Protein AF-0000000066273098 (afdb_homodimer)

Organism: Aliivibrio fischeri (strain ATCC 700601 / ES114) (NCBI:txid312309)

Nearest PDB structures (foldseek):
  6jc4-assembly2_C  TM=9.507E-01  e=3.855E-12  Klebsiella pneumoniae
  4hi0-assembly1_C  TM=8.782E-01  e=3.923E-09  Helicobacter pylori 26695
  3o1q-assembly1_A  TM=8.924E-01  e=7.999E-08  Helicobacter pylori
  8hc1-assembly1_D  TM=8.412E-01  e=4.764E-08  Helicobacter pylori 26695
  3cxn-assembly2_C  TM=8.711E-01  e=3.969E-07  unclassified

Radius of gyration: 22.64 Å; Cα contacts (8 Å, |Δi|>4): 604; chains: 2; bounding box: 46×67×65 Å

InterPro domains:
  IPR002639 Urease accessory protein UreF [MF_01385] (3-221)
  IPR002639 Urease accessory protein UreF [PF01730] (35-179)
  IPR002639 Urease accessory protein UreF [PIRSF009467] (3-221)
  IPR038277 UreF domain superfamily [G3DSA:1.10.4190.10] (1-198)

Structure (mmCIF, N/CA/C/O backbone):
data_AF-0000000066273098-model_v1
#
loop_
_entity.id
_entity.type
_entity.pdbx_description
1 polymer 'Urease accessory protein UreF'
#
loop_
_atom_site.group_PDB
_atom_site.id
_atom_site.type_symbol
_atom_site.label_atom_id
_atom_site.label_alt_id
_atom_site.label_comp_id
_atom_site.label_asym_id
_atom_site.label_entity_id
_atom_site.label_seq_id
_atom_site.pdbx_PDB_ins_code
_atom_site.Cartn_x
_atom_site.Cartn_y
_atom_site.Cartn_z
_atom_site.occupancy
_atom_site.B_iso_or_equiv
_atom_site.auth_seq_id
_atom_site.auth_comp_id
_atom_site.auth_asym_id
_atom_site.auth_atom_id
_atom_site.pdbx_PDB_model_num
ATOM 1 N N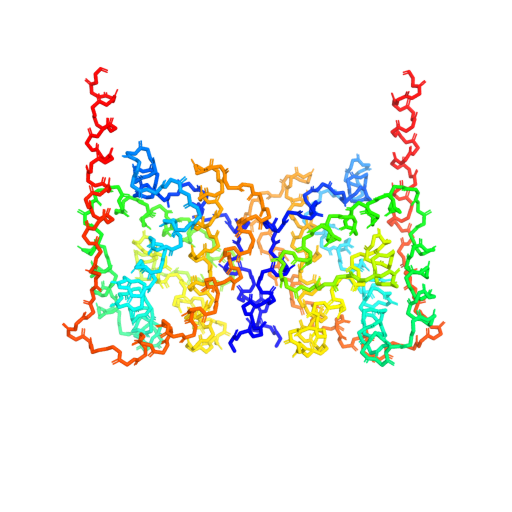 . MET A 1 1 ? -10.359 6.426 -9.727 1 94.25 1 MET A N 1
ATOM 2 C CA . MET A 1 1 ? -9.992 6.578 -8.32 1 94.25 1 MET A CA 1
ATOM 3 C C . MET A 1 1 ? -10.305 5.305 -7.539 1 94.25 1 MET A C 1
ATOM 5 O O . MET A 1 1 ? -9.406 4.699 -6.953 1 94.25 1 MET A O 1
ATOM 9 N N . LEU A 1 2 ? -11.492 4.734 -7.734 1 93.94 2 LEU A N 1
ATOM 10 C CA . LEU A 1 2 ? -11.852 3.545 -6.973 1 93.94 2 LEU A CA 1
ATOM 11 C C . LEU A 1 2 ? -10.984 2.355 -7.383 1 93.94 2 LEU A C 1
ATOM 13 O O . LEU A 1 2 ? -10.617 1.529 -6.547 1 93.94 2 LEU A O 1
ATOM 17 N N . GLU A 1 3 ? -10.672 2.301 -8.664 1 94.88 3 GLU A N 1
ATOM 18 C CA . GLU A 1 3 ? -9.789 1.243 -9.148 1 94.88 3 GLU A CA 1
ATOM 19 C C . GLU A 1 3 ? -8.453 1.264 -8.422 1 94.88 3 GLU A C 1
ATOM 21 O O . GLU A 1 3 ? -7.957 0.221 -7.988 1 94.88 3 GLU A O 1
ATOM 26 N N . ASP A 1 4 ? -7.883 2.457 -8.266 1 96.81 4 ASP A N 1
ATOM 27 C CA . ASP A 1 4 ? -6.602 2.613 -7.574 1 96.81 4 ASP A CA 1
ATOM 28 C C . ASP A 1 4 ? -6.719 2.223 -6.105 1 96.81 4 ASP A C 1
ATOM 30 O O . ASP A 1 4 ? -5.84 1.552 -5.562 1 96.81 4 ASP A O 1
ATOM 34 N N . LEU A 1 5 ? -7.805 2.605 -5.496 1 98.19 5 LEU A N 1
ATOM 35 C CA . LEU A 1 5 ? -8.016 2.316 -4.082 1 98.19 5 LEU A CA 1
ATOM 36 C C . LEU A 1 5 ? -8.148 0.814 -3.85 1 98.19 5 LEU A C 1
ATOM 38 O O . LEU A 1 5 ? -7.668 0.294 -2.84 1 98.19 5 LEU A O 1
ATOM 42 N N . ARG A 1 6 ? -8.82 0.123 -4.789 1 98.25 6 ARG A N 1
ATOM 43 C CA . ARG A 1 6 ? -8.93 -1.33 -4.707 1 98.25 6 ARG A CA 1
ATOM 44 C C . ARG A 1 6 ? -7.555 -1.986 -4.828 1 98.25 6 ARG A C 1
ATOM 46 O O . ARG A 1 6 ? -7.262 -2.951 -4.117 1 98.25 6 ARG A O 1
ATOM 53 N N . LEU A 1 7 ? -6.75 -1.448 -5.68 1 98.12 7 LEU A N 1
ATOM 54 C CA . LEU A 1 7 ? -5.406 -1.989 -5.867 1 98.12 7 LEU A CA 1
ATOM 55 C C . LEU A 1 7 ? -4.535 -1.718 -4.648 1 98.12 7 LEU A C 1
ATOM 57 O O . LEU A 1 7 ? -3.734 -2.566 -4.25 1 98.12 7 LEU A O 1
ATOM 61 N N . TYR A 1 8 ? -4.703 -0.524 -4.012 1 98.25 8 TYR A N 1
ATOM 62 C CA . TYR A 1 8 ? -3.971 -0.241 -2.781 1 98.25 8 TYR A CA 1
ATOM 63 C C . TYR A 1 8 ? -4.234 -1.313 -1.73 1 98.25 8 TYR A C 1
ATOM 65 O O . TYR A 1 8 ? -3.309 -1.764 -1.05 1 98.25 8 TYR A O 1
ATOM 73 N N . GLN A 1 9 ? -5.445 -1.7 -1.656 1 97.38 9 GLN A N 1
ATOM 74 C CA . GLN A 1 9 ? -5.832 -2.676 -0.641 1 97.38 9 GLN A CA 1
ATOM 75 C C . GLN A 1 9 ? -5.32 -4.07 -0.995 1 97.38 9 GLN A C 1
ATOM 77 O O . GLN A 1 9 ? -4.793 -4.777 -0.136 1 97.38 9 GLN A O 1
ATOM 82 N N . LEU A 1 10 ? -5.445 -4.406 -2.203 1 96.75 10 LEU A N 1
ATOM 83 C CA . LEU A 1 10 ? -5.148 -5.758 -2.67 1 96.75 10 LEU A CA 1
ATOM 84 C C . LEU A 1 10 ? -3.666 -6.07 -2.52 1 96.75 10 LEU A C 1
ATOM 86 O O . LEU A 1 10 ? -3.289 -7.227 -2.303 1 96.75 10 LEU A O 1
ATOM 90 N N . ILE A 1 11 ? -2.781 -5.047 -2.555 1 96.62 11 ILE A N 1
ATOM 91 C CA . ILE A 1 11 ? -1.351 -5.328 -2.594 1 96.62 11 ILE A CA 1
ATOM 92 C C . ILE A 1 11 ? -0.7 -4.887 -1.284 1 96.62 11 ILE A C 1
ATOM 94 O O . ILE A 1 11 ? 0.518 -4.996 -1.121 1 96.62 11 ILE A O 1
ATOM 98 N N . SER A 1 12 ? -1.453 -4.395 -0.382 1 96.31 12 SER A N 1
ATOM 99 C CA . SER A 1 12 ? -0.891 -3.877 0.86 1 96.31 12 SER A CA 1
ATOM 100 C C . SER A 1 12 ? -0.2 -4.98 1.656 1 96.31 12 SER A C 1
ATOM 102 O O . SER A 1 12 ? -0.736 -6.078 1.796 1 96.31 12 SER A O 1
ATOM 104 N N . PRO A 1 13 ? 0.969 -4.684 2.236 1 93.88 13 PRO A N 1
ATOM 105 C CA . PRO A 1 13 ? 1.614 -5.68 3.098 1 93.88 13 PRO A CA 1
ATOM 106 C C . PRO A 1 13 ? 0.839 -5.934 4.387 1 93.88 13 PRO A C 1
ATOM 108 O O . PRO A 1 13 ? 1.116 -6.902 5.098 1 93.88 13 PRO A O 1
ATOM 111 N N . SER A 1 14 ? -0.126 -5.094 4.664 1 91.88 14 SER A N 1
ATOM 112 C CA . SER A 1 14 ? -0.934 -5.281 5.867 1 91.88 14 SER A CA 1
ATOM 113 C C . SER A 1 14 ? -2.127 -6.191 5.594 1 91.88 14 SER A C 1
ATOM 115 O O . SER A 1 14 ? -2.871 -6.543 6.512 1 91.88 14 SER A O 1
ATOM 117 N N . LEU A 1 15 ? -2.35 -6.52 4.266 1 93.69 15 LEU A N 1
ATOM 118 C CA . LEU A 1 15 ? -3.391 -7.492 3.943 1 93.69 15 LEU A CA 1
ATOM 119 C C . LEU A 1 15 ? -3.123 -8.82 4.637 1 93.69 15 LEU A C 1
ATOM 121 O O . LEU A 1 15 ? -2.004 -9.336 4.586 1 93.69 15 LEU A O 1
ATOM 125 N N . PRO A 1 16 ? -4.051 -9.375 5.363 1 92.06 16 PRO A N 1
ATOM 126 C CA . PRO A 1 16 ? -3.805 -10.57 6.176 1 92.06 16 PRO A CA 1
ATOM 127 C C . PRO A 1 16 ? -3.77 -11.852 5.352 1 92.06 16 PRO A C 1
ATOM 129 O O . PRO A 1 16 ? -4.562 -12.766 5.594 1 92.06 16 PRO A O 1
ATOM 132 N N . VAL A 1 17 ? -2.869 -11.977 4.375 1 90.31 17 VAL A N 1
ATOM 133 C CA . VAL A 1 17 ? -2.797 -13.148 3.516 1 90.31 17 VAL A CA 1
ATOM 134 C C . VAL A 1 17 ? -1.421 -13.797 3.643 1 90.31 17 VAL A C 1
ATOM 136 O O . VAL A 1 17 ? -1.042 -14.633 2.814 1 90.31 17 VAL A O 1
ATOM 139 N N . GLY A 1 18 ? -0.74 -13.555 4.672 1 68.75 18 GLY A N 1
ATOM 140 C CA . GLY A 1 18 ? 0.475 -14.281 5 1 68.75 18 GLY A CA 1
ATOM 141 C C . GLY A 1 18 ? 1.716 -13.688 4.359 1 68.75 18 GLY A C 1
ATOM 142 O O . GLY A 1 18 ? 2.725 -14.375 4.195 1 68.75 18 GLY A O 1
ATOM 143 N N . SER A 1 19 ? 1.812 -12.477 3.729 1 55.53 19 SER A N 1
ATOM 144 C CA . SER A 1 19 ? 2.969 -11.961 3.002 1 55.53 19 SER A CA 1
ATOM 145 C C . SER A 1 19 ? 4.254 -12.172 3.793 1 55.53 19 SER A C 1
ATOM 147 O O . SER A 1 19 ? 5.316 -12.406 3.213 1 55.53 19 SER A O 1
ATOM 149 N N . PHE A 1 20 ? 4.289 -11.883 5.164 1 52.25 20 PHE A N 1
ATOM 150 C CA . PHE A 1 20 ? 5.57 -11.734 5.844 1 52.25 20 PHE A CA 1
ATOM 151 C C . PHE A 1 20 ? 6.297 -13.07 5.938 1 52.25 20 PHE A C 1
ATOM 153 O O . PHE A 1 20 ? 7.492 -13.117 6.234 1 52.25 20 PHE A O 1
ATOM 160 N N . THR A 1 21 ? 5.613 -14.039 5.691 1 50.44 21 THR A N 1
ATOM 161 C CA . THR A 1 21 ? 6.324 -15.227 6.145 1 50.44 21 THR A CA 1
ATOM 162 C C . THR A 1 21 ? 7.328 -15.688 5.094 1 50.44 21 THR A C 1
ATOM 164 O O . THR A 1 21 ? 8.453 -16.078 5.43 1 50.44 21 THR A O 1
ATOM 167 N N . TYR A 1 22 ? 6.867 -16.234 3.723 1 54.44 22 TYR A N 1
ATOM 168 C CA . TYR A 1 22 ? 7.605 -17.359 3.145 1 54.44 22 TYR A CA 1
ATOM 169 C C . TYR A 1 22 ? 8.383 -16.922 1.913 1 54.44 22 TYR A C 1
ATOM 171 O O . TYR A 1 22 ? 7.793 -16.594 0.88 1 54.44 22 TYR A O 1
ATOM 179 N N . SER A 1 23 ? 9.406 -16.141 1.992 1 70.06 23 SER A N 1
ATOM 180 C CA . SER A 1 23 ? 10.336 -16.172 0.869 1 70.06 23 SER A CA 1
ATOM 181 C C . SER A 1 23 ? 11.453 -17.172 1.104 1 70.06 23 SER A C 1
ATOM 183 O O . SER A 1 23 ? 12.633 -16.828 1.072 1 70.06 23 SER A O 1
ATOM 185 N N . GLN A 1 24 ? 11.117 -18.406 1.393 1 63.38 24 GLN A N 1
ATOM 186 C CA . GLN A 1 24 ? 12.031 -19.438 1.856 1 63.38 24 GLN A CA 1
ATOM 187 C C . GLN A 1 24 ? 13.219 -19.594 0.905 1 63.38 24 GLN A C 1
ATOM 189 O O . GLN A 1 24 ? 14.359 -19.75 1.346 1 63.38 24 GLN A O 1
ATOM 194 N N . GLY A 1 25 ? 12.984 -19.484 -0.332 1 76.56 25 GLY A N 1
ATOM 195 C CA . GLY A 1 25 ? 14.117 -19.469 -1.237 1 76.56 25 GLY A CA 1
ATOM 196 C C . GLY A 1 25 ? 15.102 -18.359 -0.957 1 76.56 25 GLY A C 1
ATOM 197 O O . GLY A 1 25 ? 16.312 -18.578 -0.903 1 76.56 25 GLY A O 1
ATOM 198 N N . LEU A 1 26 ? 14.578 -17.266 -0.703 1 84.75 26 LEU A N 1
ATOM 199 C CA . LEU A 1 26 ? 15.453 -16.141 -0.4 1 84.75 26 LEU A CA 1
ATOM 200 C C . LEU A 1 26 ? 16.109 -16.312 0.968 1 84.75 26 LEU A C 1
ATOM 202 O O . LEU A 1 26 ? 17.281 -15.977 1.143 1 84.75 26 LEU A O 1
ATOM 206 N N . GLU A 1 27 ? 15.312 -16.828 1.862 1 83.56 27 GLU A N 1
ATOM 207 C CA . GLU A 1 27 ? 15.859 -17.062 3.193 1 83.56 27 GLU A CA 1
ATOM 208 C C . GLU A 1 27 ? 17.062 -18 3.133 1 83.56 27 GLU A C 1
ATOM 210 O O . GLU A 1 27 ? 18.109 -17.719 3.744 1 83.56 27 GLU A O 1
ATOM 215 N N . TRP A 1 28 ? 16.906 -19.062 2.43 1 83.12 28 TRP A N 1
ATOM 216 C CA . TRP A 1 28 ? 18 -20.016 2.297 1 83.12 28 TRP A CA 1
ATOM 217 C C . TRP A 1 28 ? 19.172 -19.406 1.554 1 83.12 28 TRP A C 1
ATOM 219 O O . TRP A 1 28 ? 20.344 -19.625 1.919 1 83.12 28 TRP A O 1
ATOM 229 N N . ALA A 1 29 ? 18.891 -18.703 0.45 1 87.5 29 ALA A N 1
ATOM 230 C CA . ALA A 1 29 ? 19.938 -18.047 -0.322 1 87.5 29 ALA A CA 1
ATOM 231 C C . ALA A 1 29 ? 20.766 -17.109 0.556 1 87.5 29 ALA A C 1
ATOM 233 O O . ALA A 1 29 ? 21.984 -17.016 0.408 1 87.5 29 ALA A O 1
ATOM 234 N N . ILE A 1 30 ? 20.109 -16.453 1.438 1 86.75 30 ILE A N 1
ATOM 235 C CA . ILE A 1 30 ? 20.781 -15.531 2.344 1 86.75 30 ILE A CA 1
ATOM 236 C C . ILE A 1 30 ? 21.562 -16.312 3.391 1 86.75 30 ILE A C 1
ATOM 238 O O . ILE A 1 30 ? 22.734 -16 3.654 1 86.75 30 ILE A O 1
ATOM 242 N N . GLU A 1 31 ? 20.953 -17.344 3.916 1 84.12 31 GLU A N 1
ATOM 243 C CA . GLU A 1 31 ? 21.609 -18.188 4.914 1 84.12 31 GLU A CA 1
ATOM 244 C C . GLU A 1 31 ? 22.891 -18.812 4.355 1 84.12 31 GLU A C 1
ATOM 246 O O . GLU A 1 31 ? 23.875 -18.969 5.074 1 84.12 31 GLU A O 1
ATOM 251 N N . LYS A 1 32 ? 22.906 -19.141 3.143 1 87.88 32 LYS A N 1
ATOM 252 C CA . LYS A 1 32 ? 24.016 -19.859 2.521 1 87.88 32 LYS A CA 1
ATOM 253 C C . LYS A 1 32 ? 25.016 -18.875 1.908 1 87.88 32 LYS A C 1
ATOM 255 O O . LYS A 1 32 ? 26 -19.297 1.291 1 87.88 32 LYS A O 1
ATOM 260 N N . GLY A 1 33 ? 24.688 -17.594 1.96 1 89.38 33 GLY A N 1
ATOM 261 C CA . GLY A 1 33 ? 25.656 -16.594 1.545 1 89.38 33 GLY A CA 1
ATOM 262 C C . GLY A 1 33 ? 25.562 -16.25 0.071 1 89.38 33 GLY A C 1
ATOM 263 O O . GLY A 1 33 ? 26.438 -15.578 -0.472 1 89.38 33 GLY A O 1
ATOM 264 N N . TRP A 1 34 ? 24.516 -16.703 -0.599 1 89.75 34 TRP A N 1
ATOM 265 C CA . TRP A 1 34 ? 24.328 -16.344 -1.999 1 89.75 34 TRP A CA 1
ATOM 266 C C . TRP A 1 34 ? 23.922 -14.883 -2.131 1 89.75 34 TRP A C 1
ATOM 268 O O . TRP A 1 34 ? 24.25 -14.227 -3.123 1 89.75 34 TRP A O 1
ATOM 278 N N . VAL A 1 35 ? 23.156 -14.383 -1.274 1 93 35 VAL A N 1
ATOM 279 C CA . VAL A 1 35 ? 22.703 -13 -1.188 1 93 35 VAL A CA 1
ATOM 280 C C . VAL A 1 35 ? 23.172 -12.383 0.129 1 93 35 VAL A C 1
ATOM 282 O O . VAL A 1 35 ? 22.641 -12.695 1.193 1 93 35 VAL A O 1
ATOM 285 N N . THR A 1 36 ? 24.141 -11.492 0.04 1 91.94 36 THR A N 1
ATOM 286 C CA . THR A 1 36 ? 24.75 -11.031 1.281 1 91.94 36 THR A CA 1
ATOM 287 C C . THR A 1 36 ? 24.688 -9.508 1.374 1 91.94 36 THR A C 1
ATOM 289 O O . THR A 1 36 ? 25.016 -8.93 2.416 1 91.94 36 THR A O 1
ATOM 292 N N . ASN A 1 37 ? 24.375 -8.883 0.349 1 93.81 37 ASN A N 1
ATOM 293 C CA . ASN A 1 37 ? 24.297 -7.426 0.32 1 93.81 37 ASN A CA 1
ATOM 294 C C . ASN A 1 37 ? 23.203 -6.945 -0.627 1 93.81 37 ASN A C 1
ATOM 296 O O . ASN A 1 37 ? 22.531 -7.754 -1.271 1 93.81 37 ASN A O 1
ATOM 300 N N . VAL A 1 38 ? 23.031 -5.664 -0.704 1 94.12 38 VAL A N 1
ATOM 301 C CA . VAL A 1 38 ? 21.922 -5.078 -1.437 1 94.12 38 VAL A CA 1
ATOM 302 C C . VAL 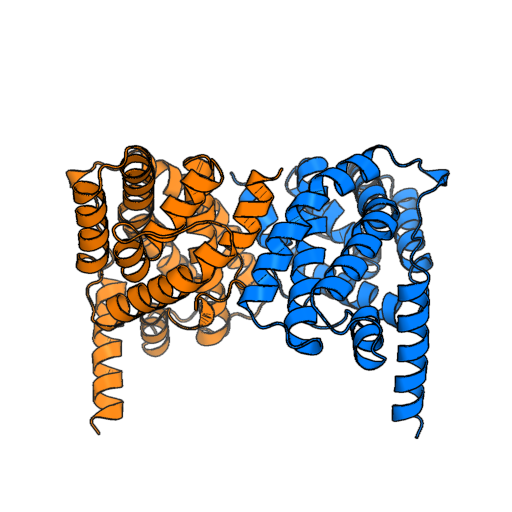A 1 38 ? 22.094 -5.324 -2.934 1 94.12 38 VAL A C 1
ATOM 304 O O . VAL A 1 38 ? 21.109 -5.52 -3.656 1 94.12 38 VAL A O 1
ATOM 307 N N . THR A 1 39 ? 23.312 -5.305 -3.391 1 95.38 39 THR A N 1
ATOM 308 C CA . THR A 1 39 ? 23.578 -5.531 -4.805 1 95.38 39 THR A CA 1
ATOM 309 C C . THR A 1 39 ? 23.172 -6.945 -5.219 1 95.38 39 THR A C 1
ATOM 311 O O . THR A 1 39 ? 22.547 -7.133 -6.254 1 95.38 39 THR A O 1
ATOM 314 N N . GLU A 1 40 ? 23.531 -7.926 -4.426 1 95.19 40 GLU A N 1
ATOM 315 C CA . GLU A 1 40 ? 23.188 -9.312 -4.695 1 95.19 40 GLU A CA 1
ATOM 316 C C . GLU A 1 40 ? 21.688 -9.539 -4.559 1 95.19 40 GLU A C 1
ATOM 318 O O . GLU A 1 40 ? 21.094 -10.32 -5.309 1 95.19 40 GLU A O 1
ATOM 323 N N . LEU A 1 41 ? 21.125 -8.891 -3.598 1 94.94 41 LEU A N 1
ATOM 324 C CA . LEU A 1 41 ? 19.672 -8.984 -3.459 1 94.94 41 LEU A CA 1
ATOM 325 C C . LEU A 1 41 ? 18.969 -8.406 -4.688 1 94.94 41 LEU A C 1
ATOM 327 O O . LEU A 1 41 ? 18.016 -9 -5.188 1 94.94 41 LEU A O 1
ATOM 331 N N . LYS A 1 42 ? 19.438 -7.254 -5.109 1 96.56 42 LYS A N 1
ATOM 332 C CA . LYS A 1 42 ? 18.891 -6.645 -6.316 1 96.56 42 LYS A CA 1
ATOM 333 C C . LYS A 1 42 ? 18.969 -7.602 -7.504 1 96.56 42 LYS A C 1
ATOM 335 O O . LYS A 1 42 ? 18.016 -7.742 -8.258 1 96.56 42 LYS A O 1
ATOM 340 N N . HIS A 1 43 ? 20.062 -8.266 -7.68 1 95.5 43 HIS A N 1
ATOM 341 C CA . HIS A 1 43 ? 20.234 -9.227 -8.758 1 95.5 43 HIS A CA 1
ATOM 342 C C . HIS A 1 43 ? 19.281 -10.398 -8.625 1 95.5 43 HIS A C 1
ATOM 344 O O . HIS A 1 43 ? 18.672 -10.828 -9.602 1 95.5 43 HIS A O 1
ATOM 350 N N . TRP A 1 44 ? 19.203 -10.883 -7.418 1 94.12 44 TRP A N 1
ATOM 351 C CA . TRP A 1 44 ? 18.297 -11.984 -7.121 1 94.12 44 TRP A CA 1
ATOM 352 C C . TRP A 1 44 ? 16.859 -11.625 -7.48 1 94.12 44 TRP A C 1
ATOM 354 O O . TRP A 1 44 ? 16.188 -12.375 -8.172 1 94.12 44 TRP A O 1
ATOM 364 N N . LEU A 1 45 ? 16.438 -10.484 -7.055 1 95.44 45 LEU A N 1
ATOM 365 C CA . LEU A 1 45 ? 15.07 -10.047 -7.273 1 95.44 45 LEU A CA 1
ATOM 366 C C . LEU A 1 45 ? 14.82 -9.75 -8.75 1 95.44 45 LEU A C 1
ATOM 368 O O . LEU A 1 45 ? 13.734 -10.031 -9.266 1 95.44 45 LEU A O 1
ATOM 372 N N . SER A 1 46 ? 15.805 -9.18 -9.383 1 96.81 46 SER A N 1
ATOM 373 C CA . SER A 1 46 ? 15.68 -8.898 -10.805 1 96.81 46 SER A CA 1
ATOM 374 C C . SER A 1 46 ? 15.492 -10.18 -11.609 1 96.81 46 SER A C 1
ATOM 376 O O . SER A 1 46 ? 14.672 -10.234 -12.523 1 96.81 46 SER A O 1
ATOM 378 N N . ASN A 1 47 ? 16.234 -11.18 -11.273 1 95.12 47 ASN A N 1
ATOM 379 C CA . ASN A 1 47 ? 16.094 -12.477 -11.938 1 95.12 47 ASN A CA 1
ATOM 380 C C . ASN A 1 47 ? 14.727 -13.094 -11.703 1 95.12 47 ASN A C 1
ATOM 382 O O . ASN A 1 47 ? 14.102 -13.602 -12.633 1 95.12 47 ASN A O 1
ATOM 386 N N . GLN A 1 48 ? 14.344 -13.023 -10.484 1 94.56 48 GLN A N 1
ATOM 387 C CA . GLN A 1 48 ? 13.023 -13.57 -10.18 1 94.56 48 GLN A CA 1
ATOM 388 C C . GLN A 1 48 ? 11.93 -12.805 -10.922 1 94.56 48 GLN A C 1
ATOM 390 O O . GLN A 1 48 ? 10.984 -13.414 -11.445 1 94.56 48 GLN A O 1
ATOM 395 N N . LEU A 1 49 ? 12.023 -11.508 -10.969 1 97.12 49 LEU A N 1
ATOM 396 C CA . LEU A 1 49 ? 11.023 -10.656 -11.602 1 97.12 49 LEU A CA 1
ATOM 397 C C . LEU A 1 49 ? 10.969 -10.906 -13.102 1 97.12 49 LEU A C 1
ATOM 399 O O . LEU A 1 49 ? 9.883 -11.094 -13.664 1 97.12 49 LEU A O 1
ATOM 403 N N . MET A 1 50 ? 12.086 -11.039 -13.734 1 97.38 50 MET A N 1
ATOM 404 C CA . MET A 1 50 ? 12.141 -11.07 -15.195 1 97.38 50 MET A CA 1
ATOM 405 C C . MET A 1 50 ? 12.008 -12.492 -15.711 1 97.38 50 MET A C 1
ATOM 407 O O . MET A 1 50 ? 11.477 -12.719 -16.797 1 97.38 50 MET A O 1
ATOM 411 N N . ASP A 1 51 ? 12.398 -13.477 -14.867 1 96.19 51 ASP A N 1
ATOM 412 C CA . ASP A 1 51 ? 12.508 -14.828 -15.391 1 96.19 51 ASP A CA 1
ATOM 413 C C . ASP A 1 51 ? 11.508 -15.766 -14.719 1 96.19 51 ASP A C 1
ATOM 415 O O . ASP A 1 51 ? 11.461 -16.953 -15.023 1 96.19 51 ASP A O 1
ATOM 419 N N . SER A 1 52 ? 10.789 -15.25 -13.828 1 95 52 SER A N 1
ATOM 420 C CA . SER A 1 52 ? 9.711 -16.031 -13.234 1 95 52 SER A CA 1
ATOM 421 C C . SER A 1 52 ? 8.398 -15.266 -13.227 1 95 52 SER A C 1
ATOM 423 O O . SER A 1 52 ? 7.488 -15.578 -14 1 95 52 SER A O 1
ATOM 425 N N . LEU A 1 53 ? 8.352 -14.133 -12.547 1 97.19 53 LEU A N 1
ATOM 426 C CA . LEU A 1 53 ? 7.105 -13.383 -12.477 1 97.19 53 LEU A CA 1
ATOM 427 C C . LEU A 1 53 ? 6.637 -12.969 -13.867 1 97.19 53 LEU A C 1
ATOM 429 O O . LEU A 1 53 ? 5.457 -13.117 -14.195 1 97.19 53 LEU A O 1
ATOM 433 N N . ALA A 1 54 ? 7.512 -12.445 -14.695 1 98.19 54 ALA A N 1
ATOM 434 C CA . ALA A 1 54 ? 7.184 -11.938 -16.016 1 98.19 54 ALA A CA 1
ATOM 435 C C . ALA A 1 54 ? 6.852 -13.078 -16.984 1 98.19 54 ALA A C 1
ATOM 437 O O . ALA A 1 54 ? 6.16 -12.867 -17.984 1 98.19 54 ALA A O 1
ATOM 438 N N . THR A 1 55 ? 7.316 -14.289 -16.672 1 98.12 55 THR A N 1
ATOM 439 C CA . THR A 1 55 ? 7.195 -15.367 -17.641 1 98.12 55 THR A CA 1
ATOM 440 C C . THR A 1 55 ? 6.238 -16.453 -17.141 1 98.12 55 THR A C 1
ATOM 442 O O . THR A 1 55 ? 5.871 -17.359 -17.875 1 98.12 55 THR A O 1
ATOM 445 N N . LEU A 1 56 ? 5.797 -16.312 -15.898 1 97.88 56 LEU A N 1
ATOM 446 C CA . LEU A 1 56 ? 4.902 -17.328 -15.359 1 97.88 56 LEU A CA 1
ATOM 447 C C . LEU A 1 56 ? 3.688 -16.688 -14.695 1 97.88 56 LEU A C 1
ATOM 449 O O . LEU A 1 56 ? 2.594 -16.688 -15.266 1 97.88 56 LEU A O 1
ATOM 453 N N . GLU A 1 57 ? 3.861 -16.031 -13.531 1 97.81 57 GLU A N 1
ATOM 454 C CA . GLU A 1 57 ? 2.723 -15.547 -12.75 1 97.81 57 GLU A CA 1
ATOM 455 C C . GLU A 1 57 ? 1.921 -14.508 -13.523 1 97.81 57 GLU A C 1
ATOM 457 O O . GLU A 1 57 ? 0.691 -14.57 -13.57 1 97.81 57 GLU A O 1
ATOM 462 N N . LEU A 1 58 ? 2.611 -13.516 -14.133 1 98.69 58 LEU A N 1
ATOM 463 C CA . LEU A 1 58 ? 1.9 -12.414 -14.781 1 98.69 58 LEU A CA 1
ATOM 464 C C . LEU A 1 58 ? 1.164 -12.914 -16.031 1 98.69 58 LEU A C 1
ATOM 466 O O . LEU A 1 58 ? -0.011 -12.594 -16.219 1 98.69 58 LEU A O 1
ATOM 470 N N . PRO A 1 59 ? 1.823 -13.727 -16.891 1 98.69 59 PRO A N 1
ATOM 471 C CA . PRO A 1 59 ? 1.064 -14.281 -18.016 1 98.69 59 PRO A CA 1
ATOM 472 C C . PRO A 1 59 ? -0.12 -15.133 -17.562 1 98.69 59 PRO A C 1
ATOM 474 O O . PRO A 1 59 ? -1.202 -15.047 -18.156 1 98.69 59 PRO A O 1
ATOM 477 N N . VAL A 1 60 ? 0.045 -15.938 -16.531 1 98.69 60 VAL A N 1
ATOM 478 C CA . VAL A 1 60 ? -1.034 -16.797 -16.047 1 98.69 60 VAL A CA 1
ATOM 479 C C . VAL A 1 60 ? -2.146 -15.93 -15.453 1 98.69 60 VAL A C 1
ATOM 481 O O . VAL A 1 60 ? -3.33 -16.234 -15.609 1 98.69 60 VAL A O 1
ATOM 484 N N . LEU A 1 61 ? -1.776 -14.891 -14.773 1 98.81 61 LEU A N 1
ATOM 485 C CA . LEU A 1 61 ? -2.75 -13.953 -14.227 1 98.81 61 LEU A CA 1
ATOM 486 C C . LEU A 1 61 ? -3.633 -13.383 -15.336 1 98.81 61 LEU A C 1
ATOM 488 O O . LEU A 1 61 ? -4.855 -13.297 -15.18 1 98.81 61 LEU A O 1
ATOM 492 N N . ALA A 1 62 ? -3.025 -13 -16.406 1 98.69 62 ALA A N 1
ATOM 493 C CA . ALA A 1 62 ? -3.779 -12.477 -17.547 1 98.69 62 ALA A CA 1
ATOM 494 C C . ALA A 1 62 ? -4.73 -13.539 -18.109 1 98.69 62 ALA A C 1
ATOM 496 O O . ALA A 1 62 ? -5.902 -13.25 -18.375 1 98.69 62 ALA A O 1
ATOM 497 N N . LYS A 1 63 ? -4.246 -14.773 -18.25 1 98.56 63 LYS A N 1
ATOM 498 C CA . LYS A 1 63 ? -5.062 -15.867 -18.781 1 98.56 63 LYS A CA 1
ATOM 499 C C . LYS A 1 63 ? -6.238 -16.172 -17.844 1 98.56 63 LYS A C 1
ATOM 501 O O . LYS A 1 63 ? -7.375 -16.281 -18.297 1 98.56 63 LYS A O 1
ATOM 506 N N . LEU A 1 64 ? -5.926 -16.25 -16.562 1 98.81 64 LEU A N 1
ATOM 507 C CA . LEU A 1 64 ? -6.961 -16.562 -15.594 1 98.81 64 LEU A CA 1
ATOM 508 C C . LEU A 1 64 ? -8.031 -15.484 -15.555 1 98.81 64 LEU A C 1
ATOM 510 O O . LEU A 1 64 ? -9.219 -15.781 -15.438 1 98.81 64 LEU A O 1
ATOM 514 N N . THR A 1 65 ? -7.617 -14.211 -15.602 1 98.81 65 THR A N 1
ATOM 515 C CA . THR A 1 65 ? -8.578 -13.109 -15.586 1 98.81 65 THR A CA 1
ATOM 516 C C . THR A 1 65 ? -9.562 -13.234 -16.75 1 98.81 65 THR A C 1
ATOM 518 O O . THR A 1 65 ? -10.773 -13.109 -16.547 1 98.81 65 THR A O 1
ATOM 521 N N . GLN A 1 66 ? -9.039 -13.555 -17.906 1 98.44 66 GLN A N 1
ATOM 522 C CA . GLN A 1 66 ? -9.875 -13.695 -19.094 1 98.44 66 GLN A CA 1
ATOM 523 C C . GLN A 1 66 ? -10.766 -14.93 -18.984 1 98.44 66 GLN A C 1
ATOM 525 O O . GLN A 1 66 ? -11.969 -14.852 -19.234 1 98.44 66 GLN A O 1
ATOM 530 N N . LEU A 1 67 ? -10.211 -16.031 -18.672 1 98.69 67 LEU A N 1
ATOM 531 C CA . LEU A 1 67 ? -10.922 -17.312 -18.641 1 98.69 67 LEU A CA 1
ATOM 532 C C . LEU A 1 67 ? -12.031 -17.281 -17.594 1 98.69 67 LEU A C 1
ATOM 534 O O . LEU A 1 67 ? -13.133 -17.797 -17.828 1 98.69 67 LEU A O 1
ATOM 538 N N . LEU A 1 68 ? -11.758 -16.719 -16.469 1 98.5 68 LEU A N 1
ATOM 539 C CA . LEU A 1 68 ? -12.75 -16.656 -15.398 1 98.5 68 LEU A CA 1
ATOM 540 C C . LEU A 1 68 ? -13.891 -15.703 -15.781 1 98.5 68 LEU A C 1
ATOM 542 O O . LEU A 1 68 ? -15.047 -15.961 -15.445 1 98.5 68 LEU A O 1
ATOM 546 N N . GLN A 1 69 ? -13.531 -14.641 -16.438 1 98 69 GLN A N 1
ATOM 547 C CA . GLN A 1 69 ? -14.555 -13.727 -16.938 1 98 69 GLN A CA 1
ATOM 548 C C . GLN A 1 69 ? -15.484 -14.422 -17.922 1 98 69 GLN A C 1
ATOM 550 O O . GLN A 1 69 ? -16.688 -14.148 -17.953 1 98 69 GLN A O 1
ATOM 555 N N . GLN A 1 70 ? -14.93 -15.312 -18.719 1 98.06 70 GLN A N 1
ATOM 556 C CA . GLN A 1 70 ? -15.68 -16.031 -19.75 1 98.06 70 GLN A CA 1
ATOM 557 C C . GLN A 1 70 ? -16.281 -17.312 -19.188 1 98.06 70 GLN A C 1
ATOM 559 O O . GLN A 1 70 ? -16.922 -18.078 -19.922 1 98.06 70 GLN A O 1
ATOM 564 N N . GLU A 1 71 ? -16.031 -17.594 -17.969 1 97.56 71 GLU A N 1
ATOM 565 C CA . GLU A 1 71 ? -16.547 -18.766 -17.266 1 97.56 71 GLU A CA 1
ATOM 566 C C . GLU A 1 71 ? -16.031 -20.047 -17.922 1 97.56 71 GLU A C 1
ATOM 568 O O . GLU A 1 71 ? -16.781 -21.031 -18.031 1 97.56 71 GLU A O 1
ATOM 573 N N . GLU A 1 72 ? -14.875 -19.922 -18.484 1 98.38 72 GLU A N 1
ATOM 574 C CA . GLU A 1 72 ? -14.172 -21.109 -18.969 1 98.38 72 GLU A CA 1
ATOM 575 C C . GLU A 1 72 ? -13.469 -21.828 -17.812 1 98.38 72 GLU A C 1
ATOM 577 O O . GLU A 1 72 ? -12.242 -21.828 -17.734 1 98.38 72 GLU A O 1
ATOM 582 N N . TRP A 1 73 ? -14.164 -22.594 -17.031 1 97.88 73 TRP A N 1
ATOM 583 C CA . TRP A 1 73 ? -13.773 -23.094 -15.703 1 97.88 73 TRP A CA 1
ATOM 584 C C . TRP A 1 73 ? -12.68 -24.141 -15.82 1 97.88 73 TRP A C 1
ATOM 586 O O . TRP A 1 73 ? -11.695 -24.109 -15.078 1 97.88 73 TRP A O 1
ATOM 596 N N . GLN A 1 74 ? -12.852 -25.031 -16.734 1 98.12 74 GLN A N 1
ATOM 597 C CA . GLN A 1 74 ? -11.883 -26.109 -16.844 1 98.12 74 GLN A CA 1
ATOM 598 C C . GLN A 1 74 ? -10.508 -25.578 -17.25 1 98.12 74 GLN A C 1
ATOM 600 O O . GLN A 1 74 ? -9.492 -25.984 -16.688 1 98.12 74 GLN A O 1
ATOM 605 N N . GLN A 1 75 ? -10.516 -24.703 -18.234 1 98.56 75 GLN A N 1
ATOM 606 C CA . GLN A 1 75 ? -9.25 -24.125 -18.656 1 98.56 75 GLN A CA 1
ATOM 607 C C . GLN A 1 75 ? -8.617 -23.297 -17.547 1 98.56 75 GLN A C 1
ATOM 609 O O . GLN A 1 75 ? -7.395 -23.312 -17.375 1 98.56 75 GLN A O 1
ATOM 614 N N . ALA A 1 76 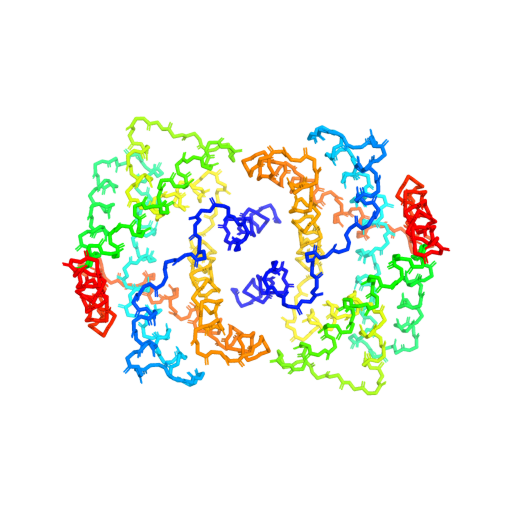? -9.43 -22.578 -16.812 1 98.75 76 ALA A N 1
ATOM 615 C CA . ALA A 1 76 ? -8.938 -21.812 -15.664 1 98.75 76 ALA A CA 1
ATOM 616 C C . ALA A 1 76 ? -8.297 -22.734 -14.625 1 98.75 76 ALA A C 1
ATOM 618 O O . ALA A 1 76 ? -7.203 -22.453 -14.133 1 98.75 76 ALA A O 1
ATOM 619 N N . GLN A 1 77 ? -8.953 -23.844 -14.375 1 98.69 77 GLN A N 1
ATOM 620 C CA . GLN A 1 77 ? -8.414 -24.812 -13.43 1 98.69 77 GLN A CA 1
ATOM 621 C C . GLN A 1 77 ? -7.078 -25.375 -13.906 1 98.69 77 GLN A C 1
ATOM 623 O O . GLN A 1 77 ? -6.16 -25.578 -13.109 1 98.69 77 GLN A O 1
ATOM 628 N N . ASP A 1 78 ? -6.988 -25.609 -15.172 1 98.56 78 ASP A N 1
ATOM 629 C CA . ASP A 1 78 ? -5.742 -26.109 -15.742 1 98.56 78 ASP A CA 1
ATOM 630 C C . ASP A 1 78 ? -4.586 -25.156 -15.469 1 98.56 78 ASP A C 1
ATOM 632 O O . ASP A 1 78 ? -3.469 -25.578 -15.172 1 98.56 78 ASP A O 1
ATOM 636 N N . TRP A 1 79 ? -4.812 -23.891 -15.57 1 98.56 79 TRP A N 1
ATOM 637 C CA . TRP A 1 79 ? -3.768 -22.891 -15.328 1 98.56 79 TRP A CA 1
ATOM 638 C C . TRP A 1 79 ? -3.43 -22.812 -13.844 1 98.56 79 TRP A C 1
ATOM 640 O O . TRP A 1 79 ? -2.275 -22.562 -13.477 1 98.56 79 TRP A O 1
ATOM 650 N N . CYS A 1 80 ? -4.418 -22.953 -12.945 1 98.56 80 CYS A N 1
ATOM 651 C CA . CYS A 1 80 ? -4.129 -23.047 -11.516 1 98.56 80 CYS A CA 1
ATOM 652 C C . CYS A 1 80 ? -3.223 -24.234 -11.219 1 98.56 80 CYS A C 1
ATOM 654 O O . CYS A 1 80 ? -2.246 -24.109 -10.477 1 98.56 80 CYS A O 1
ATOM 656 N N . ASP A 1 81 ? -3.564 -25.359 -11.852 1 98.06 81 ASP A N 1
ATOM 657 C CA . ASP A 1 81 ? -2.734 -26.547 -11.711 1 98.06 81 ASP A CA 1
ATOM 658 C C . ASP A 1 81 ? -1.323 -26.297 -12.242 1 98.06 81 ASP A C 1
ATOM 660 O O . ASP A 1 81 ? -0.344 -26.781 -11.656 1 98.06 81 ASP A O 1
ATOM 664 N N . PHE A 1 82 ? -1.274 -25.578 -13.32 1 97.81 82 PHE A N 1
ATOM 665 C CA . PHE A 1 82 ? -0.002 -25.281 -13.977 1 97.81 82 PHE A CA 1
ATOM 666 C C . PHE A 1 82 ? 0.902 -24.469 -13.047 1 97.81 82 PHE A C 1
ATOM 668 O O . PHE A 1 82 ? 2.098 -24.75 -12.945 1 97.81 82 PHE A O 1
ATOM 675 N N . ILE A 1 83 ? 0.348 -23.422 -12.344 1 96.44 83 ILE A N 1
ATOM 676 C CA . ILE A 1 83 ? 1.106 -22.625 -11.391 1 96.44 83 ILE A CA 1
ATOM 677 C C . ILE A 1 83 ? 1.681 -23.516 -10.297 1 96.44 83 ILE A C 1
ATOM 679 O O . ILE A 1 83 ? 2.861 -23.422 -9.961 1 96.44 83 ILE A O 1
ATOM 683 N N . ILE A 1 84 ? 0.85 -24.406 -9.773 1 95.38 84 ILE A N 1
ATOM 684 C CA . ILE A 1 84 ? 1.272 -25.297 -8.688 1 95.38 84 ILE A CA 1
ATOM 685 C C . ILE A 1 84 ? 2.377 -26.219 -9.188 1 95.38 84 ILE A C 1
ATOM 687 O O . ILE A 1 84 ? 3.357 -26.469 -8.477 1 95.38 84 ILE A O 1
ATOM 691 N N . ALA A 1 85 ? 2.221 -26.703 -10.383 1 94.75 85 ALA A N 1
ATOM 692 C CA . ALA A 1 85 ? 3.199 -27.609 -10.977 1 94.75 85 ALA A CA 1
ATOM 693 C C . ALA A 1 85 ? 4.547 -26.922 -11.164 1 94.75 85 ALA A C 1
ATOM 695 O O . ALA A 1 85 ? 5.59 -27.578 -11.195 1 94.75 85 ALA A O 1
ATOM 696 N N . ASN A 1 86 ? 4.531 -25.594 -11.266 1 93.69 86 ASN A N 1
ATOM 697 C CA . ASN A 1 86 ? 5.762 -24.844 -11.477 1 93.69 86 ASN A CA 1
ATOM 698 C C . ASN A 1 86 ? 6.406 -24.438 -10.148 1 93.69 86 ASN A C 1
ATOM 700 O O . ASN A 1 86 ? 7.449 -23.781 -10.133 1 93.69 86 ASN A O 1
ATOM 704 N N . ARG A 1 87 ? 5.727 -24.734 -9.086 1 90.81 87 ARG A N 1
ATOM 705 C CA . ARG A 1 87 ? 6.367 -24.625 -7.777 1 90.81 87 ARG A CA 1
ATOM 706 C C . ARG A 1 87 ? 7.211 -25.859 -7.473 1 90.81 87 ARG A C 1
ATOM 708 O O . ARG A 1 87 ? 6.691 -26.859 -7 1 90.81 87 ARG A O 1
ATOM 715 N N . GLU A 1 88 ? 8.453 -25.766 -7.637 1 85.31 88 GLU A N 1
ATOM 716 C CA . GLU A 1 88 ? 9.352 -26.891 -7.809 1 85.31 88 GLU A CA 1
ATOM 717 C C . GLU A 1 88 ? 9.641 -27.578 -6.473 1 85.31 88 GLU A C 1
ATOM 719 O O . GLU A 1 88 ? 10.125 -28.719 -6.441 1 85.31 88 GLU A O 1
ATOM 724 N N . THR A 1 89 ? 9.414 -26.953 -5.391 1 86.44 89 THR A N 1
ATOM 725 C CA . THR A 1 89 ? 9.68 -27.562 -4.094 1 86.44 89 THR A CA 1
ATOM 726 C C . THR A 1 89 ? 8.406 -27.625 -3.256 1 86.44 89 THR A C 1
ATOM 728 O O . THR A 1 89 ? 7.457 -26.891 -3.496 1 86.44 89 THR A O 1
ATOM 731 N N . LYS A 1 90 ? 8.398 -28.531 -2.314 1 86.69 90 LYS A N 1
ATOM 732 C CA . LYS A 1 90 ? 7.273 -28.656 -1.387 1 86.69 90 LYS A CA 1
ATOM 733 C C . LYS A 1 90 ? 7.055 -27.359 -0.619 1 86.69 90 LYS A C 1
ATOM 735 O O . LYS A 1 90 ? 5.914 -26.984 -0.346 1 86.69 90 LYS A O 1
ATOM 740 N N . GLU A 1 91 ? 8.094 -26.75 -0.349 1 84.69 91 GLU A N 1
ATOM 741 C CA . GLU A 1 91 ? 8.047 -25.484 0.383 1 84.69 91 GLU A CA 1
ATOM 742 C C . GLU A 1 91 ? 7.355 -24.391 -0.436 1 84.69 91 GLU A C 1
ATOM 744 O O . GLU A 1 91 ? 6.52 -23.656 0.085 1 84.69 91 GLU A O 1
ATOM 749 N N . LEU A 1 92 ? 7.723 -24.312 -1.643 1 87.12 92 LEU A N 1
ATOM 750 C CA . LEU A 1 92 ? 7.125 -23.312 -2.521 1 87.12 92 LEU A CA 1
ATOM 751 C C . LEU A 1 92 ? 5.648 -23.594 -2.756 1 87.12 92 LEU A C 1
ATOM 753 O O . LEU A 1 92 ? 4.832 -22.672 -2.826 1 87.12 92 LEU A O 1
ATOM 757 N N . ARG A 1 93 ? 5.305 -24.875 -2.857 1 90.88 93 ARG A N 1
ATOM 758 C CA . ARG A 1 93 ? 3.908 -25.266 -3.023 1 90.88 93 ARG A CA 1
ATOM 759 C C . ARG A 1 93 ? 3.096 -24.938 -1.774 1 90.88 93 ARG A C 1
ATOM 761 O O . ARG A 1 93 ? 1.959 -24.469 -1.872 1 90.88 93 ARG A O 1
ATOM 768 N N . LEU A 1 94 ? 3.725 -25.234 -0.647 1 88.19 94 LEU A N 1
ATOM 769 C CA . LEU A 1 94 ? 3.053 -24.953 0.615 1 88.19 94 LEU A CA 1
ATOM 770 C C . LEU A 1 94 ? 2.809 -23.453 0.779 1 88.19 94 LEU A C 1
ATOM 772 O O . LEU A 1 94 ? 1.738 -23.047 1.229 1 88.19 94 LEU A O 1
ATOM 776 N N . GLU A 1 95 ? 3.768 -22.609 0.444 1 87.25 95 GLU A N 1
ATOM 777 C CA . GLU A 1 95 ? 3.621 -21.172 0.5 1 87.25 95 GLU A CA 1
ATOM 778 C C . GLU A 1 95 ? 2.48 -20.688 -0.397 1 87.25 95 GLU A C 1
ATOM 780 O O . GLU A 1 95 ? 1.676 -19.844 0.007 1 87.25 95 GLU A O 1
ATOM 785 N N . GLU A 1 96 ? 2.445 -21.188 -1.573 1 91.5 96 GLU A N 1
ATOM 786 C CA . GLU A 1 96 ? 1.406 -20.828 -2.533 1 91.5 96 GLU A CA 1
ATOM 787 C C . GLU A 1 96 ? 0.022 -21.203 -2.012 1 91.5 96 GLU A C 1
ATOM 789 O O . GLU A 1 96 ? -0.911 -20.391 -2.082 1 91.5 96 GLU A O 1
ATOM 794 N N . ARG A 1 97 ? -0.073 -22.391 -1.45 1 91.88 97 ARG A N 1
ATOM 795 C CA . ARG A 1 97 ? -1.355 -22.875 -0.949 1 91.88 97 ARG A CA 1
ATOM 796 C C . ARG A 1 97 ? -1.797 -22.078 0.278 1 91.88 97 ARG A C 1
ATOM 798 O O . ARG A 1 97 ? -2.984 -21.797 0.445 1 91.88 97 ARG A O 1
ATOM 805 N N . GLN A 1 98 ? -0.869 -21.797 1.11 1 92.19 98 GLN A N 1
ATOM 806 C CA . GLN A 1 98 ? -1.193 -21.016 2.303 1 92.19 98 GLN A CA 1
ATOM 807 C C . GLN A 1 98 ? -1.712 -19.625 1.936 1 92.19 98 GLN A C 1
ATOM 809 O O . GLN A 1 98 ? -2.678 -19.141 2.529 1 92.19 98 GLN A O 1
ATOM 814 N N . ARG A 1 99 ? -1.099 -19 1.005 1 93.19 99 ARG A N 1
ATOM 815 C CA . ARG A 1 99 ? -1.572 -17.688 0.54 1 93.19 99 ARG A CA 1
ATOM 816 C C . ARG A 1 99 ? -2.947 -17.812 -0.108 1 93.19 99 ARG A C 1
ATOM 818 O O . ARG A 1 99 ? -3.818 -16.969 0.114 1 93.19 99 ARG A O 1
ATOM 825 N N . GLY A 1 100 ? -3.107 -18.844 -0.91 1 95.94 100 GLY A N 1
ATOM 826 C CA . GLY A 1 100 ? -4.406 -19.078 -1.513 1 95.94 100 GLY A CA 1
ATOM 827 C C . GLY A 1 100 ? -5.516 -19.266 -0.491 1 95.94 100 GLY A C 1
ATOM 828 O O . GLY A 1 100 ? -6.605 -18.703 -0.643 1 95.94 100 GLY A O 1
ATOM 829 N N . LEU A 1 101 ? -5.16 -20.047 0.526 1 95.75 101 LEU A N 1
ATOM 830 C CA . LEU A 1 101 ? -6.129 -20.281 1.592 1 95.75 101 LEU A CA 1
ATOM 831 C C . LEU A 1 101 ? -6.504 -18.969 2.289 1 95.75 101 LEU A C 1
ATOM 833 O O . LEU A 1 101 ? -7.676 -18.734 2.58 1 95.75 101 LEU A O 1
ATOM 837 N N . ALA A 1 102 ? -5.566 -18.203 2.561 1 95.06 102 ALA A N 1
ATOM 838 C CA . ALA A 1 102 ? -5.824 -16.922 3.207 1 95.06 102 ALA A CA 1
ATOM 839 C C . ALA A 1 102 ? -6.715 -16.031 2.338 1 95.06 102 ALA A C 1
ATOM 841 O O . ALA A 1 102 ? -7.645 -15.398 2.838 1 95.06 102 ALA A O 1
ATOM 842 N N . PHE A 1 103 ? -6.5 -16.031 1.059 1 96.81 103 PHE A N 1
ATOM 843 C CA . PHE A 1 103 ? -7.316 -15.242 0.148 1 96.81 103 PHE A CA 1
ATOM 844 C C . PHE A 1 103 ? -8.742 -15.781 0.085 1 96.81 103 PHE A C 1
ATOM 846 O O . PHE A 1 103 ? -9.695 -15.016 -0.072 1 96.81 103 PHE A O 1
ATOM 853 N N . SER A 1 104 ? -8.836 -17.109 0.151 1 97.12 104 SER A N 1
ATOM 854 C CA . SER A 1 104 ? -10.164 -17.719 0.082 1 97.12 104 SER A CA 1
ATOM 855 C C . SER A 1 104 ? -11.039 -17.266 1.241 1 97.12 104 SER A C 1
ATOM 857 O O . SER A 1 104 ? -12.266 -17.203 1.11 1 97.12 104 SER A O 1
ATOM 859 N N . MET A 1 105 ? -10.406 -16.922 2.322 1 95.62 105 MET A N 1
ATOM 860 C CA . MET A 1 105 ? -11.133 -16.406 3.477 1 95.62 105 MET A CA 1
ATOM 861 C C . MET A 1 105 ? -11.375 -14.898 3.334 1 95.62 105 MET A C 1
ATOM 863 O O . MET A 1 105 ? -12.414 -14.391 3.76 1 95.62 105 MET A O 1
ATOM 867 N N . LEU A 1 106 ? -10.531 -14.211 2.699 1 95.94 106 LEU A N 1
ATOM 868 C CA . LEU A 1 106 ? -10.547 -12.758 2.623 1 95.94 106 LEU A CA 1
ATOM 869 C C . LEU A 1 106 ? -11.516 -12.281 1.55 1 95.94 106 LEU A C 1
ATOM 871 O O . LEU A 1 106 ? -12.266 -11.32 1.763 1 95.94 106 LEU A O 1
ATOM 875 N N . LEU A 1 107 ? -11.539 -12.914 0.355 1 97.62 107 LEU A N 1
ATOM 876 C CA . LEU A 1 107 ? -12.242 -12.398 -0.818 1 97.62 107 LEU A CA 1
ATOM 877 C C . LEU A 1 107 ? -13.727 -12.227 -0.531 1 97.62 107 LEU A C 1
ATOM 879 O O . LEU A 1 107 ? -14.312 -11.188 -0.85 1 97.62 107 LEU A O 1
ATOM 883 N N . PRO A 1 108 ? -14.359 -13.211 0.137 1 97.19 108 PRO A N 1
ATOM 884 C CA . PRO A 1 108 ? -15.781 -13.008 0.431 1 97.19 108 PRO A CA 1
ATOM 885 C C . PRO A 1 108 ? -16.031 -11.781 1.307 1 97.19 108 PRO A C 1
ATOM 887 O O . PRO A 1 108 ? -17.062 -11.117 1.157 1 97.19 108 PRO A O 1
ATOM 890 N N . LYS A 1 109 ? -15.109 -11.477 2.172 1 94.5 109 LYS A N 1
ATOM 891 C CA . LYS A 1 109 ? -15.242 -10.305 3.033 1 94.5 109 LYS A CA 1
ATOM 892 C C . LYS A 1 109 ? -15.102 -9.016 2.229 1 94.5 109 LYS A C 1
ATOM 894 O O . LYS A 1 109 ? -15.555 -7.957 2.666 1 94.5 109 LYS A O 1
ATOM 899 N N . LEU A 1 110 ? -14.5 -9.125 1.065 1 95.94 110 LEU A N 1
ATOM 900 C CA . LEU A 1 110 ? -14.344 -7.977 0.185 1 95.94 110 LEU A CA 1
ATOM 901 C C . LEU A 1 110 ? -15.438 -7.941 -0.873 1 95.94 110 LEU A C 1
ATOM 903 O O . LEU A 1 110 ? -15.344 -7.195 -1.849 1 95.94 110 LEU A O 1
ATOM 907 N N . GLY A 1 111 ? -16.422 -8.781 -0.727 1 96.25 111 GLY A N 1
ATOM 908 C CA . GLY A 1 111 ? -17.578 -8.773 -1.613 1 96.25 111 GLY A CA 1
ATOM 909 C C . GLY A 1 111 ? -17.391 -9.648 -2.838 1 96.25 111 GLY A C 1
ATOM 910 O O . GLY A 1 111 ? -18.188 -9.578 -3.781 1 96.25 111 GLY A O 1
ATOM 911 N N . ILE A 1 112 ? -16.375 -10.438 -2.852 1 97.62 112 ILE A N 1
ATOM 912 C CA . ILE A 1 112 ? -16.109 -11.336 -3.967 1 97.62 112 ILE A CA 1
ATOM 913 C C . ILE A 1 112 ? -16.484 -12.766 -3.576 1 97.62 112 ILE A C 1
ATOM 915 O O . ILE A 1 112 ? -15.656 -13.5 -3.023 1 97.62 112 ILE A O 1
ATOM 919 N N . GLU A 1 113 ? -17.594 -13.141 -3.936 1 97 113 GLU A N 1
ATOM 920 C CA . GLU A 1 113 ? -18.109 -14.445 -3.553 1 97 113 GLU A CA 1
ATOM 921 C C . GLU A 1 113 ? -17.406 -15.562 -4.316 1 97 113 GLU A C 1
ATOM 923 O O . GLU A 1 113 ? -17.125 -15.43 -5.508 1 97 113 GLU A O 1
ATOM 928 N N . LEU A 1 114 ? -17.109 -16.531 -3.582 1 98.12 114 LEU A N 1
ATOM 929 C CA . LEU A 1 114 ? -16.516 -17.734 -4.168 1 98.12 114 LEU A CA 1
ATOM 930 C C . LEU A 1 114 ? -17.516 -18.875 -4.203 1 98.12 114 LEU A C 1
ATOM 932 O O . LEU A 1 114 ? -18.312 -19.047 -3.268 1 98.12 114 LEU A O 1
ATOM 936 N N . ASN A 1 115 ? -17.578 -19.547 -5.324 1 96.94 115 ASN A N 1
ATOM 937 C CA . ASN A 1 115 ? -18.484 -20.672 -5.457 1 96.94 115 ASN A CA 1
ATOM 938 C C . ASN A 1 115 ? -17.734 -22 -5.516 1 96.94 115 ASN A C 1
ATOM 940 O O . ASN A 1 115 ? -16.531 -22.031 -5.262 1 96.94 115 ASN A O 1
ATOM 944 N N . GLN A 1 116 ? -18.469 -23.031 -5.824 1 97.12 116 GLN A N 1
ATOM 945 C CA . GLN A 1 116 ? -17.906 -24.391 -5.801 1 97.12 116 GLN A CA 1
ATOM 946 C C . GLN A 1 116 ? -16.781 -24.531 -6.836 1 97.12 116 GLN A C 1
ATOM 948 O O . GLN A 1 116 ? -15.875 -25.344 -6.66 1 97.12 116 GLN A O 1
ATOM 953 N N . THR A 1 117 ? -16.859 -23.734 -7.859 1 97.5 117 THR A N 1
ATOM 954 C CA . THR A 1 117 ? -15.891 -23.828 -8.945 1 97.5 117 THR A CA 1
ATOM 955 C C . THR A 1 117 ? -14.672 -22.953 -8.648 1 97.5 117 THR A C 1
ATOM 957 O O . THR A 1 117 ? -13.531 -23.375 -8.891 1 97.5 117 THR A O 1
ATOM 960 N N . THR A 1 118 ? -14.852 -21.75 -8.047 1 98.5 118 THR A N 1
ATOM 961 C CA . THR A 1 118 ? -13.758 -20.797 -7.898 1 98.5 118 THR A CA 1
ATOM 962 C C . THR A 1 118 ? -13.055 -21 -6.559 1 98.5 118 THR A C 1
ATOM 964 O O . THR A 1 118 ? -11.859 -20.719 -6.43 1 98.5 118 THR A O 1
ATOM 967 N N . LEU A 1 119 ? -13.719 -21.547 -5.539 1 98.56 119 LEU A N 1
ATOM 968 C CA . LEU A 1 119 ? -13.141 -21.719 -4.211 1 98.56 119 LEU A CA 1
ATOM 969 C C . LEU A 1 119 ? -11.906 -22.609 -4.27 1 98.56 119 LEU A C 1
ATOM 971 O O . LEU A 1 119 ? -10.844 -22.234 -3.762 1 98.56 119 LEU A O 1
ATOM 975 N N . PRO A 1 120 ? -12.008 -23.75 -4.953 1 98.31 120 PRO A N 1
ATOM 976 C CA . PRO A 1 120 ? -10.812 -24.594 -5.027 1 98.31 120 PRO A CA 1
ATOM 977 C C . PRO A 1 120 ? -9.664 -23.922 -5.781 1 98.31 120 PRO A C 1
ATOM 979 O O . PRO A 1 120 ? -8.492 -24.125 -5.457 1 98.31 120 PRO A O 1
ATOM 982 N N . MET A 1 121 ? -9.969 -23.141 -6.801 1 98.62 121 MET A N 1
ATOM 983 C CA . MET A 1 121 ? -8.945 -22.438 -7.566 1 98.62 121 MET A CA 1
ATOM 984 C C . MET A 1 121 ? -8.195 -21.438 -6.684 1 98.62 121 MET A C 1
ATOM 986 O O . MET A 1 121 ? -6.965 -21.406 -6.688 1 98.62 121 MET A O 1
ATOM 990 N N . VAL A 1 122 ? -8.922 -20.672 -5.887 1 98.62 122 VAL A N 1
ATOM 991 C CA . VAL A 1 122 ? -8.328 -19.672 -5.016 1 98.62 122 VAL A CA 1
ATOM 992 C C . VAL A 1 122 ? -7.516 -20.344 -3.914 1 98.62 122 VAL A C 1
ATOM 994 O O . VAL A 1 122 ? -6.438 -19.875 -3.549 1 98.62 122 VAL A O 1
ATOM 997 N N . LYS A 1 123 ? -7.992 -21.469 -3.412 1 97.88 123 LYS A N 1
ATOM 998 C CA . LYS A 1 123 ? -7.266 -22.219 -2.383 1 97.88 123 LYS A CA 1
ATOM 999 C C . LYS A 1 123 ? -5.922 -22.719 -2.91 1 97.88 123 LYS A C 1
ATOM 1001 O O . LYS A 1 123 ? -4.973 -22.875 -2.145 1 97.88 123 LYS A O 1
ATOM 1006 N N . GLN A 1 124 ? -5.824 -22.891 -4.199 1 97.12 124 GLN A N 1
ATOM 1007 C CA . GLN A 1 124 ? -4.617 -23.422 -4.809 1 97.12 124 GLN A CA 1
ATOM 1008 C C . GLN A 1 124 ? -3.574 -22.328 -5.027 1 97.12 124 GLN A C 1
ATOM 1010 O O . GLN A 1 124 ? -2.373 -22.578 -4.895 1 97.12 124 GLN A O 1
ATOM 1015 N N . THR A 1 125 ? -4.066 -21.156 -5.41 1 97.06 125 THR A N 1
ATOM 1016 C CA . THR A 1 125 ? -3.086 -20.125 -5.766 1 97.06 125 THR A CA 1
ATOM 1017 C C . THR A 1 125 ? -3.68 -18.734 -5.602 1 97.06 125 THR A C 1
ATOM 1019 O O . THR A 1 125 ? -4.832 -18.5 -5.973 1 97.06 125 THR A O 1
ATOM 1022 N N . GLN A 1 126 ? -2.889 -17.812 -5.156 1 97 126 GLN A N 1
ATOM 1023 C CA . GLN A 1 126 ? -3.295 -16.422 -5.023 1 97 126 GLN A CA 1
ATOM 1024 C C . GLN A 1 126 ? -3.533 -15.781 -6.391 1 97 126 GLN A C 1
ATOM 1026 O O . GLN A 1 126 ? -4.25 -14.781 -6.504 1 97 126 GLN A O 1
ATOM 1031 N N . VAL A 1 127 ? -2.969 -16.312 -7.461 1 98.31 127 VAL A N 1
ATOM 1032 C CA . VAL A 1 127 ? -3.121 -15.766 -8.797 1 98.31 127 VAL A CA 1
ATOM 1033 C C . VAL A 1 127 ? -4.594 -15.781 -9.203 1 98.31 127 VAL A C 1
ATOM 1035 O O . VAL A 1 127 ? -5.09 -14.828 -9.812 1 98.31 127 VAL A O 1
ATOM 1038 N N . ALA A 1 128 ? -5.25 -16.859 -8.828 1 98.81 128 ALA A N 1
ATOM 1039 C CA . ALA A 1 128 ? -6.684 -16.938 -9.086 1 98.81 128 ALA A CA 1
ATOM 1040 C C . ALA A 1 128 ? -7.445 -15.883 -8.281 1 98.81 128 ALA A C 1
ATOM 1042 O O . ALA A 1 128 ? -8.414 -15.297 -8.766 1 98.81 128 ALA A O 1
ATOM 1043 N N . ALA A 1 129 ? -7.035 -15.672 -7.066 1 98.5 129 ALA A N 1
ATOM 1044 C CA . ALA A 1 129 ? -7.656 -14.656 -6.223 1 98.5 129 ALA A CA 1
ATOM 1045 C C . ALA A 1 129 ? -7.543 -13.273 -6.855 1 98.5 129 ALA A C 1
ATOM 1047 O O . ALA A 1 129 ? -8.531 -12.531 -6.922 1 98.5 129 ALA A O 1
ATOM 1048 N N . PHE A 1 130 ? -6.375 -12.914 -7.352 1 98.69 130 PHE A N 1
ATOM 1049 C CA . PHE A 1 130 ? -6.141 -11.633 -8.008 1 98.69 130 PHE A CA 1
ATOM 1050 C C . PHE A 1 130 ? -6.988 -11.508 -9.266 1 98.69 130 PHE A C 1
ATOM 1052 O O . PHE A 1 130 ? -7.535 -10.438 -9.547 1 98.69 130 PHE A O 1
ATOM 1059 N N . ALA A 1 131 ? -7.07 -12.602 -9.977 1 98.88 131 ALA A N 1
ATOM 1060 C CA . ALA A 1 131 ? -7.871 -12.594 -11.195 1 98.88 131 ALA A CA 1
ATOM 1061 C C . ALA A 1 131 ? -9.336 -12.305 -10.891 1 98.88 131 ALA A C 1
ATOM 1063 O O . ALA A 1 131 ? -9.969 -11.492 -11.562 1 98.88 131 ALA A O 1
ATOM 1064 N N . LEU A 1 132 ? -9.859 -12.984 -9.891 1 98.81 132 LEU A N 1
ATOM 1065 C CA . LEU A 1 132 ? -11.25 -12.781 -9.508 1 98.81 132 LEU A CA 1
ATOM 1066 C C . LEU A 1 132 ? -11.484 -11.359 -9.016 1 98.81 132 LEU A C 1
ATOM 1068 O O . LEU A 1 132 ? -12.492 -10.734 -9.359 1 98.81 132 LEU A O 1
ATOM 1072 N N . ALA A 1 133 ? -10.57 -10.867 -8.242 1 98.62 133 ALA A N 1
ATOM 1073 C CA . ALA A 1 133 ? -10.672 -9.492 -7.762 1 98.62 133 ALA A CA 1
ATOM 1074 C C . ALA A 1 133 ? -10.664 -8.508 -8.922 1 98.62 133 ALA A C 1
ATOM 1076 O O . ALA A 1 133 ? -11.43 -7.543 -8.938 1 98.62 133 ALA A O 1
ATOM 1077 N N . ALA A 1 134 ? -9.797 -8.797 -9.867 1 98.62 134 ALA A N 1
ATOM 1078 C CA . ALA A 1 134 ? -9.688 -7.922 -11.039 1 98.62 134 ALA A CA 1
ATOM 1079 C C . ALA A 1 134 ? -11 -7.871 -11.805 1 98.62 134 ALA A C 1
ATOM 1081 O O . ALA A 1 134 ? -11.43 -6.801 -12.242 1 98.62 134 ALA A O 1
ATOM 1082 N N . ASN A 1 135 ? -11.586 -9.008 -12.031 1 98.5 135 ASN A N 1
ATOM 1083 C CA . ASN A 1 135 ? -12.867 -9.07 -12.727 1 98.5 135 ASN A CA 1
ATOM 1084 C C . ASN A 1 135 ? -13.969 -8.352 -11.938 1 98.5 135 ASN A C 1
ATOM 1086 O O . ASN A 1 135 ? -14.766 -7.609 -12.508 1 98.5 135 ASN A O 1
ATOM 1090 N N . HIS A 1 136 ? -13.984 -8.594 -10.641 1 98.44 136 HIS A N 1
ATOM 1091 C CA . HIS A 1 136 ? -15.008 -8.008 -9.781 1 98.44 136 HIS A CA 1
ATOM 1092 C C . HIS A 1 136 ? -14.922 -6.484 -9.773 1 98.44 136 HIS A C 1
ATOM 1094 O O . HIS A 1 136 ? -15.945 -5.801 -9.812 1 98.44 136 HIS A O 1
ATOM 1100 N N . TRP A 1 137 ? -13.75 -5.941 -9.766 1 97.94 137 TRP A N 1
ATOM 1101 C CA . TRP A 1 137 ? -13.547 -4.504 -9.633 1 97.94 137 TRP A CA 1
ATOM 1102 C C . TRP A 1 137 ? -13.234 -3.875 -10.992 1 97.94 137 TRP A C 1
ATOM 1104 O O . TRP A 1 137 ? -12.891 -2.693 -11.07 1 97.94 137 TRP A O 1
ATOM 1114 N N . ASN A 1 138 ? -13.25 -4.648 -12.062 1 97.56 138 ASN A N 1
ATOM 1115 C CA . ASN A 1 138 ? -13.008 -4.188 -13.422 1 97.56 138 ASN A CA 1
ATOM 1116 C C . ASN A 1 138 ? -11.648 -3.502 -13.547 1 97.56 138 ASN A C 1
ATOM 1118 O O . ASN A 1 138 ? -11.555 -2.391 -14.07 1 97.56 138 ASN A O 1
ATOM 1122 N N . LEU A 1 139 ? -10.633 -4.152 -13.031 1 97.44 139 LEU A N 1
ATOM 1123 C CA . LEU A 1 139 ? -9.273 -3.631 -13.109 1 97.44 139 LEU A CA 1
ATOM 1124 C C . LEU A 1 139 ? -8.672 -3.879 -14.492 1 97.44 139 LEU A C 1
ATOM 1126 O O . LEU A 1 139 ? -8.914 -4.926 -15.102 1 97.44 139 LEU A O 1
ATOM 1130 N N . THR A 1 140 ? -7.875 -2.951 -14.984 1 95.88 140 THR A N 1
ATOM 1131 C CA . THR A 1 140 ? -7.199 -3.154 -16.25 1 95.88 140 THR A CA 1
ATOM 1132 C C . THR A 1 140 ? -6.039 -4.137 -16.109 1 95.88 140 THR A C 1
ATOM 1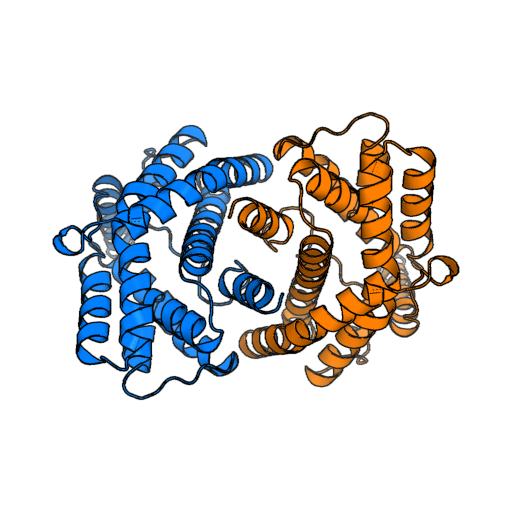134 O O . THR A 1 140 ? -5.359 -4.148 -15.07 1 95.88 140 THR A O 1
ATOM 1137 N N . PRO A 1 141 ? -5.77 -4.891 -17.172 1 96.12 141 PRO A N 1
ATOM 1138 C CA . PRO A 1 141 ? -4.723 -5.91 -17.094 1 96.12 141 PRO A CA 1
ATOM 1139 C C . PRO A 1 141 ? -3.355 -5.324 -16.75 1 96.12 141 PRO A C 1
ATOM 1141 O O . PRO A 1 141 ? -2.617 -5.902 -15.945 1 96.12 141 PRO A O 1
ATOM 1144 N N . THR A 1 142 ? -3.086 -4.223 -17.312 1 96.94 142 THR A N 1
ATOM 1145 C CA . THR A 1 142 ? -1.778 -3.609 -17.094 1 96.94 142 THR A CA 1
ATOM 1146 C C . THR A 1 142 ? -1.628 -3.154 -15.641 1 96.94 142 THR A C 1
ATOM 1148 O O . THR A 1 142 ? -0.593 -3.391 -15.016 1 96.94 142 THR A O 1
ATOM 1151 N N . LYS A 1 143 ? -2.65 -2.516 -15.07 1 97.19 143 LYS A N 1
ATOM 1152 C CA . LYS A 1 143 ? -2.605 -2.07 -13.68 1 97.19 143 LYS A CA 1
ATOM 1153 C C . LYS A 1 143 ? -2.545 -3.26 -12.719 1 97.19 143 LYS A C 1
ATOM 1155 O O . LYS A 1 143 ? -1.823 -3.221 -11.719 1 97.19 143 LYS A O 1
ATOM 1160 N N . LEU A 1 144 ? -3.312 -4.27 -13.109 1 98.31 144 LEU A N 1
ATOM 1161 C CA . LEU A 1 144 ? -3.318 -5.469 -12.281 1 98.31 144 LEU A CA 1
ATOM 1162 C C . LEU A 1 144 ? -1.938 -6.113 -12.242 1 98.31 144 LEU A C 1
ATOM 1164 O O . LEU A 1 144 ? -1.449 -6.492 -11.18 1 98.31 144 LEU A O 1
ATOM 1168 N N . ALA A 1 145 ? -1.309 -6.211 -13.406 1 98.69 145 ALA A N 1
ATOM 1169 C CA . ALA A 1 145 ? 0.012 -6.828 -13.508 1 98.69 145 ALA A CA 1
ATOM 1170 C C . ALA A 1 145 ? 1.051 -6.031 -12.727 1 98.69 145 ALA A C 1
ATOM 1172 O O . ALA A 1 145 ? 1.858 -6.609 -11.992 1 98.69 145 ALA A O 1
ATOM 1173 N N . ALA A 1 146 ? 1.021 -4.762 -12.859 1 98.69 146 ALA A N 1
ATOM 1174 C CA . ALA A 1 146 ? 1.964 -3.893 -12.164 1 98.69 146 ALA A CA 1
ATOM 1175 C C . ALA A 1 146 ? 1.769 -3.973 -10.648 1 98.69 146 ALA A C 1
ATOM 1177 O O . ALA A 1 146 ? 2.742 -4.035 -9.898 1 98.69 146 ALA A O 1
ATOM 1178 N N . ALA A 1 147 ? 0.542 -3.996 -10.234 1 98.56 147 ALA A N 1
ATOM 1179 C CA . ALA A 1 147 ? 0.232 -4.078 -8.805 1 98.56 147 ALA A CA 1
ATOM 1180 C C . ALA A 1 147 ? 0.676 -5.414 -8.227 1 98.56 147 ALA A C 1
ATOM 1182 O O . ALA A 1 147 ? 1.245 -5.465 -7.129 1 98.56 147 ALA A O 1
ATOM 1183 N N . TYR A 1 148 ? 0.381 -6.461 -8.953 1 98.19 148 TYR A N 1
ATOM 1184 C CA . TYR A 1 148 ? 0.811 -7.781 -8.508 1 98.19 148 TYR A CA 1
ATOM 1185 C C . TYR A 1 148 ? 2.324 -7.836 -8.352 1 98.19 148 TYR A C 1
ATOM 1187 O O . TYR A 1 148 ? 2.832 -8.32 -7.336 1 98.19 148 TYR A O 1
ATOM 1195 N N . ALA A 1 149 ? 3.016 -7.344 -9.359 1 98.19 149 ALA A N 1
ATOM 1196 C CA . ALA A 1 149 ? 4.477 -7.316 -9.336 1 98.19 149 ALA A CA 1
ATOM 1197 C C . ALA A 1 149 ? 4.988 -6.473 -8.172 1 98.19 149 ALA A C 1
ATOM 1199 O O . ALA A 1 149 ? 5.938 -6.859 -7.488 1 98.19 149 ALA A O 1
ATOM 1200 N N . TRP A 1 150 ? 4.375 -5.391 -7.934 1 98.06 150 TRP A N 1
ATOM 1201 C CA . TRP A 1 150 ? 4.762 -4.535 -6.816 1 98.06 150 TRP A CA 1
ATOM 1202 C C . TRP A 1 150 ? 4.59 -5.262 -5.488 1 98.06 150 TRP A C 1
ATOM 1204 O O . TRP A 1 150 ? 5.48 -5.23 -4.637 1 98.06 150 TRP A O 1
ATOM 1214 N N . GLY A 1 151 ? 3.355 -5.828 -5.344 1 96.5 151 GLY A N 1
ATOM 1215 C CA . GLY A 1 151 ? 3.113 -6.555 -4.105 1 96.5 151 GLY A CA 1
ATOM 1216 C C . GLY A 1 151 ? 4.16 -7.617 -3.824 1 96.5 151 GLY A C 1
ATOM 1217 O O . GLY A 1 151 ? 4.641 -7.734 -2.695 1 96.5 151 GLY A O 1
ATOM 1218 N N . TRP A 1 152 ? 4.473 -8.352 -4.824 1 94.81 152 TRP A N 1
ATOM 1219 C CA . TRP A 1 152 ? 5.523 -9.359 -4.707 1 94.81 152 TRP A CA 1
ATOM 1220 C C . TRP A 1 152 ? 6.852 -8.719 -4.312 1 94.81 152 TRP A C 1
ATOM 1222 O O . TRP A 1 152 ? 7.523 -9.188 -3.393 1 94.81 152 TRP A O 1
ATOM 1232 N N . LEU A 1 153 ? 7.223 -7.676 -4.98 1 96.25 153 LEU A N 1
ATOM 1233 C CA . LEU A 1 153 ? 8.5 -7.004 -4.773 1 96.25 153 LEU A CA 1
ATOM 1234 C C . LEU A 1 153 ? 8.594 -6.441 -3.359 1 96.25 153 LEU A C 1
ATOM 1236 O O . LEU A 1 153 ? 9.617 -6.613 -2.684 1 96.25 153 LEU A O 1
ATOM 1240 N N . GLU A 1 154 ? 7.574 -5.746 -2.955 1 95.88 154 GLU A N 1
ATOM 1241 C CA . GLU A 1 154 ? 7.574 -5.137 -1.627 1 95.88 154 GLU A CA 1
ATOM 1242 C C . GLU A 1 154 ? 7.742 -6.195 -0.538 1 95.88 154 GLU A C 1
ATOM 1244 O O . GLU A 1 154 ? 8.523 -6.012 0.394 1 95.88 154 GLU A O 1
ATOM 1249 N N . ASN A 1 155 ? 7.055 -7.293 -0.657 1 92.56 155 ASN A N 1
ATOM 1250 C CA . ASN A 1 155 ? 7.188 -8.367 0.315 1 92.56 155 ASN A CA 1
ATOM 1251 C C . ASN A 1 155 ? 8.602 -8.945 0.324 1 92.56 155 ASN A C 1
ATOM 1253 O O . ASN A 1 155 ? 9.148 -9.234 1.389 1 92.56 155 ASN A O 1
ATOM 1257 N N . ALA A 1 156 ? 9.133 -9.156 -0.859 1 92 156 ALA A N 1
ATOM 1258 C CA . ALA A 1 156 ? 10.492 -9.695 -0.96 1 92 156 ALA A CA 1
ATOM 1259 C C . ALA A 1 156 ? 11.508 -8.75 -0.317 1 92 156 ALA A C 1
ATOM 1261 O O . ALA A 1 156 ? 12.438 -9.203 0.352 1 92 156 ALA A O 1
ATOM 1262 N N . VAL A 1 157 ? 11.352 -7.473 -0.52 1 93.69 157 VAL A N 1
ATOM 1263 C CA . VAL A 1 157 ? 12.289 -6.492 0.024 1 93.69 157 VAL A CA 1
ATOM 1264 C C . VAL A 1 157 ? 12.148 -6.434 1.544 1 93.69 157 VAL A C 1
ATOM 1266 O O . VAL A 1 157 ? 13.141 -6.309 2.26 1 93.69 157 VAL A O 1
ATOM 1269 N N . ILE A 1 158 ? 10.922 -6.512 2.066 1 91.12 158 ILE A N 1
ATOM 1270 C CA . ILE A 1 158 ? 10.695 -6.547 3.506 1 91.12 158 ILE A CA 1
ATOM 1271 C C . ILE A 1 158 ? 11.453 -7.723 4.121 1 91.12 158 ILE A C 1
ATOM 1273 O O . ILE A 1 158 ? 12.117 -7.57 5.145 1 91.12 158 ILE A O 1
ATOM 1277 N N . VAL A 1 159 ? 11.391 -8.852 3.449 1 87.88 159 VAL A N 1
ATOM 1278 C CA . VAL A 1 159 ? 12.102 -10.031 3.912 1 87.88 159 VAL A CA 1
ATOM 1279 C C . VAL A 1 159 ? 13.609 -9.797 3.828 1 87.88 159 VAL A C 1
ATOM 1281 O O . VAL A 1 159 ? 14.352 -10.148 4.746 1 87.88 159 VAL A O 1
ATOM 1284 N N . GLY A 1 160 ? 14.078 -9.211 2.73 1 89.5 160 GLY A N 1
ATOM 1285 C CA . GLY A 1 160 ? 15.484 -8.898 2.549 1 89.5 160 GLY A CA 1
ATOM 1286 C C . GLY A 1 160 ? 16.031 -7.965 3.617 1 89.5 160 GLY A C 1
ATOM 1287 O O . GLY A 1 160 ? 17.141 -8.156 4.102 1 89.5 160 GLY A O 1
ATOM 1288 N N . ILE A 1 161 ? 15.258 -6.977 4 1 89.62 161 ILE A N 1
ATOM 1289 C CA . ILE A 1 161 ? 15.648 -6.02 5.027 1 89.62 161 ILE A CA 1
ATOM 1290 C C . ILE A 1 161 ? 15.93 -6.758 6.336 1 89.62 161 ILE A C 1
ATOM 1292 O O . ILE A 1 161 ? 16.891 -6.438 7.043 1 89.62 161 ILE A O 1
ATOM 1296 N N . LYS A 1 162 ? 15.156 -7.746 6.602 1 87.12 162 LYS A N 1
ATOM 1297 C CA . LYS A 1 162 ? 15.258 -8.484 7.855 1 87.12 162 LYS A CA 1
ATOM 1298 C C . LYS A 1 162 ? 16.422 -9.484 7.816 1 87.12 162 LYS A C 1
ATOM 1300 O O . LYS A 1 162 ? 17.156 -9.617 8.789 1 87.12 162 LYS A O 1
ATOM 1305 N N . LEU A 1 163 ? 16.688 -10.094 6.723 1 85.88 163 LEU A N 1
ATOM 1306 C CA . LEU A 1 163 ? 17.562 -11.25 6.684 1 85.88 163 LEU A CA 1
ATOM 1307 C C . LEU A 1 163 ? 18.969 -10.844 6.25 1 85.88 163 LEU A C 1
ATOM 1309 O O . LEU A 1 163 ? 19.953 -11.469 6.652 1 85.88 163 LEU A O 1
ATOM 1313 N N . VAL A 1 164 ? 19.219 -9.914 5.332 1 86.44 164 VAL A N 1
ATOM 1314 C CA . VAL A 1 164 ? 20.516 -9.398 4.891 1 86.44 164 VAL A CA 1
ATOM 1315 C C . VAL A 1 164 ? 20.938 -8.219 5.758 1 86.44 164 VAL A C 1
ATOM 1317 O O . VAL A 1 164 ? 22.109 -7.832 5.777 1 86.44 164 VAL A O 1
ATOM 1320 N N . PRO A 1 165 ? 20.203 -7.863 6.699 1 81.31 165 PRO A N 1
ATOM 1321 C CA . PRO A 1 165 ? 20.125 -6.66 7.531 1 81.31 165 PRO A CA 1
ATOM 1322 C C . PRO A 1 165 ? 20.547 -5.395 6.781 1 81.31 165 PRO A C 1
ATOM 1324 O O . PRO A 1 165 ? 21.547 -4.766 7.133 1 81.31 165 PRO A O 1
ATOM 1327 N N . LEU A 1 166 ? 20.062 -4.891 5.699 1 86.31 166 LEU A N 1
ATOM 1328 C CA . LEU A 1 166 ? 20.266 -3.734 4.832 1 86.31 166 LEU A CA 1
ATOM 1329 C C . LEU A 1 166 ? 19.922 -2.441 5.566 1 86.31 166 LEU A C 1
ATOM 1331 O O . LEU A 1 166 ? 20.484 -1.386 5.273 1 86.31 166 LEU A O 1
ATOM 1335 N N . GLY A 1 167 ? 19.234 -2.355 6.496 1 88.25 167 GLY A N 1
ATOM 1336 C CA . GLY A 1 167 ? 18.625 -1.169 7.059 1 88.25 167 GLY A CA 1
ATOM 1337 C C . GLY A 1 167 ? 17.375 -0.728 6.301 1 88.25 167 GLY A C 1
ATOM 1338 O O . GLY A 1 167 ? 17.234 -1.02 5.113 1 88.25 167 GLY A O 1
ATOM 1339 N N . GLN A 1 168 ? 16.531 -0.031 6.836 1 89.69 168 GLN A N 1
ATOM 1340 C CA . GLN A 1 168 ? 15.242 0.373 6.285 1 89.69 168 GLN A CA 1
ATOM 1341 C C . GLN A 1 168 ? 15.422 1.307 5.094 1 89.69 168 GLN A C 1
ATOM 1343 O O . GLN A 1 168 ? 14.727 1.174 4.082 1 89.69 168 GLN A O 1
ATOM 1348 N N . SER A 1 169 ? 16.344 2.191 5.188 1 89.12 169 SER A N 1
ATOM 1349 C CA . SER A 1 169 ? 16.578 3.15 4.113 1 89.12 169 SER A CA 1
ATOM 1350 C C . SER A 1 169 ? 17.078 2.453 2.854 1 89.12 169 SER A C 1
ATOM 1352 O O . SER A 1 169 ? 16.625 2.75 1.749 1 89.12 169 SER A O 1
ATOM 1354 N N . ALA A 1 170 ? 17.938 1.574 3.035 1 92 170 ALA A N 1
ATOM 1355 C CA . ALA A 1 170 ? 18.469 0.814 1.907 1 92 170 ALA A CA 1
ATOM 1356 C C . ALA A 1 170 ? 17.391 -0.025 1.248 1 92 170 ALA A C 1
ATOM 1358 O O . ALA A 1 170 ? 17.344 -0.155 0.022 1 92 170 ALA A O 1
ATOM 1359 N N . GLY A 1 171 ? 16.531 -0.605 2.064 1 94.81 171 GLY A N 1
ATOM 1360 C CA . GLY A 1 171 ? 15.414 -1.365 1.54 1 94.81 171 GLY A CA 1
ATOM 1361 C C . GLY A 1 171 ? 14.469 -0.531 0.692 1 94.81 171 GLY A C 1
ATOM 1362 O O . GLY A 1 171 ? 14.016 -0.978 -0.364 1 94.81 171 GLY A O 1
ATOM 1363 N N . GLN A 1 172 ? 14.25 0.693 1.119 1 96.12 172 GLN A N 1
ATOM 1364 C CA . GLN A 1 172 ? 13.352 1.579 0.391 1 96.12 172 GLN A CA 1
ATOM 1365 C C . GLN A 1 172 ? 13.984 2.055 -0.915 1 96.12 172 GLN A C 1
ATOM 1367 O O . GLN A 1 172 ? 13.289 2.205 -1.926 1 96.12 172 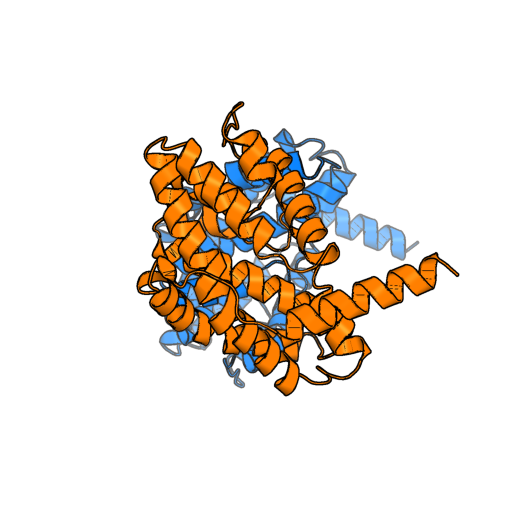GLN A O 1
ATOM 1372 N N . GLN A 1 173 ? 15.219 2.295 -0.856 1 96.5 173 GLN A N 1
ATOM 1373 C CA . GLN A 1 173 ? 15.938 2.65 -2.076 1 96.5 173 GLN A CA 1
ATOM 1374 C C . GLN A 1 173 ? 15.898 1.51 -3.09 1 96.5 173 GLN A C 1
ATOM 1376 O O . GLN A 1 173 ? 15.688 1.738 -4.281 1 96.5 173 GLN A O 1
ATOM 1381 N N . LEU A 1 174 ? 16.156 0.318 -2.582 1 97.19 174 LEU A N 1
ATOM 1382 C CA . LEU A 1 174 ? 16.078 -0.861 -3.439 1 97.19 174 LEU A CA 1
ATOM 1383 C C . LEU A 1 174 ? 14.695 -0.997 -4.066 1 97.19 174 LEU A C 1
ATOM 1385 O O . LEU A 1 174 ? 14.578 -1.278 -5.262 1 97.19 174 LEU A O 1
ATOM 1389 N N . LEU A 1 175 ? 13.68 -0.801 -3.26 1 97.31 175 LEU A N 1
ATOM 1390 C CA . LEU A 1 175 ? 12.305 -0.873 -3.738 1 97.31 175 LEU A CA 1
ATOM 1391 C C . LEU A 1 175 ? 12.07 0.123 -4.871 1 97.31 175 LEU A C 1
ATOM 1393 O O . LEU A 1 175 ? 11.477 -0.223 -5.891 1 97.31 175 LEU A O 1
ATOM 1397 N N . LEU A 1 176 ? 12.531 1.326 -4.684 1 97.62 176 LEU A N 1
ATOM 1398 C CA . LEU A 1 176 ? 12.398 2.371 -5.695 1 97.62 176 LEU A CA 1
ATOM 1399 C C . LEU A 1 176 ? 13.094 1.968 -6.988 1 97.62 176 LEU A C 1
ATOM 1401 O O . LEU A 1 176 ? 12.516 2.092 -8.07 1 97.62 176 LEU A O 1
ATOM 1405 N N . GLU A 1 177 ? 14.281 1.488 -6.879 1 97.44 177 GLU A N 1
ATOM 1406 C CA . GLU A 1 177 ? 15.07 1.098 -8.039 1 97.44 177 GLU A CA 1
ATOM 1407 C C . GLU A 1 177 ? 14.43 -0.07 -8.781 1 97.44 177 GLU A C 1
ATOM 1409 O O . GLU A 1 177 ? 14.328 -0.056 -10.008 1 97.44 177 GLU A O 1
ATOM 1414 N N . MET A 1 178 ? 14.023 -1.027 -8.031 1 97.81 178 MET A N 1
ATOM 1415 C CA . MET A 1 178 ? 13.438 -2.219 -8.625 1 97.81 178 MET A CA 1
ATOM 1416 C C . MET A 1 178 ? 12.07 -1.903 -9.234 1 97.81 178 MET A C 1
ATOM 1418 O O . MET A 1 178 ? 11.648 -2.547 -10.195 1 97.81 178 MET A O 1
ATOM 1422 N N . ALA A 1 179 ? 11.344 -0.949 -8.625 1 98.06 179 ALA A N 1
ATOM 1423 C CA . ALA A 1 179 ? 10.07 -0.517 -9.188 1 98.06 179 ALA A CA 1
ATOM 1424 C C . ALA A 1 179 ? 10.242 -0.055 -10.633 1 98.06 179 ALA A C 1
ATOM 1426 O O . ALA A 1 179 ? 9.344 -0.244 -11.469 1 98.06 179 ALA A O 1
ATOM 1427 N N . ASP A 1 180 ? 11.367 0.487 -11.008 1 97.69 180 ASP A N 1
ATOM 1428 C CA . ASP A 1 180 ? 11.641 0.981 -12.352 1 97.69 180 ASP A CA 1
ATOM 1429 C C . ASP A 1 180 ? 11.742 -0.17 -13.352 1 97.69 180 ASP A C 1
ATOM 1431 O O . ASP A 1 180 ? 11.656 0.042 -14.562 1 97.69 180 ASP A O 1
ATOM 1435 N N . VAL A 1 181 ? 11.891 -1.416 -12.852 1 98.12 181 VAL A N 1
ATOM 1436 C CA . VAL A 1 181 ? 12.039 -2.594 -13.703 1 98.12 181 VAL A CA 1
ATOM 1437 C C . VAL A 1 181 ? 10.664 -3.207 -13.977 1 98.12 181 VAL A C 1
ATOM 1439 O O . VAL A 1 181 ? 10.492 -3.967 -14.93 1 98.12 181 VAL A O 1
ATOM 1442 N N . ILE A 1 182 ? 9.672 -2.857 -13.203 1 98.75 182 ILE A N 1
ATOM 1443 C CA . ILE A 1 182 ? 8.367 -3.498 -13.242 1 98.75 182 ILE A CA 1
ATOM 1444 C C . ILE A 1 182 ? 7.699 -3.24 -14.594 1 98.75 182 ILE A C 1
ATOM 1446 O O . ILE A 1 182 ? 7.133 -4.152 -15.195 1 98.75 182 ILE A O 1
ATOM 1450 N N . PRO A 1 183 ? 7.781 -2.006 -15.172 1 98.56 183 PRO A N 1
ATOM 1451 C CA . PRO A 1 183 ? 7.156 -1.794 -16.484 1 98.56 183 PRO A CA 1
ATOM 1452 C C . PRO A 1 183 ? 7.703 -2.732 -17.547 1 98.56 183 PRO A C 1
ATOM 1454 O O . PRO A 1 183 ? 6.941 -3.232 -18.391 1 98.56 183 PRO A O 1
ATOM 1457 N N . GLN A 1 184 ? 8.961 -2.973 -17.484 1 98.38 184 GLN A N 1
ATOM 1458 C CA . GLN A 1 184 ? 9.57 -3.895 -18.438 1 98.38 184 GLN A CA 1
ATOM 1459 C C . GLN A 1 184 ? 9.055 -5.316 -18.234 1 98.38 184 GLN A C 1
ATOM 1461 O O . GLN A 1 184 ? 8.797 -6.031 -19.203 1 98.38 184 GLN A O 1
ATOM 1466 N N . ALA A 1 185 ? 8.961 -5.734 -17.016 1 98.56 185 ALA A N 1
ATOM 1467 C CA . ALA A 1 185 ? 8.445 -7.062 -16.703 1 98.56 185 ALA A CA 1
ATOM 1468 C C . ALA A 1 185 ? 7.008 -7.223 -17.172 1 98.56 185 ALA A C 1
ATOM 1470 O O . ALA A 1 185 ? 6.641 -8.266 -17.719 1 98.56 185 ALA A O 1
ATOM 1471 N N . VAL A 1 186 ? 6.223 -6.195 -16.938 1 98.75 186 VAL A N 1
ATOM 1472 C CA . VAL A 1 186 ? 4.82 -6.215 -17.359 1 98.75 186 VAL A CA 1
ATOM 1473 C C . VAL A 1 186 ? 4.73 -6.301 -18.875 1 98.75 186 VAL A C 1
ATOM 1475 O O . VAL A 1 186 ? 3.955 -7.09 -19.422 1 98.75 186 VAL A O 1
ATOM 1478 N N . GLU A 1 187 ? 5.512 -5.492 -19.562 1 98.44 187 GLU A N 1
ATOM 1479 C CA . GLU A 1 187 ? 5.539 -5.523 -21.016 1 98.44 187 GLU A CA 1
ATOM 1480 C C . GLU A 1 187 ? 5.961 -6.898 -21.531 1 98.44 187 GLU A C 1
ATOM 1482 O O . GLU A 1 187 ? 5.336 -7.445 -22.453 1 98.44 187 GLU A O 1
ATOM 1487 N N . LYS A 1 188 ? 6.984 -7.43 -20.969 1 98.38 188 LYS A N 1
ATOM 1488 C CA . LYS A 1 188 ? 7.441 -8.766 -21.328 1 98.38 188 LYS A CA 1
ATOM 1489 C C . LYS A 1 188 ? 6.328 -9.797 -21.141 1 98.38 188 LYS A C 1
ATOM 1491 O O . LYS A 1 188 ? 6.102 -10.633 -22.016 1 98.38 188 LYS A O 1
ATOM 1496 N N . SER A 1 189 ? 5.676 -9.75 -20.047 1 98.56 189 SER A N 1
ATOM 1497 C CA . SER A 1 189 ? 4.633 -10.719 -19.734 1 98.56 189 SER A CA 1
ATOM 1498 C C . SER A 1 189 ? 3.5 -10.656 -20.75 1 98.56 189 SER A C 1
ATOM 1500 O O . SER A 1 189 ? 2.896 -11.688 -21.078 1 98.56 189 SER A O 1
ATOM 1502 N N . GLN A 1 190 ? 3.191 -9.477 -21.281 1 97 190 GLN A N 1
ATOM 1503 C CA . GLN A 1 190 ? 2.084 -9.266 -22.203 1 97 190 GLN A CA 1
ATOM 1504 C C . GLN A 1 190 ? 2.381 -9.891 -23.562 1 97 190 GLN A C 1
ATOM 1506 O O . GLN A 1 190 ? 1.462 -10.258 -24.297 1 97 190 GLN A O 1
ATOM 1511 N N . HIS A 1 191 ? 3.635 -10.062 -23.844 1 96.75 191 HIS A N 1
ATOM 1512 C CA . HIS A 1 191 ? 4.023 -10.57 -25.156 1 96.75 191 HIS A CA 1
ATOM 1513 C C . HIS A 1 191 ? 4.668 -11.945 -25.062 1 96.75 191 HIS A C 1
ATOM 1515 O O . HIS A 1 191 ? 5.145 -12.492 -26.047 1 96.75 191 HIS A O 1
ATOM 1521 N N . TRP A 1 192 ? 4.676 -12.43 -23.906 1 97.5 192 TRP A N 1
ATOM 1522 C CA . TRP A 1 192 ? 5.312 -13.727 -23.703 1 97.5 192 TRP A CA 1
ATOM 1523 C C . TRP A 1 192 ? 4.5 -14.836 -24.359 1 97.5 192 TRP A C 1
ATOM 1525 O O . TRP A 1 192 ? 3.289 -14.938 -24.141 1 97.5 192 TRP A O 1
ATOM 1535 N N . PRO A 1 193 ? 5.137 -15.711 -25.188 1 97.38 193 PRO A N 1
ATOM 1536 C CA . PRO A 1 193 ? 4.383 -16.781 -25.844 1 97.38 193 PRO A CA 1
ATOM 1537 C C . PRO A 1 193 ? 3.797 -17.797 -24.859 1 97.38 193 PRO A C 1
ATOM 1539 O O . PRO A 1 193 ? 4.48 -18.219 -23.938 1 97.38 193 PRO A O 1
ATOM 1542 N N . GLU A 1 194 ? 2.578 -18.172 -25.156 1 97 194 GLU A N 1
ATOM 1543 C CA . GLU A 1 194 ? 1.856 -19.062 -24.25 1 97 194 GLU A CA 1
ATOM 1544 C C . GLU A 1 194 ? 2.615 -20.375 -24.031 1 97 194 GLU A C 1
ATOM 1546 O O . GLU A 1 194 ? 2.697 -20.875 -22.906 1 97 194 GLU A O 1
ATOM 1551 N N . HIS A 1 195 ? 3.217 -20.906 -25.094 1 96.25 195 HIS A N 1
ATOM 1552 C CA . HIS A 1 195 ? 3.867 -22.219 -25.031 1 96.25 195 HIS A CA 1
ATOM 1553 C C . HIS A 1 195 ? 5.184 -22.125 -24.266 1 96.25 195 HIS A C 1
ATOM 1555 O O . HIS A 1 195 ? 5.793 -23.156 -23.953 1 96.25 195 HIS A O 1
ATOM 1561 N N . LEU A 1 196 ? 5.609 -20.875 -23.859 1 97.19 196 LEU A N 1
ATOM 1562 C CA . LEU A 1 196 ? 6.859 -20.688 -23.141 1 97.19 196 LEU A CA 1
ATOM 1563 C C . LEU A 1 196 ? 6.59 -20.266 -21.688 1 97.19 196 LEU A C 1
ATOM 1565 O O . LEU A 1 196 ? 7.523 -20.031 -20.922 1 97.19 196 LEU A O 1
ATOM 1569 N N . ILE A 1 197 ? 5.355 -20.188 -21.312 1 97.94 197 ILE A N 1
ATOM 1570 C CA . ILE A 1 197 ? 5.016 -19.797 -19.953 1 97.94 197 ILE A CA 1
ATOM 1571 C C . ILE A 1 197 ? 5.605 -20.797 -18.969 1 97.94 197 ILE A C 1
ATOM 1573 O O . ILE A 1 197 ? 5.418 -22 -19.109 1 97.94 197 ILE A O 1
ATOM 1577 N N . GLY A 1 198 ? 6.355 -20.328 -18.047 1 95 198 GLY A N 1
ATOM 1578 C CA . GLY A 1 198 ? 7.07 -21.094 -17.047 1 95 198 GLY A CA 1
ATOM 1579 C C . GLY A 1 198 ? 8.109 -20.297 -16.297 1 95 198 GLY A C 1
ATOM 1580 O O . GLY A 1 198 ? 8.32 -19.109 -16.594 1 95 198 GLY A O 1
ATOM 1581 N N . SER A 1 199 ? 8.57 -20.812 -15.25 1 89.94 199 SER A N 1
ATOM 1582 C CA . SER A 1 199 ? 9.617 -20.172 -14.461 1 89.94 199 SER A CA 1
ATOM 1583 C C . SER A 1 199 ? 10.992 -20.719 -14.812 1 89.94 199 SER A C 1
ATOM 1585 O O . SER A 1 199 ? 11.148 -21.938 -15.008 1 89.94 199 SER A O 1
ATOM 1587 N N . PHE A 1 200 ? 11.93 -19.844 -14.938 1 83.94 200 PHE A N 1
ATOM 1588 C CA . PHE A 1 200 ? 13.312 -20.203 -15.258 1 83.94 200 PHE A CA 1
ATOM 1589 C C . PHE A 1 200 ? 14.266 -19.656 -14.211 1 83.94 200 PHE A C 1
ATOM 1591 O O . PHE A 1 200 ? 15.102 -18.797 -14.508 1 83.94 200 PHE A O 1
ATOM 1598 N N . THR A 1 201 ? 14.094 -20.141 -12.977 1 83.62 201 THR A N 1
ATOM 1599 C CA . THR A 1 201 ? 14.883 -19.641 -11.852 1 83.62 201 THR A CA 1
ATOM 1600 C C . THR A 1 201 ? 15.586 -20.797 -11.141 1 83.62 201 THR A C 1
ATOM 1602 O O . THR A 1 201 ? 15.242 -21.125 -10 1 83.62 201 THR A O 1
ATOM 1605 N N . PRO A 1 202 ? 16.641 -21.344 -11.742 1 83.69 202 PRO A N 1
ATOM 1606 C CA . PRO A 1 202 ? 17.312 -22.5 -11.156 1 83.69 202 PRO A CA 1
ATOM 1607 C C . PRO A 1 202 ? 17.891 -22.219 -9.773 1 83.69 202 PRO A C 1
ATOM 1609 O O . PRO A 1 202 ? 17.844 -23.078 -8.891 1 83.69 202 PRO A O 1
ATOM 1612 N N . ALA A 1 203 ? 18.391 -21.062 -9.586 1 78.12 203 ALA A N 1
ATOM 1613 C CA . ALA A 1 203 ? 18.969 -20.719 -8.297 1 78.12 203 ALA A CA 1
ATOM 1614 C C . ALA A 1 203 ? 17.922 -20.734 -7.195 1 78.12 203 ALA A C 1
ATOM 1616 O O . ALA A 1 203 ? 18.188 -21.234 -6.09 1 78.12 203 ALA A O 1
ATOM 1617 N N . GLN A 1 204 ? 16.781 -20.219 -7.445 1 81.44 204 GLN A N 1
ATOM 1618 C CA . GLN A 1 204 ? 15.695 -20.219 -6.473 1 81.44 204 GLN A CA 1
ATOM 1619 C C . GLN A 1 204 ? 15.266 -21.641 -6.133 1 81.44 204 GLN A C 1
ATOM 1621 O O . GLN A 1 204 ? 15.016 -21.953 -4.969 1 81.44 204 GLN A O 1
ATOM 1626 N N . VAL A 1 205 ? 15.148 -22.453 -7.188 1 79.94 205 VAL A N 1
ATOM 1627 C CA . VAL A 1 205 ? 14.734 -23.844 -7.012 1 79.94 205 VAL A CA 1
ATOM 1628 C C . VAL A 1 205 ? 15.766 -24.594 -6.172 1 79.94 205 VAL A C 1
ATOM 1630 O O . VAL A 1 205 ? 15.414 -25.312 -5.238 1 79.94 205 VAL A O 1
ATOM 1633 N N . LEU A 1 206 ? 16.938 -24.328 -6.535 1 82.25 206 LEU A N 1
ATOM 1634 C CA . LEU A 1 206 ? 18.016 -24.953 -5.77 1 82.25 206 LEU A CA 1
ATOM 1635 C C . LEU A 1 206 ? 17.984 -24.5 -4.316 1 82.25 206 LEU A C 1
ATOM 1637 O O . LEU A 1 206 ? 18.078 -25.328 -3.4 1 82.25 206 LEU A O 1
ATOM 1641 N N . ALA A 1 207 ? 17.875 -23.266 -4.074 1 80.94 207 ALA A N 1
ATOM 1642 C CA . ALA A 1 207 ? 17.844 -22.703 -2.727 1 80.94 207 ALA A CA 1
ATOM 1643 C C . ALA A 1 207 ? 16.672 -23.25 -1.927 1 80.94 207 ALA A C 1
ATOM 1645 O O . ALA A 1 207 ? 16.828 -23.641 -0.765 1 80.94 207 ALA A O 1
ATOM 1646 N N . SER A 1 208 ? 15.547 -23.312 -2.514 1 81.81 208 SER A N 1
ATOM 1647 C CA . SER A 1 208 ? 14.352 -23.828 -1.854 1 81.81 208 SER A CA 1
ATOM 1648 C C . SER A 1 208 ? 14.492 -25.312 -1.535 1 81.81 208 SER A C 1
ATOM 1650 O O . SER A 1 208 ? 14.094 -25.766 -0.459 1 81.81 208 SER A O 1
ATOM 1652 N N . SER A 1 209 ? 15.031 -26.047 -2.469 1 80.31 209 SER A N 1
ATOM 1653 C CA . SER A 1 209 ? 15.242 -27.469 -2.275 1 80.31 209 SER A CA 1
ATOM 1654 C C . SER A 1 209 ? 16.188 -27.734 -1.115 1 80.31 209 SER A C 1
ATOM 1656 O O . SER A 1 209 ? 15.961 -28.641 -0.311 1 80.31 209 SER A O 1
ATOM 1658 N N . ARG A 1 210 ? 17.172 -26.922 -1.098 1 79.75 210 ARG A N 1
ATOM 1659 C CA . ARG A 1 210 ? 18.156 -27.094 -0.041 1 79.75 210 ARG A CA 1
ATOM 1660 C C . ARG A 1 210 ? 17.594 -26.656 1.311 1 79.75 210 ARG A C 1
ATOM 1662 O O . ARG A 1 210 ? 17.922 -27.266 2.34 1 79.75 210 ARG A O 1
ATOM 1669 N N . HIS A 1 211 ? 16.828 -25.672 1.299 1 77 211 HIS A N 1
ATOM 1670 C CA . HIS A 1 211 ? 16.156 -25.234 2.521 1 77 211 HIS A CA 1
ATOM 1671 C C . HIS A 1 211 ? 15.266 -26.328 3.09 1 77 211 HIS A C 1
ATOM 1673 O O . HIS A 1 211 ? 15.242 -26.562 4.301 1 77 211 HIS A O 1
ATOM 1679 N N . GLU A 1 212 ? 14.555 -26.969 2.219 1 73.81 212 GLU A N 1
ATOM 1680 C CA . GLU A 1 212 ? 13.672 -28.078 2.592 1 73.81 212 GLU A CA 1
ATOM 1681 C C . GLU A 1 212 ? 14.445 -29.203 3.264 1 73.81 212 GLU A C 1
ATOM 1683 O O . GLU A 1 212 ? 13.977 -29.781 4.25 1 73.81 212 GLU A O 1
ATOM 1688 N N . SER A 1 213 ? 15.516 -29.359 2.613 1 71 213 SER A N 1
ATOM 1689 C CA . SER A 1 213 ? 16.344 -30.453 3.117 1 71 213 SER A CA 1
ATOM 1690 C C . SER A 1 213 ? 16.953 -30.109 4.469 1 71 213 SER A C 1
ATOM 1692 O O . SER A 1 213 ? 17.125 -30.984 5.324 1 71 213 SER A O 1
ATOM 1694 N N . GLN A 1 214 ? 17.391 -28.828 4.617 1 67.88 214 GLN A N 1
ATOM 1695 C CA . GLN A 1 214 ? 17.969 -28.375 5.879 1 67.88 214 GLN A CA 1
ATOM 1696 C C . GLN A 1 214 ? 16.938 -28.438 7.008 1 67.88 214 GLN A C 1
ATOM 1698 O O . GLN A 1 214 ? 17.266 -28.891 8.117 1 67.88 214 GLN A O 1
ATOM 1703 N N . TYR A 1 215 ? 15.797 -27.984 6.73 1 59.75 215 TYR A N 1
ATOM 1704 C CA . TYR A 1 215 ? 14.75 -28 7.746 1 59.75 215 TYR A CA 1
ATOM 1705 C C . TYR A 1 215 ? 14.312 -29.422 8.062 1 59.75 215 TYR A C 1
ATOM 1707 O O . TYR A 1 215 ? 14.07 -29.766 9.227 1 59.75 215 TYR A O 1
ATOM 1715 N N . THR A 1 216 ? 14.172 -30.281 6.965 1 50 216 THR A N 1
ATOM 1716 C CA . THR A 1 216 ? 13.836 -31.672 7.238 1 50 216 THR A CA 1
ATOM 1717 C C . THR A 1 216 ? 14.93 -32.344 8.07 1 50 216 THR A C 1
ATOM 1719 O O . THR A 1 216 ? 14.641 -33.188 8.922 1 50 216 THR A O 1
ATOM 1722 N N . ARG A 1 217 ? 16.078 -31.734 7.977 1 49.84 217 ARG A N 1
ATOM 1723 C CA . ARG A 1 217 ? 17.156 -32.281 8.773 1 49.84 217 ARG A CA 1
ATOM 1724 C C . ARG A 1 217 ? 17.094 -31.797 10.211 1 49.84 217 ARG A C 1
ATOM 1726 O O . ARG A 1 217 ? 17.391 -32.562 11.148 1 49.84 217 ARG A O 1
ATOM 1733 N N . LEU A 1 218 ? 16.812 -30.484 10.227 1 44.06 218 LEU A N 1
ATOM 1734 C CA . LEU A 1 218 ? 16.75 -29.938 11.578 1 44.06 218 LEU A CA 1
ATOM 1735 C C . LEU A 1 218 ? 15.602 -30.562 12.359 1 44.06 218 LEU A C 1
ATOM 1737 O O . LEU A 1 218 ? 15.68 -30.703 13.586 1 44.06 218 LEU A O 1
ATOM 1741 N N . PHE A 1 219 ? 14.523 -30.875 11.797 1 41.16 219 PHE A N 1
ATOM 1742 C CA . PHE A 1 219 ? 13.414 -31.5 12.508 1 41.16 219 PHE A CA 1
ATOM 1743 C C . PHE A 1 219 ? 13.508 -33 12.461 1 41.16 219 PHE A C 1
ATOM 1745 O O . PHE A 1 219 ? 12.727 -33.719 13.109 1 41.16 219 PHE A O 1
ATOM 1752 N N . ARG A 1 220 ? 14.172 -33.625 11.617 1 42.34 220 ARG A N 1
ATOM 1753 C CA . ARG A 1 220 ? 14.391 -35.062 11.711 1 42.34 220 ARG A CA 1
ATOM 1754 C C . ARG A 1 220 ? 15.5 -35.375 12.711 1 42.34 220 ARG A C 1
ATOM 1756 O O . ARG A 1 220 ? 15.734 -36.562 13.023 1 42.34 220 ARG A O 1
ATOM 1763 N N . SER A 1 221 ? 16.219 -34.312 13.125 1 34.91 221 SER A N 1
ATOM 1764 C CA . SER A 1 221 ? 17.156 -34.781 14.148 1 34.91 221 SER A CA 1
ATOM 1765 C C . SER A 1 221 ? 16.531 -34.75 15.531 1 34.91 221 SER A C 1
ATOM 1767 O O . SER A 1 221 ? 15.648 -33.938 15.805 1 34.91 221 SER A O 1
ATOM 1769 N N . MET B 1 1 ? 2.223 3.967 -15.289 1 94.19 1 MET B N 1
ATOM 1770 C CA . MET B 1 1 ? 2.641 2.816 -14.492 1 94.19 1 MET B CA 1
ATOM 1771 C C . MET B 1 1 ? 3.619 3.236 -13.398 1 94.19 1 MET B C 1
ATOM 1773 O O . MET B 1 1 ? 3.352 3.041 -12.211 1 94.19 1 MET B O 1
ATOM 1777 N N . LEU B 1 2 ? 4.617 4.055 -13.75 1 94 2 LEU B N 1
ATOM 1778 C CA . LEU B 1 2 ? 5.602 4.449 -12.75 1 94 2 LEU B CA 1
ATOM 1779 C C . LEU B 1 2 ? 4.973 5.34 -11.68 1 94 2 LEU B C 1
ATOM 1781 O O . LEU B 1 2 ? 5.32 5.25 -10.508 1 94 2 LEU B O 1
ATOM 1785 N N . GLU B 1 3 ? 4.047 6.168 -12.117 1 94.88 3 GLU B N 1
ATOM 1786 C CA . GLU B 1 3 ? 3.332 7.02 -11.172 1 94.88 3 GLU B CA 1
ATOM 1787 C C . GLU B 1 3 ? 2.625 6.191 -10.109 1 94.88 3 GLU B C 1
ATOM 1789 O O . GLU B 1 3 ? 2.705 6.5 -8.914 1 94.88 3 GLU B O 1
ATOM 1794 N N . ASP B 1 4 ? 1.963 5.125 -10.539 1 96.81 4 ASP B N 1
ATOM 1795 C CA . ASP B 1 4 ? 1.253 4.242 -9.617 1 96.81 4 ASP B CA 1
ATOM 1796 C C . ASP B 1 4 ? 2.225 3.535 -8.672 1 96.81 4 ASP B C 1
ATOM 1798 O O . ASP B 1 4 ? 1.96 3.414 -7.477 1 96.81 4 ASP B O 1
ATOM 1802 N N . LEU B 1 5 ? 3.338 3.113 -9.219 1 98.19 5 LEU B N 1
ATOM 1803 C CA . LEU B 1 5 ? 4.332 2.402 -8.414 1 98.19 5 LEU B CA 1
ATOM 1804 C C . LEU B 1 5 ? 4.922 3.314 -7.348 1 98.19 5 LEU B C 1
ATOM 1806 O O . LEU B 1 5 ? 5.195 2.871 -6.23 1 98.19 5 LEU B O 1
ATOM 1810 N N . ARG B 1 6 ? 5.129 4.602 -7.703 1 98.25 6 ARG B N 1
ATOM 1811 C CA . ARG B 1 6 ? 5.609 5.578 -6.73 1 98.25 6 ARG B CA 1
ATOM 1812 C C . ARG B 1 6 ? 4.594 5.781 -5.613 1 98.25 6 ARG B C 1
ATOM 1814 O O . ARG B 1 6 ? 4.965 5.895 -4.441 1 98.25 6 ARG B O 1
ATOM 1821 N N . LEU B 1 7 ? 3.354 5.785 -5.98 1 98.12 7 LEU B N 1
ATOM 1822 C CA . LEU B 1 7 ? 2.295 5.965 -4.992 1 98.12 7 LEU B CA 1
ATOM 1823 C C . LEU B 1 7 ? 2.174 4.734 -4.098 1 98.12 7 LEU B C 1
ATOM 1825 O O . LEU B 1 7 ? 1.938 4.859 -2.893 1 98.12 7 LEU B O 1
ATOM 1829 N N . TYR B 1 8 ? 2.359 3.521 -4.676 1 98.25 8 TYR B N 1
ATOM 1830 C CA . TYR B 1 8 ? 2.352 2.312 -3.861 1 98.25 8 TYR B CA 1
ATOM 1831 C C . TYR B 1 8 ? 3.383 2.402 -2.742 1 98.25 8 TYR B C 1
ATOM 1833 O O . TYR B 1 8 ? 3.105 2.02 -1.602 1 98.25 8 TYR B O 1
ATOM 1841 N N . GLN B 1 9 ? 4.504 2.922 -3.088 1 97.38 9 GLN B N 1
ATOM 1842 C CA . GLN B 1 9 ? 5.59 3.002 -2.117 1 97.38 9 GLN B CA 1
ATOM 1843 C C . GLN B 1 9 ? 5.316 4.082 -1.074 1 97.38 9 GLN B C 1
ATOM 1845 O O . GLN B 1 9 ? 5.512 3.859 0.123 1 97.38 9 GLN B O 1
ATOM 1850 N N . LEU B 1 10 ? 4.855 5.172 -1.521 1 96.69 10 LEU B N 1
ATOM 1851 C CA . LEU B 1 10 ? 4.691 6.352 -0.681 1 96.69 10 LEU B CA 1
ATOM 1852 C C . LEU B 1 10 ? 3.641 6.109 0.397 1 96.69 10 LEU B C 1
ATOM 1854 O O . LEU B 1 10 ? 3.729 6.672 1.492 1 96.69 10 LEU B O 1
ATOM 1858 N N . ILE B 1 11 ? 2.664 5.211 0.153 1 96.62 11 ILE B N 1
ATOM 1859 C CA . ILE B 1 11 ? 1.548 5.09 1.085 1 96.62 11 ILE B CA 1
ATOM 1860 C C . ILE B 1 11 ? 1.61 3.736 1.791 1 96.62 11 ILE B C 1
ATOM 1862 O O . ILE B 1 11 ? 0.733 3.406 2.594 1 96.62 11 ILE B O 1
ATOM 1866 N N . SER B 1 12 ? 2.584 2.963 1.518 1 96.38 12 SER B N 1
ATOM 1867 C CA . SER B 1 12 ? 2.662 1.621 2.088 1 96.38 12 SER B CA 1
ATOM 1868 C C . SER B 1 12 ? 2.789 1.675 3.607 1 96.38 12 SER B C 1
ATOM 1870 O O . SER B 1 12 ? 3.562 2.471 4.145 1 96.38 12 SER B O 1
ATOM 1872 N N . PRO B 1 13 ? 2.08 0.793 4.316 1 93.88 13 PRO B N 1
ATOM 1873 C CA . PRO B 1 13 ? 2.254 0.74 5.77 1 93.88 13 PRO B CA 1
ATOM 1874 C C . PRO B 1 13 ? 3.631 0.221 6.18 1 93.88 13 PRO B C 1
ATOM 1876 O O . PRO B 1 13 ? 4.016 0.337 7.348 1 93.88 13 PRO B O 1
ATOM 1879 N N . SER B 1 14 ? 4.363 -0.313 5.238 1 91.88 14 SER B N 1
ATOM 1880 C CA . SER B 1 14 ? 5.703 -0.807 5.539 1 91.88 14 SER B CA 1
ATOM 1881 C C . SER B 1 14 ? 6.746 0.296 5.387 1 91.88 14 SER B C 1
ATOM 1883 O O . SER B 1 14 ? 7.922 0.092 5.691 1 91.88 14 SER B O 1
ATOM 1885 N N . LEU B 1 15 ? 6.293 1.474 4.82 1 93.69 15 LEU B N 1
ATOM 1886 C CA . LEU B 1 15 ? 7.199 2.615 4.77 1 93.69 15 LEU B CA 1
ATOM 1887 C C . LEU B 1 15 ? 7.668 3.002 6.168 1 93.69 15 LEU B C 1
ATOM 1889 O O . LEU B 1 15 ? 6.852 3.123 7.086 1 93.69 15 LEU B O 1
ATOM 1893 N N . PRO B 1 16 ? 8.938 3.129 6.414 1 92 16 PRO B N 1
ATOM 1894 C CA . PRO B 1 16 ? 9.453 3.34 7.77 1 92 16 PRO B CA 1
ATOM 1895 C C . PRO B 1 16 ? 9.289 4.781 8.242 1 92 16 PRO B C 1
ATOM 1897 O O . PRO B 1 16 ? 10.281 5.441 8.57 1 92 16 PRO B O 1
ATOM 1900 N N . VAL B 1 17 ? 8.07 5.309 8.32 1 90.12 17 VAL B N 1
ATOM 1901 C CA . VAL B 1 17 ? 7.836 6.691 8.727 1 90.12 17 VAL B CA 1
ATOM 1902 C C . VAL B 1 17 ? 6.938 6.723 9.961 1 90.12 17 VAL B C 1
ATOM 1904 O O . VAL B 1 17 ? 6.398 7.773 10.32 1 90.12 17 VAL B O 1
ATOM 1907 N N . GLY B 1 18 ? 6.875 5.691 10.688 1 68.81 18 GLY B N 1
ATOM 1908 C CA . GLY B 1 18 ? 6.242 5.684 11.992 1 68.81 18 GLY B CA 1
ATOM 1909 C C . GLY B 1 18 ? 4.75 5.402 11.938 1 68.81 18 GLY B C 1
ATOM 1910 O O . GLY B 1 18 ? 4.02 5.715 12.875 1 68.81 18 GLY B O 1
ATOM 1911 N N . SER B 1 19 ? 4.051 5.008 10.852 1 55.81 19 SER B N 1
ATOM 1912 C CA . SER B 1 19 ? 2.602 4.867 10.758 1 55.81 19 SER B CA 1
ATOM 1913 C C . SER B 1 19 ? 2.035 4.145 11.977 1 55.81 19 SER B C 1
ATOM 1915 O O . SER B 1 19 ? 0.935 4.461 12.438 1 55.81 19 SER B O 1
ATOM 1917 N N . PHE B 1 20 ? 2.689 3.07 12.516 1 52.53 20 PHE B N 1
ATOM 1918 C CA . PHE B 1 20 ? 1.987 2.184 13.438 1 52.53 20 PHE B CA 1
ATOM 1919 C C . PHE B 1 20 ? 1.798 2.85 14.789 1 52.53 20 PHE B C 1
ATOM 1921 O O . PHE B 1 20 ? 0.957 2.424 15.586 1 52.53 20 PHE B O 1
ATOM 1928 N N . THR B 1 21 ? 2.475 3.881 14.984 1 48.84 21 THR B N 1
ATOM 1929 C CA . THR B 1 21 ? 2.502 4.211 16.406 1 48.84 21 THR B CA 1
ATOM 1930 C C . THR B 1 21 ? 1.373 5.176 16.766 1 48.84 21 THR B C 1
ATOM 1932 O O . THR B 1 21 ? 0.887 5.184 17.891 1 48.84 21 THR B O 1
ATOM 1935 N N . TYR B 1 22 ? 0.893 6.223 15.773 1 55.09 22 TYR B N 1
ATOM 1936 C CA . TYR B 1 22 ? 0.299 7.352 16.484 1 55.09 22 TYR B CA 1
ATOM 1937 C C . TYR B 1 22 ? -1.135 7.59 16.031 1 55.09 22 TYR B C 1
ATOM 1939 O O . TYR B 1 22 ? -1.376 7.918 14.859 1 55.09 22 TYR B O 1
ATOM 1947 N N . SER B 1 23 ? -2.105 6.836 16.484 1 69.62 23 SER B N 1
ATOM 1948 C CA . SER B 1 23 ? -3.502 7.258 16.469 1 69.62 23 SER B CA 1
ATOM 1949 C C . SER B 1 23 ? -4.004 7.551 17.875 1 69.62 23 SER B C 1
ATOM 1951 O O . SER B 1 23 ? -5.031 7.016 18.297 1 69.62 23 SER B O 1
ATOM 1953 N N . GLN B 1 24 ? -3.305 8.422 18.578 1 63.69 24 GLN B N 1
ATOM 1954 C CA . GLN B 1 24 ? -3.496 8.617 20.016 1 63.69 24 GLN B CA 1
ATOM 1955 C C . GLN B 1 24 ? -4.922 9.062 20.328 1 63.69 24 GLN B C 1
ATOM 1957 O O . GLN B 1 24 ? -5.527 8.594 21.281 1 63.69 24 GLN B O 1
ATOM 1962 N N . GLY B 1 25 ? -5.422 9.859 19.516 1 76.38 25 GLY B N 1
ATOM 1963 C CA . GLY B 1 25 ? -6.82 10.203 19.719 1 76.38 25 GLY B CA 1
ATOM 1964 C C . GLY B 1 25 ? -7.75 9.008 19.609 1 76.38 25 GLY B C 1
ATOM 1965 O O . GLY B 1 25 ? -8.641 8.836 20.453 1 76.38 25 GLY B O 1
ATOM 1966 N N . LEU B 1 26 ? -7.477 8.227 18.703 1 84.5 26 LEU B N 1
ATOM 1967 C CA . LEU B 1 26 ? -8.297 7.031 18.531 1 84.5 26 LEU B CA 1
ATOM 1968 C C . LEU B 1 26 ? -8.07 6.051 19.672 1 84.5 26 LEU B C 1
ATOM 1970 O O . LEU B 1 26 ? -9.016 5.422 20.156 1 84.5 26 LEU B O 1
ATOM 1974 N N . GLU B 1 27 ? -6.828 5.973 20.062 1 83.56 27 GLU B N 1
ATOM 1975 C CA . GLU B 1 27 ? -6.512 5.098 21.188 1 83.56 27 GLU B CA 1
ATOM 1976 C C . GLU B 1 27 ? -7.305 5.492 22.438 1 83.56 27 GLU B C 1
ATOM 1978 O O . GLU B 1 27 ? -7.887 4.637 23.109 1 83.56 27 GLU B O 1
ATOM 1983 N N . TRP B 1 28 ? -7.293 6.762 22.719 1 83.19 28 TRP B N 1
ATOM 1984 C CA . TRP B 1 28 ? -8.016 7.25 23.875 1 83.19 28 TRP B CA 1
ATOM 1985 C C . TRP B 1 28 ? -9.516 7.043 23.719 1 83.19 28 TRP B C 1
ATOM 1987 O O . TRP B 1 28 ? -10.211 6.672 24.672 1 83.19 28 TRP B O 1
ATOM 1997 N N . ALA B 1 29 ? -10.039 7.379 22.516 1 87.5 29 ALA B N 1
ATOM 1998 C CA . ALA B 1 29 ? -11.461 7.199 22.25 1 87.5 29 ALA B CA 1
ATOM 1999 C C . ALA B 1 29 ? -11.891 5.754 22.469 1 87.5 29 ALA B C 1
ATOM 2001 O O . ALA B 1 29 ? -12.992 5.5 22.984 1 87.5 29 ALA B O 1
ATOM 2002 N N . ILE B 1 30 ? -11.047 4.863 22.141 1 86.88 30 ILE B N 1
ATOM 2003 C CA . ILE B 1 30 ? -11.328 3.441 22.312 1 86.88 30 ILE B CA 1
ATOM 2004 C C . ILE B 1 30 ? -11.234 3.078 23.797 1 86.88 30 ILE B C 1
ATOM 2006 O O . ILE B 1 30 ? -12.117 2.408 24.344 1 86.88 30 ILE B O 1
ATOM 2010 N N . GLU B 1 31 ? -10.211 3.58 24.438 1 84.19 31 GLU B N 1
ATOM 2011 C CA . GLU B 1 31 ? -10.016 3.322 25.859 1 84.19 31 GLU B CA 1
ATOM 2012 C C . GLU B 1 31 ? -11.195 3.834 26.672 1 84.19 31 GLU B C 1
ATOM 2014 O O . GLU B 1 31 ? -11.586 3.219 27.672 1 84.19 31 GLU B O 1
ATOM 2019 N N . LYS B 1 32 ? -11.773 4.887 26.312 1 88.12 32 LYS B N 1
ATOM 2020 C CA . LYS B 1 32 ? -12.836 5.535 27.062 1 88.12 32 LYS B CA 1
ATOM 2021 C C . LYS B 1 32 ? -14.211 5.039 26.625 1 88.12 32 LYS B C 1
ATOM 2023 O O . LYS B 1 32 ? -15.234 5.516 27.109 1 88.12 32 LYS B O 1
ATOM 2028 N N . GLY B 1 33 ? -14.234 4.211 25.594 1 89.38 33 GLY B N 1
ATOM 2029 C CA . GLY B 1 33 ? -15.477 3.566 25.203 1 89.38 33 GLY B CA 1
ATOM 2030 C C . GLY B 1 33 ? -16.266 4.355 24.172 1 89.38 33 GLY B C 1
ATOM 2031 O O . GLY B 1 33 ? -17.422 4.051 23.906 1 89.38 33 GLY B O 1
ATOM 2032 N N . TRP B 1 34 ? -15.656 5.379 23.609 1 89.75 34 TRP B N 1
ATOM 2033 C CA . TRP B 1 34 ? -16.312 6.129 22.547 1 89.75 34 TRP B CA 1
ATOM 2034 C C . TRP B 1 34 ? -16.406 5.305 21.266 1 89.75 34 TRP B C 1
ATOM 2036 O O . TRP B 1 34 ? -17.359 5.449 20.484 1 89.75 34 TRP B O 1
ATOM 2046 N N . VAL B 1 35 ? -15.461 4.559 20.953 1 93.06 35 VAL B N 1
ATOM 2047 C CA . VAL B 1 35 ? -15.375 3.65 19.812 1 93.06 35 VAL B CA 1
ATOM 2048 C C . VAL B 1 35 ? -15.211 2.215 20.312 1 93.06 35 VAL B C 1
ATOM 2050 O O . VAL B 1 35 ? -14.133 1.831 20.781 1 93.06 35 VAL B O 1
ATOM 2053 N N . THR B 1 36 ? -16.25 1.433 20.172 1 91.81 36 THR B N 1
ATOM 2054 C CA . THR B 1 36 ? -16.203 0.121 20.812 1 91.81 36 THR B CA 1
ATOM 2055 C C . THR B 1 36 ? -16.469 -0.985 19.797 1 91.81 36 THR B C 1
ATOM 2057 O O . THR B 1 36 ? -16.297 -2.168 20.094 1 91.81 36 THR B O 1
ATOM 2060 N N . ASN B 1 37 ? -16.922 -0.652 18.688 1 93.81 37 ASN B N 1
ATOM 2061 C CA . ASN B 1 37 ? -17.219 -1.625 17.641 1 93.81 37 ASN B CA 1
ATOM 2062 C C . ASN B 1 37 ? -16.953 -1.054 16.266 1 93.81 37 ASN B C 1
ATOM 2064 O O . ASN B 1 37 ? -16.547 0.107 16.125 1 93.81 37 ASN B O 1
ATOM 2068 N N . VAL B 1 38 ? -17.141 -1.856 15.258 1 94.19 38 VAL B N 1
ATOM 2069 C CA . VAL B 1 38 ? -16.781 -1.495 13.898 1 94.19 38 VAL B CA 1
ATOM 2070 C C . VAL B 1 38 ? -17.656 -0.349 13.406 1 94.19 38 VAL B C 1
ATOM 2072 O O . VAL B 1 38 ? -17.203 0.518 12.656 1 94.19 38 VAL B O 1
ATOM 2075 N N . THR B 1 39 ? -18.875 -0.338 13.805 1 95.44 39 THR B N 1
ATOM 2076 C CA . THR B 1 39 ? -19.797 0.715 13.398 1 95.44 39 THR B CA 1
ATOM 2077 C C . THR B 1 39 ? -19.344 2.07 13.938 1 95.44 39 THR B C 1
ATOM 2079 O O . THR B 1 39 ? -19.344 3.062 13.203 1 95.44 39 THR B O 1
ATOM 2082 N N . GLU B 1 40 ? -18.984 2.121 15.188 1 95.19 40 GLU B N 1
ATOM 2083 C CA . GLU B 1 40 ? -18.516 3.354 15.812 1 95.19 40 GLU B CA 1
ATOM 2084 C C . GLU B 1 40 ? -17.172 3.777 15.234 1 95.19 40 GLU B C 1
ATOM 2086 O O . GLU B 1 40 ? -16.906 4.969 15.07 1 95.19 40 GLU B O 1
ATOM 2091 N N . LEU B 1 41 ? -16.359 2.811 14.984 1 94.88 41 LEU B N 1
ATOM 2092 C CA . LEU B 1 41 ? -15.078 3.127 14.352 1 94.88 41 LEU B CA 1
ATOM 2093 C C . LEU B 1 41 ? -15.305 3.738 12.969 1 94.88 41 LEU B C 1
ATOM 2095 O O . LEU B 1 41 ? -14.648 4.719 12.602 1 94.88 41 LEU B O 1
ATOM 2099 N N . LYS B 1 42 ? -16.203 3.115 12.211 1 96.56 42 LYS B N 1
ATOM 2100 C CA . LYS B 1 42 ? -16.547 3.646 10.898 1 96.56 42 LYS B CA 1
ATOM 2101 C C . LYS B 1 42 ? -17 5.098 11 1 96.56 42 LYS B C 1
ATOM 2103 O O . LYS B 1 42 ? -16.594 5.941 10.203 1 96.56 42 LYS B O 1
ATOM 2108 N N . HIS B 1 43 ? -17.812 5.414 11.938 1 95.5 43 HIS B N 1
ATOM 2109 C CA . HIS B 1 43 ? -18.312 6.773 12.141 1 95.5 43 HIS B CA 1
ATOM 2110 C C . HIS B 1 43 ? -17.172 7.723 12.5 1 95.5 43 HIS B C 1
ATOM 2112 O O . HIS B 1 43 ? -17.094 8.836 11.969 1 95.5 43 HIS B O 1
ATOM 2118 N N . TRP B 1 44 ? -16.359 7.254 13.406 1 94.12 44 TRP B N 1
ATOM 2119 C CA . TRP B 1 44 ? -15.203 8.039 13.82 1 94.12 44 TRP B CA 1
ATOM 2120 C C . TRP B 1 44 ? -14.312 8.375 12.625 1 94.12 44 TRP B C 1
ATOM 2122 O O . TRP B 1 44 ? -13.945 9.531 12.422 1 94.12 44 TRP B O 1
ATOM 2132 N N . LEU B 1 45 ? -14.016 7.395 11.836 1 95.44 45 LEU B N 1
ATOM 2133 C CA . LEU B 1 45 ? -13.117 7.566 10.695 1 95.44 45 LEU B CA 1
ATOM 2134 C C . LEU B 1 45 ? -13.773 8.43 9.617 1 95.44 45 LEU B C 1
ATOM 2136 O O . LEU B 1 45 ? -13.102 9.234 8.977 1 95.44 45 LEU B O 1
ATOM 2140 N N . SER B 1 46 ? -15.055 8.234 9.43 1 96.75 46 SER B N 1
ATOM 2141 C CA . SER B 1 46 ? -15.781 9.039 8.461 1 96.75 46 SER B CA 1
ATOM 2142 C C . SER B 1 46 ? -15.75 10.516 8.828 1 96.75 46 SER B C 1
ATOM 2144 O O . SER B 1 46 ? -15.555 11.375 7.961 1 96.75 46 SER B O 1
ATOM 2146 N N . ASN B 1 47 ? -15.914 10.805 10.062 1 95.06 47 ASN B N 1
ATOM 2147 C CA . ASN B 1 47 ? -15.852 12.18 10.539 1 95.06 47 ASN B CA 1
ATOM 2148 C C . ASN B 1 47 ? -14.461 12.781 10.344 1 95.06 47 ASN B C 1
ATOM 2150 O O . ASN B 1 47 ? -14.336 13.922 9.891 1 95.06 47 ASN B O 1
ATOM 2154 N N . GLN B 1 48 ? -13.523 12.008 10.703 1 94.5 48 GLN B N 1
ATOM 2155 C CA . GLN B 1 48 ? -12.156 12.492 10.523 1 94.5 48 GLN B CA 1
ATOM 2156 C C . GLN B 1 48 ? -11.844 12.727 9.047 1 94.5 48 GLN B C 1
ATOM 2158 O O . GLN B 1 48 ? -11.219 13.727 8.688 1 94.5 48 GLN B O 1
ATOM 2163 N N . LEU B 1 49 ? -12.273 11.836 8.195 1 97.06 49 LEU B N 1
ATOM 2164 C CA . LEU B 1 49 ? -12.008 11.914 6.766 1 97.06 49 LEU B CA 1
ATOM 2165 C C . LEU B 1 49 ? -12.703 13.125 6.152 1 97.06 49 LEU B C 1
ATOM 2167 O O . LEU B 1 49 ? -12.078 13.891 5.41 1 97.06 49 LEU B O 1
ATOM 2171 N N . MET B 1 50 ? -13.906 13.383 6.516 1 97.31 50 MET B N 1
ATOM 2172 C CA . MET B 1 50 ? -14.727 14.375 5.832 1 97.31 50 MET B CA 1
ATOM 2173 C C . MET B 1 50 ? -14.555 15.75 6.469 1 97.31 50 MET B C 1
ATOM 2175 O O . MET B 1 50 ? -14.648 16.766 5.785 1 97.31 50 MET B O 1
ATOM 2179 N N . ASP B 1 51 ? -14.18 15.766 7.766 1 96.12 51 ASP B N 1
ATOM 2180 C CA . ASP B 1 51 ? -14.219 17.031 8.477 1 96.12 51 ASP B CA 1
ATOM 2181 C C . ASP B 1 51 ? -12.82 17.469 8.922 1 96.12 51 ASP B C 1
ATOM 2183 O O . ASP B 1 51 ? -12.656 18.5 9.555 1 96.12 51 ASP B O 1
ATOM 2187 N N . SER B 1 52 ? -11.883 16.672 8.633 1 95 52 SER B N 1
ATOM 2188 C CA . SER B 1 52 ? -10.5 17.078 8.898 1 95 52 SER B CA 1
ATOM 2189 C C . SER B 1 52 ? -9.617 16.859 7.676 1 95 52 SER B C 1
ATOM 2191 O O . SER B 1 52 ? -9.227 17.812 7.012 1 95 52 SER B O 1
ATOM 2193 N N . LEU B 1 53 ? -9.492 15.609 7.234 1 97.19 53 LEU B N 1
ATOM 2194 C CA . LEU B 1 53 ? -8.625 15.336 6.094 1 97.19 53 LEU B CA 1
ATOM 2195 C C . LEU B 1 53 ? -9.086 16.109 4.859 1 97.19 53 LEU B C 1
ATOM 2197 O O . LEU B 1 53 ? -8.273 16.734 4.172 1 97.19 53 LEU B O 1
ATOM 2201 N N . ALA B 1 54 ? -10.359 16.109 4.551 1 98.19 54 ALA B N 1
ATOM 2202 C CA . ALA B 1 54 ? -10.922 16.734 3.359 1 98.19 54 ALA B CA 1
ATOM 2203 C C . ALA B 1 54 ? -10.891 18.25 3.471 1 98.19 54 ALA B C 1
ATOM 2205 O O . ALA B 1 54 ? -10.898 18.953 2.459 1 98.19 54 ALA B O 1
ATOM 2206 N N . THR B 1 55 ? -10.82 18.766 4.699 1 98.12 55 THR B N 1
ATOM 2207 C CA . THR B 1 55 ? -10.977 20.203 4.883 1 98.12 55 THR B CA 1
ATOM 2208 C C . THR B 1 55 ? -9.672 20.844 5.355 1 98.12 55 THR B C 1
ATOM 2210 O O . THR B 1 55 ? -9.555 22.062 5.398 1 98.12 55 THR B O 1
ATOM 2213 N N . LEU B 1 56 ? -8.68 20.016 5.648 1 97.94 56 LEU B N 1
ATOM 2214 C CA . LEU B 1 56 ? -7.418 20.562 6.137 1 97.94 56 LEU B CA 1
ATOM 2215 C C . LEU B 1 56 ? -6.234 19.969 5.387 1 97.94 56 LEU B C 1
ATOM 2217 O O . LEU B 1 56 ? -5.656 20.609 4.512 1 97.94 56 LEU B O 1
ATOM 2221 N N . GLU B 1 57 ? -5.918 18.672 5.621 1 97.81 57 GLU B N 1
ATOM 2222 C CA . GLU B 1 57 ? -4.695 18.094 5.082 1 97.81 57 GLU B CA 1
ATOM 2223 C C . GLU B 1 57 ? -4.711 18.078 3.557 1 97.81 57 GLU B C 1
ATOM 2225 O O . GLU B 1 57 ? -3.721 18.453 2.92 1 97.81 57 GLU B O 1
ATOM 2230 N N . LEU B 1 58 ? -5.836 17.641 2.945 1 98.69 58 LEU B N 1
ATOM 2231 C CA . LEU B 1 58 ? -5.875 17.5 1.493 1 98.69 58 LEU B CA 1
ATOM 2232 C C . LEU B 1 58 ? -5.82 18.875 0.812 1 98.69 58 LEU B C 1
ATOM 2234 O O . LEU B 1 58 ? -5.0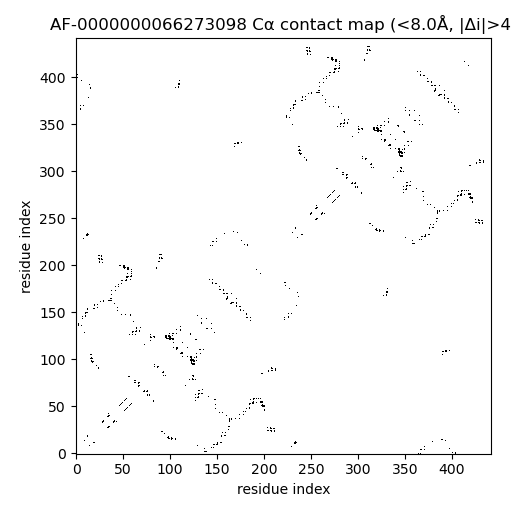47 19.062 -0.13 1 98.69 58 LEU B O 1
ATOM 2238 N N . PRO B 1 59 ? -6.609 19.859 1.285 1 98.69 59 PRO B N 1
ATOM 2239 C CA . PRO B 1 59 ? -6.461 21.188 0.686 1 98.69 59 PRO B CA 1
ATOM 2240 C C . PRO B 1 59 ? -5.059 21.766 0.858 1 98.69 59 PRO B C 1
ATOM 2242 O O . PRO B 1 59 ? -4.512 22.359 -0.072 1 98.69 59 PRO B O 1
ATOM 2245 N N . VAL B 1 60 ? -4.441 21.578 2.02 1 98.69 60 VAL B N 1
ATOM 2246 C CA . VAL B 1 60 ? -3.1 22.094 2.27 1 98.69 60 VAL B CA 1
ATOM 2247 C C . VAL B 1 60 ? -2.09 21.359 1.392 1 98.69 60 VAL B C 1
ATOM 2249 O O . VAL B 1 60 ? -1.14 21.969 0.89 1 98.69 60 VAL B O 1
ATOM 2252 N N . LEU B 1 61 ? -2.277 20.078 1.223 1 98.81 61 LEU B N 1
ATOM 2253 C CA . LEU B 1 61 ? -1.425 19.297 0.338 1 98.81 61 LEU B CA 1
ATOM 2254 C C . LEU B 1 61 ? -1.434 19.875 -1.076 1 98.81 61 LEU B C 1
ATOM 2256 O O . LEU B 1 61 ? -0.381 20 -1.704 1 98.81 61 LEU B O 1
ATOM 2260 N N . ALA B 1 62 ? -2.6 20.188 -1.565 1 98.69 62 ALA B N 1
ATOM 2261 C CA . ALA B 1 62 ? -2.721 20.797 -2.891 1 98.69 62 ALA B CA 1
ATOM 2262 C C . ALA B 1 62 ? -1.99 22.125 -2.955 1 98.69 62 ALA B C 1
ATOM 2264 O O . ALA B 1 62 ? -1.248 22.391 -3.904 1 98.69 62 ALA B O 1
ATOM 2265 N N . LYS B 1 63 ? -2.17 22.969 -1.922 1 98.56 63 LYS B N 1
ATOM 2266 C CA . LYS B 1 63 ? -1.522 24.281 -1.868 1 98.56 63 LYS B CA 1
ATOM 2267 C C . LYS B 1 63 ? -0.003 24.141 -1.825 1 98.56 63 LYS B C 1
ATOM 2269 O O . LYS B 1 63 ? 0.708 24.812 -2.578 1 98.56 63 LYS B O 1
ATOM 2274 N N . LEU B 1 64 ? 0.452 23.234 -0.964 1 98.81 64 LEU B N 1
ATOM 2275 C CA . LEU B 1 64 ? 1.89 23.047 -0.806 1 98.81 64 LEU B CA 1
ATOM 2276 C C . LEU B 1 64 ? 2.514 22.531 -2.096 1 98.81 64 LEU B C 1
ATOM 2278 O O . LEU B 1 64 ? 3.613 22.938 -2.469 1 98.81 64 LEU B O 1
ATOM 2282 N N . THR B 1 65 ? 1.846 21.594 -2.768 1 98.81 65 THR B N 1
ATOM 2283 C CA . THR B 1 65 ? 2.365 21.047 -4.016 1 98.81 65 THR B CA 1
ATOM 2284 C C . THR B 1 65 ? 2.578 22.156 -5.043 1 98.81 65 THR B C 1
ATOM 2286 O O . THR B 1 65 ? 3.635 22.234 -5.676 1 98.81 65 THR B O 1
ATOM 2289 N N . GLN B 1 66 ? 1.612 23.031 -5.129 1 98.44 66 GLN B N 1
ATOM 2290 C CA . GLN B 1 66 ? 1.691 24.141 -6.074 1 98.44 66 GLN B CA 1
ATOM 2291 C C . GLN B 1 66 ? 2.768 25.141 -5.664 1 98.44 66 GLN B C 1
ATOM 2293 O O . GLN B 1 66 ? 3.598 25.547 -6.48 1 98.44 66 GLN B O 1
ATOM 2298 N N . LEU B 1 67 ? 2.754 25.562 -4.453 1 98.69 67 LEU B N 1
ATOM 2299 C CA . LEU B 1 67 ? 3.654 26.594 -3.953 1 98.69 67 LEU B CA 1
ATOM 2300 C C . LEU B 1 67 ? 5.105 26.141 -4.031 1 98.69 67 LEU B C 1
ATOM 2302 O O . LEU B 1 67 ? 5.988 26.922 -4.395 1 98.69 67 LEU B O 1
ATOM 2306 N N . LEU B 1 68 ? 5.352 24.906 -3.695 1 98.5 68 LEU B N 1
ATOM 2307 C CA . LEU B 1 68 ? 6.711 24.375 -3.738 1 98.5 68 LEU B CA 1
ATOM 2308 C C . LEU B 1 68 ? 7.203 24.25 -5.176 1 98.5 68 LEU B C 1
ATOM 2310 O O . LEU B 1 68 ? 8.383 24.484 -5.453 1 98.5 68 LEU B O 1
ATOM 2314 N N . GLN B 1 69 ? 6.301 23.875 -6.043 1 98.06 69 GLN B N 1
ATOM 2315 C CA . GLN B 1 69 ? 6.648 23.812 -7.457 1 98.06 69 GLN B CA 1
ATOM 2316 C C . GLN B 1 69 ? 7.039 25.203 -7.98 1 98.06 69 GLN B C 1
ATOM 2318 O O . GLN B 1 69 ? 7.938 25.312 -8.812 1 98.06 69 GLN B O 1
ATOM 2323 N N . GLN B 1 70 ? 6.379 26.219 -7.492 1 98.06 70 GLN B N 1
ATOM 2324 C CA . GLN B 1 70 ? 6.605 27.594 -7.922 1 98.06 70 GLN B CA 1
ATOM 2325 C C . GLN B 1 70 ? 7.703 28.25 -7.09 1 98.06 70 GLN B C 1
ATOM 2327 O O . GLN B 1 70 ? 8.008 29.438 -7.277 1 98.06 70 GLN B O 1
ATOM 2332 N N . GLU B 1 71 ? 8.234 27.562 -6.145 1 97.56 71 GLU B N 1
ATOM 2333 C CA . GLU B 1 71 ? 9.297 28.016 -5.262 1 97.56 71 GLU B CA 1
ATOM 2334 C C . GLU B 1 71 ? 8.844 29.234 -4.453 1 97.56 71 GLU B C 1
ATOM 2336 O O . GLU B 1 71 ? 9.625 30.172 -4.23 1 97.56 71 GLU B O 1
ATOM 2341 N N . GLU B 1 72 ? 7.562 29.266 -4.203 1 98.38 72 GLU B N 1
ATOM 2342 C CA . GLU B 1 72 ? 7.02 30.234 -3.26 1 98.38 72 GLU B CA 1
ATOM 2343 C C . GLU B 1 72 ? 7.238 29.781 -1.817 1 98.38 72 GLU B C 1
ATOM 2345 O O . GLU B 1 72 ? 6.285 29.422 -1.123 1 98.38 72 GLU B O 1
ATOM 2350 N N . TRP B 1 73 ? 8.406 29.938 -1.267 1 97.88 73 TRP B N 1
ATOM 2351 C CA . TRP B 1 73 ? 8.914 29.297 -0.062 1 97.88 73 TRP B CA 1
ATOM 2352 C C . TRP B 1 73 ? 8.219 29.828 1.182 1 97.88 73 TRP B C 1
ATOM 2354 O O . TRP B 1 73 ? 7.805 29.062 2.055 1 97.88 73 TRP B O 1
ATOM 2364 N N . GLN B 1 74 ? 8.094 31.109 1.233 1 98.12 74 GLN B N 1
ATOM 2365 C CA . GLN B 1 74 ? 7.504 31.703 2.43 1 98.12 74 GLN B CA 1
ATOM 2366 C C . GLN B 1 74 ? 6.047 31.281 2.592 1 98.12 74 GLN B C 1
ATOM 2368 O O . GLN B 1 74 ? 5.61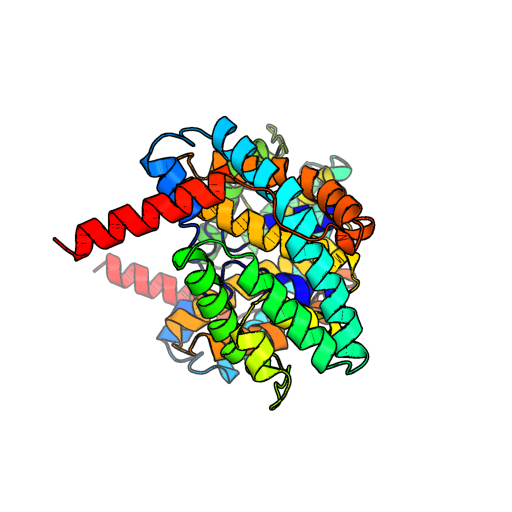3 30.938 3.693 1 98.12 74 GLN B O 1
ATOM 2373 N N . GLN B 1 75 ? 5.32 31.344 1.505 1 98.56 75 GLN B N 1
ATOM 2374 C CA . GLN B 1 75 ? 3.926 30.938 1.558 1 98.56 75 GLN B CA 1
ATOM 2375 C C . GLN B 1 75 ? 3.805 29.453 1.899 1 98.56 75 GLN B C 1
ATOM 2377 O O . GLN B 1 75 ? 2.904 29.047 2.639 1 98.56 75 GLN B O 1
ATOM 2382 N N . ALA B 1 76 ? 4.68 28.641 1.349 1 98.75 76 ALA B N 1
ATOM 2383 C CA . ALA B 1 76 ? 4.703 27.219 1.672 1 98.75 76 ALA B CA 1
ATOM 2384 C C . ALA B 1 76 ? 4.961 27 3.16 1 98.75 76 ALA B C 1
ATOM 2386 O O . ALA B 1 76 ? 4.273 26.203 3.803 1 98.75 76 ALA B O 1
ATOM 2387 N N . GLN B 1 77 ? 5.902 27.75 3.691 1 98.69 77 GLN B N 1
ATOM 2388 C CA . GLN B 1 77 ? 6.207 27.656 5.117 1 98.69 77 GLN B CA 1
ATOM 2389 C C . GLN B 1 77 ? 5 28.047 5.965 1 98.69 77 GLN B C 1
ATOM 2391 O O . GLN B 1 77 ? 4.73 27.422 6.996 1 98.69 77 GLN B O 1
ATOM 2396 N N . ASP B 1 78 ? 4.297 29.047 5.535 1 98.56 78 ASP B N 1
ATOM 2397 C CA . ASP B 1 78 ? 3.104 29.484 6.254 1 98.56 78 ASP B CA 1
ATOM 2398 C C . ASP B 1 78 ? 2.082 28.344 6.355 1 98.56 78 ASP B C 1
ATOM 2400 O O . ASP B 1 78 ? 1.435 28.188 7.391 1 98.56 78 ASP B O 1
ATOM 2404 N N . TRP B 1 79 ? 1.912 27.594 5.324 1 98.56 79 TRP B N 1
ATOM 2405 C CA . TRP B 1 79 ? 0.955 26.484 5.324 1 98.56 79 TRP B CA 1
ATOM 2406 C C . TRP B 1 79 ? 1.45 25.344 6.195 1 98.56 79 TRP B C 1
ATOM 2408 O O . TRP B 1 79 ? 0.653 24.641 6.832 1 98.56 79 TRP B O 1
ATOM 2418 N N . CYS B 1 80 ? 2.771 25.062 6.223 1 98.56 80 CYS B N 1
ATOM 2419 C CA . CYS B 1 80 ? 3.316 24.094 7.16 1 98.56 80 CYS B CA 1
ATOM 2420 C C . CYS B 1 80 ? 3.025 24.5 8.602 1 98.56 80 CYS B C 1
ATOM 2422 O O . CYS B 1 80 ? 2.594 23.672 9.406 1 98.56 80 CYS B O 1
ATOM 2424 N N . ASP B 1 81 ? 3.23 25.797 8.859 1 98.06 81 ASP B N 1
ATOM 2425 C CA . ASP B 1 81 ? 2.918 26.328 10.188 1 98.06 81 ASP B CA 1
ATOM 2426 C C . ASP B 1 81 ? 1.432 26.172 10.5 1 98.06 81 ASP B C 1
ATOM 2428 O O . ASP B 1 81 ? 1.06 25.875 11.633 1 98.06 81 ASP B O 1
ATOM 2432 N N . PHE B 1 82 ? 0.644 26.391 9.484 1 97.88 82 PHE B N 1
ATOM 2433 C CA . PHE B 1 82 ? -0.805 26.328 9.633 1 97.88 82 PHE B CA 1
ATOM 2434 C C . PHE B 1 82 ? -1.242 24.922 10.031 1 97.88 82 PHE B C 1
ATOM 2436 O O . PHE B 1 82 ? -2.088 24.75 10.914 1 97.88 82 PHE B O 1
ATOM 2443 N N . ILE B 1 83 ? -0.669 23.844 9.375 1 96.5 83 ILE B N 1
ATOM 2444 C CA . ILE B 1 83 ? -0.969 22.469 9.711 1 96.5 83 ILE B CA 1
ATOM 2445 C C . ILE B 1 83 ? -0.639 22.203 11.18 1 96.5 83 ILE B C 1
ATOM 2447 O O . ILE B 1 83 ? -1.442 21.625 11.914 1 96.5 83 ILE B O 1
ATOM 2451 N N . ILE B 1 84 ? 0.535 22.656 11.625 1 95.44 84 ILE B N 1
ATOM 2452 C CA . ILE B 1 84 ? 0.978 22.438 13 1 95.44 84 ILE B CA 1
ATOM 2453 C C . ILE B 1 84 ? 0.039 23.156 13.961 1 95.44 84 ILE B C 1
ATOM 2455 O O . ILE B 1 84 ? -0.318 22.609 15.008 1 95.44 84 ILE B O 1
ATOM 2459 N N . ALA B 1 85 ? -0.356 24.344 13.602 1 94.81 85 ALA B N 1
ATOM 2460 C CA . ALA B 1 85 ? -1.25 25.141 14.438 1 94.81 85 ALA B CA 1
ATOM 2461 C C . ALA B 1 85 ? -2.607 24.453 14.594 1 94.81 85 ALA B C 1
ATOM 2463 O O . ALA B 1 85 ? -3.311 24.688 15.586 1 94.81 85 ALA B O 1
ATOM 2464 N N . ASN B 1 86 ? -2.973 23.625 13.633 1 93.81 86 ASN B N 1
ATOM 2465 C CA . ASN B 1 86 ? -4.266 22.938 13.664 1 93.81 86 ASN B CA 1
ATOM 2466 C C . ASN B 1 86 ? -4.176 21.609 14.406 1 93.81 86 ASN B C 1
ATOM 2468 O O . ASN B 1 86 ? -5.172 20.891 14.531 1 93.81 86 ASN B O 1
ATOM 2472 N N . ARG B 1 87 ? -2.984 21.234 14.773 1 90.88 87 ARG B N 1
ATOM 2473 C CA . ARG B 1 87 ? -2.834 20.125 15.695 1 90.88 87 ARG B CA 1
ATOM 2474 C C . ARG B 1 87 ? -3.057 20.562 17.141 1 90.88 87 ARG B C 1
ATOM 2476 O O . ARG B 1 87 ? -2.133 21.062 17.797 1 90.88 87 ARG B O 1
ATOM 2483 N N . GLU B 1 88 ? -4.164 20.312 17.656 1 85.44 88 GLU B N 1
ATOM 2484 C CA . GLU B 1 88 ? -4.711 21.016 18.812 1 85.44 88 GLU B CA 1
ATOM 2485 C C . GLU B 1 88 ? -4.078 20.5 20.109 1 85.44 88 GLU B C 1
ATOM 2487 O O . GLU B 1 88 ? -4.188 21.156 21.156 1 85.44 88 GLU B O 1
ATOM 2492 N N . THR B 1 89 ? -3.471 19.391 20.094 1 86.56 89 THR B N 1
ATOM 2493 C CA . THR B 1 89 ? -2.857 18.859 21.312 1 86.56 89 THR B CA 1
ATOM 2494 C C . THR B 1 89 ? -1.362 18.641 21.109 1 86.56 89 THR B C 1
ATOM 2496 O O . THR B 1 89 ? -0.895 18.516 19.984 1 86.56 89 THR B O 1
ATOM 2499 N N . LYS B 1 90 ? -0.633 18.625 22.203 1 86.69 90 LYS B N 1
ATOM 2500 C CA . LYS B 1 90 ? 0.799 18.344 22.156 1 86.69 90 LYS B CA 1
ATOM 2501 C C . LYS B 1 90 ? 1.07 16.969 21.547 1 86.69 90 LYS B C 1
ATOM 2503 O O . LYS B 1 90 ? 2.049 16.797 20.812 1 86.69 90 LYS B O 1
ATOM 2508 N N . GLU B 1 91 ? 0.23 16.125 21.812 1 84.69 91 GLU B N 1
ATOM 2509 C CA . GLU B 1 91 ? 0.355 14.758 21.297 1 84.69 91 GLU B CA 1
ATOM 2510 C C . GLU B 1 91 ? 0.211 14.727 19.781 1 84.69 91 GLU B C 1
ATOM 2512 O O . GLU B 1 91 ? 0.983 14.055 19.078 1 84.69 91 GLU B O 1
ATOM 2517 N N . LEU B 1 92 ? -0.759 15.398 19.297 1 87.25 92 LEU B N 1
ATOM 2518 C CA . LEU B 1 92 ? -0.986 15.445 17.859 1 87.25 92 LEU B CA 1
ATOM 2519 C C . LEU B 1 92 ? 0.161 16.156 17.156 1 87.25 92 LEU B C 1
ATOM 2521 O O . LEU B 1 92 ? 0.564 15.766 16.062 1 87.25 92 LEU B O 1
ATOM 2525 N N . ARG B 1 93 ? 0.69 17.203 17.797 1 90.88 93 ARG B N 1
ATOM 2526 C CA . ARG B 1 93 ? 1.831 17.922 17.234 1 90.88 93 ARG B CA 1
ATOM 2527 C C . ARG B 1 93 ? 3.074 17.031 17.203 1 90.88 93 ARG B C 1
ATOM 2529 O O . ARG B 1 93 ? 3.834 17.047 16.234 1 90.88 93 ARG B O 1
ATOM 2536 N N . LEU B 1 94 ? 3.23 16.312 18.312 1 88.25 94 LEU B N 1
ATOM 2537 C CA . LEU B 1 94 ? 4.375 15.414 18.406 1 88.25 94 LEU B CA 1
ATOM 2538 C C . LEU B 1 94 ? 4.301 14.328 17.328 1 88.25 94 LEU B C 1
ATOM 2540 O O . LEU B 1 94 ? 5.309 13.992 16.719 1 88.25 94 LEU B O 1
ATOM 2544 N N . GLU B 1 95 ? 3.148 13.75 17.094 1 87.5 95 GLU B N 1
ATOM 2545 C CA . GLU B 1 95 ? 2.945 12.75 16.062 1 87.5 95 GLU B CA 1
ATOM 2546 C C . GLU B 1 95 ? 3.283 13.305 14.68 1 87.5 95 GLU B C 1
ATOM 2548 O O . GLU B 1 95 ? 3.949 12.641 13.883 1 87.5 95 GLU B O 1
ATOM 2553 N N . GLU B 1 96 ? 2.809 14.461 14.398 1 91.62 96 GLU B N 1
ATOM 2554 C CA . GLU B 1 96 ? 3.059 15.117 13.125 1 91.62 96 GLU B CA 1
ATOM 2555 C C . GLU B 1 96 ? 4.551 15.352 12.906 1 91.62 96 GLU B C 1
ATOM 2557 O O . GLU B 1 96 ? 5.078 15.062 11.828 1 91.62 96 GLU B O 1
ATOM 2562 N N . ARG B 1 97 ? 5.215 15.805 13.953 1 91.94 97 ARG B N 1
ATOM 2563 C CA . ARG B 1 97 ? 6.641 16.109 13.852 1 91.94 97 ARG B CA 1
ATOM 2564 C C . ARG B 1 97 ? 7.461 14.836 13.695 1 91.94 97 ARG B C 1
ATOM 2566 O O . ARG B 1 97 ? 8.445 14.812 12.953 1 91.94 97 ARG B O 1
ATOM 2573 N N . GLN B 1 98 ? 7.078 13.844 14.406 1 92.19 98 GLN B N 1
ATOM 2574 C CA . GLN B 1 98 ? 7.789 12.57 14.305 1 92.19 98 GLN B CA 1
ATOM 2575 C C . GLN B 1 98 ? 7.684 11.984 12.898 1 92.19 98 GLN B C 1
ATOM 2577 O O . GLN B 1 98 ? 8.664 11.477 12.352 1 92.19 98 GLN B O 1
ATOM 2582 N N . ARG B 1 99 ? 6.539 12.039 12.328 1 93.25 99 ARG B N 1
ATOM 2583 C CA . ARG B 1 99 ? 6.363 11.57 10.953 1 93.25 99 ARG B CA 1
ATOM 2584 C C . ARG B 1 99 ? 7.164 12.422 9.977 1 93.25 99 ARG B C 1
ATOM 2586 O O . ARG B 1 99 ? 7.785 11.898 9.047 1 93.25 99 ARG B O 1
ATOM 2593 N N . GLY B 1 100 ? 7.109 13.711 10.18 1 95.94 100 GLY B N 1
ATOM 2594 C CA . GLY B 1 100 ? 7.906 14.602 9.359 1 95.94 100 GLY B CA 1
ATOM 2595 C C . GLY B 1 100 ? 9.391 14.297 9.406 1 95.94 100 GLY B C 1
ATOM 2596 O O . GLY B 1 100 ? 10.062 14.281 8.375 1 95.94 100 GLY B O 1
ATOM 2597 N N . LEU B 1 101 ? 9.836 14.055 10.633 1 95.69 101 LEU B N 1
ATOM 2598 C CA . LEU B 1 101 ? 11.25 13.727 10.82 1 95.69 101 LEU B CA 1
ATOM 2599 C C . LEU B 1 101 ? 11.609 12.445 10.086 1 95.69 101 LEU B C 1
ATOM 2601 O O . LEU B 1 101 ? 12.656 12.359 9.453 1 95.69 101 LEU B O 1
ATOM 2605 N N . ALA B 1 102 ? 10.797 11.5 10.195 1 95 102 ALA B N 1
ATOM 2606 C CA . ALA B 1 102 ? 11.039 10.227 9.516 1 95 102 ALA B CA 1
ATOM 2607 C C . ALA B 1 102 ? 11.086 10.422 8 1 95 102 ALA B C 1
ATOM 2609 O O . ALA B 1 102 ? 11.953 9.859 7.324 1 95 102 ALA B O 1
ATOM 2610 N N . PHE B 1 103 ? 10.234 11.242 7.461 1 96.81 103 PHE B N 1
ATOM 2611 C CA . PHE B 1 103 ? 10.219 11.508 6.027 1 96.81 103 PHE B CA 1
ATOM 2612 C C . PHE B 1 103 ? 11.477 12.273 5.609 1 96.81 103 PHE B C 1
ATOM 2614 O O . PHE B 1 103 ? 11.984 12.078 4.504 1 96.81 103 PHE B O 1
ATOM 2621 N N . SER B 1 104 ? 11.922 13.172 6.5 1 97.12 104 SER B N 1
ATOM 2622 C CA . SER B 1 104 ? 13.102 13.961 6.176 1 97.12 104 SER B CA 1
ATOM 2623 C C . SER B 1 104 ? 14.32 13.062 5.98 1 97.12 104 SER B C 1
ATOM 2625 O O . SER B 1 104 ? 15.234 13.398 5.219 1 97.12 104 SER B O 1
ATOM 2627 N N . MET B 1 105 ? 14.297 11.93 6.625 1 95.56 105 MET B N 1
ATOM 2628 C CA . MET B 1 105 ? 15.375 10.961 6.465 1 95.56 105 MET B CA 1
ATOM 2629 C C . MET B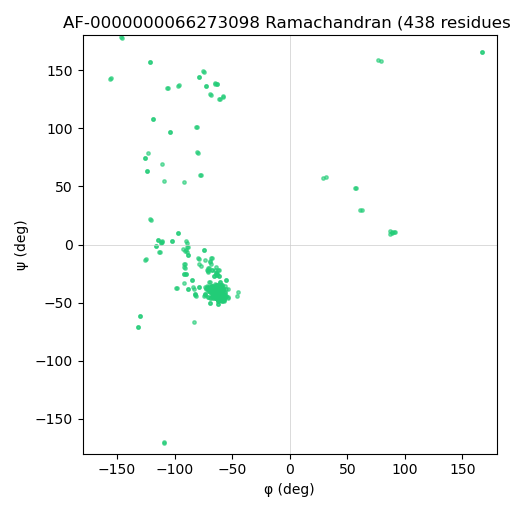 1 105 ? 15.133 10.078 5.242 1 95.56 105 MET B C 1
ATOM 2631 O O . MET B 1 105 ? 16.078 9.688 4.559 1 95.56 105 MET B O 1
ATOM 2635 N N . LEU B 1 106 ? 13.945 9.828 4.91 1 95.81 106 LEU B N 1
ATOM 2636 C CA . LEU B 1 106 ? 13.562 8.875 3.871 1 95.81 106 LEU B CA 1
ATOM 2637 C C . LEU B 1 106 ? 13.672 9.508 2.488 1 95.81 106 LEU B C 1
ATOM 2639 O O . LEU B 1 106 ? 14.156 8.875 1.546 1 95.81 106 LEU B O 1
ATOM 2643 N N . LEU B 1 107 ? 13.203 10.766 2.303 1 97.56 107 LEU B N 1
ATOM 2644 C CA . LEU B 1 107 ? 13.023 11.383 0.989 1 97.56 107 LEU B CA 1
ATOM 2645 C C . LEU B 1 107 ? 14.344 11.422 0.226 1 97.56 107 LEU B C 1
ATOM 2647 O O . LEU B 1 107 ? 14.398 11.062 -0.952 1 97.56 107 LEU B O 1
ATOM 2651 N N . PRO B 1 108 ? 15.453 11.805 0.898 1 97.12 108 PRO B N 1
ATOM 2652 C CA . PRO B 1 108 ? 16.719 11.812 0.152 1 97.12 108 PRO B CA 1
ATOM 2653 C C . PRO B 1 108 ? 17.094 10.43 -0.376 1 97.12 108 PRO B C 1
ATOM 2655 O O . PRO B 1 108 ? 17.672 10.312 -1.452 1 97.12 108 PRO B O 1
ATOM 2658 N N . LYS B 1 109 ? 16.719 9.406 0.351 1 94.38 109 LYS B N 1
ATOM 2659 C CA . LYS B 1 109 ? 17.016 8.039 -0.086 1 94.38 109 LYS B CA 1
ATOM 2660 C C . LYS B 1 109 ? 16.156 7.664 -1.297 1 94.38 109 LYS B C 1
ATOM 2662 O O . LYS B 1 109 ? 16.5 6.742 -2.039 1 94.38 109 LYS B O 1
ATOM 2667 N N . LEU B 1 110 ? 15.078 8.375 -1.491 1 95.88 110 LEU B N 1
ATOM 2668 C CA . LEU B 1 110 ? 14.203 8.141 -2.631 1 95.88 110 LEU B CA 1
ATOM 2669 C C . LEU B 1 110 ? 14.523 9.102 -3.771 1 95.88 110 LEU B C 1
ATOM 2671 O O . LEU B 1 110 ? 13.742 9.234 -4.719 1 95.88 110 LEU B O 1
ATOM 2675 N N . GLY B 1 111 ? 15.609 9.82 -3.65 1 96.19 111 GLY B N 1
ATOM 2676 C CA . GLY B 1 111 ? 16.062 10.695 -4.719 1 96.19 111 GLY B CA 1
ATOM 2677 C C . GLY B 1 111 ? 15.477 12.086 -4.641 1 96.19 111 GLY B C 1
ATOM 2678 O O . GLY B 1 111 ? 15.609 12.875 -5.582 1 96.19 111 GLY B O 1
ATOM 2679 N N . ILE B 1 112 ? 14.828 12.398 -3.568 1 97.62 112 ILE B N 1
ATOM 2680 C CA . ILE B 1 112 ? 14.234 13.719 -3.375 1 97.62 112 ILE B CA 1
ATOM 2681 C C . ILE B 1 112 ? 15.086 14.531 -2.404 1 97.62 112 ILE B C 1
ATOM 2683 O O . ILE B 1 112 ? 14.891 14.461 -1.188 1 97.62 112 ILE B O 1
ATOM 2687 N N . GLU B 1 113 ? 15.891 15.312 -2.936 1 96.94 113 GLU B N 1
ATOM 2688 C CA . GLU B 1 113 ? 16.828 16.078 -2.129 1 96.94 113 GLU B CA 1
ATOM 2689 C C . GLU B 1 113 ? 16.125 17.203 -1.376 1 96.94 113 GLU B C 1
ATOM 2691 O O . GLU B 1 113 ? 15.227 17.859 -1.92 1 96.94 113 GLU B O 1
ATOM 2696 N N . LEU B 1 114 ? 16.5 17.297 -0.193 1 98.12 114 LEU B N 1
ATOM 2697 C CA . LEU B 1 114 ? 15.992 18.391 0.641 1 98.12 114 LEU B CA 1
ATOM 2698 C C . LEU B 1 114 ? 17.062 19.453 0.86 1 98.12 114 LEU B C 1
ATOM 2700 O O . LEU B 1 114 ? 18.234 19.125 1.027 1 98.12 114 LEU B O 1
ATOM 2704 N N . ASN B 1 115 ? 16.688 20.688 0.725 1 96.94 115 ASN B N 1
ATOM 2705 C CA . ASN B 1 115 ? 17.625 21.781 0.946 1 96.94 115 ASN B CA 1
ATOM 2706 C C . ASN B 1 115 ? 17.297 22.547 2.221 1 96.94 115 ASN B C 1
ATOM 2708 O O . ASN B 1 115 ? 16.469 22.109 3.018 1 96.94 115 ASN B O 1
ATOM 2712 N N . GLN B 1 116 ? 17.969 23.672 2.389 1 97.19 116 GLN B N 1
ATOM 2713 C CA . GLN B 1 116 ? 17.859 24.453 3.615 1 97.19 116 GLN B CA 1
ATOM 2714 C C . GLN B 1 116 ? 16.438 24.984 3.791 1 97.19 116 GLN B C 1
ATOM 2716 O O . GLN B 1 116 ? 15.984 25.203 4.914 1 97.19 116 GLN B O 1
ATOM 2721 N N . THR B 1 117 ? 15.758 25.141 2.695 1 97.5 117 THR B N 1
ATOM 2722 C CA . THR B 1 117 ? 14.414 25.703 2.725 1 97.5 117 THR B CA 1
ATOM 2723 C C . THR B 1 117 ? 13.367 24.609 2.936 1 97.5 117 THR B C 1
ATOM 2725 O O . THR B 1 117 ? 12.43 24.781 3.709 1 97.5 117 THR B O 1
ATOM 2728 N N . THR B 1 118 ? 13.547 23.422 2.322 1 98.5 118 THR B N 1
ATOM 2729 C CA . THR B 1 118 ? 12.516 22.391 2.332 1 98.5 118 THR B CA 1
ATOM 2730 C C . THR B 1 118 ? 12.703 21.438 3.516 1 98.5 118 THR B C 1
ATOM 2732 O O . THR B 1 118 ? 11.734 20.859 4.016 1 98.5 118 THR B O 1
ATOM 2735 N N . LEU B 1 119 ? 13.922 21.297 4.039 1 98.56 119 LEU B N 1
ATOM 2736 C CA . LEU B 1 119 ? 14.195 20.375 5.133 1 98.56 119 LEU B CA 1
ATOM 2737 C C . LEU B 1 119 ? 13.375 20.734 6.371 1 98.56 119 LEU B C 1
ATOM 2739 O O . LEU B 1 119 ? 12.703 19.875 6.941 1 98.56 119 LEU B O 1
ATOM 2743 N N . PRO B 1 120 ? 13.375 22.016 6.758 1 98.31 120 PRO B N 1
ATOM 2744 C CA . PRO B 1 120 ? 12.562 22.359 7.93 1 98.31 120 PRO B CA 1
ATOM 2745 C C . PRO B 1 120 ? 11.07 22.125 7.699 1 98.31 120 PRO B C 1
ATOM 2747 O O . PRO B 1 120 ? 10.352 21.766 8.633 1 98.31 120 PRO B O 1
ATOM 2750 N N . MET B 1 121 ? 10.586 22.344 6.488 1 98.62 121 MET B N 1
ATOM 2751 C CA . MET B 1 121 ? 9.172 22.125 6.172 1 98.62 121 MET B CA 1
ATOM 2752 C C . MET B 1 121 ? 8.797 20.672 6.336 1 98.62 121 MET B C 1
ATOM 2754 O O . MET B 1 121 ? 7.789 20.344 6.969 1 98.62 121 MET B O 1
ATOM 2758 N N . VAL B 1 122 ? 9.633 19.766 5.84 1 98.62 122 VAL B N 1
ATOM 2759 C CA . VAL B 1 122 ? 9.367 18.328 5.91 1 98.62 122 VAL B CA 1
ATOM 2760 C C . VAL B 1 122 ? 9.461 17.859 7.359 1 98.62 122 VAL B C 1
ATOM 2762 O O . VAL B 1 122 ? 8.672 17.016 7.793 1 98.62 122 VAL B O 1
ATOM 2765 N N . LYS B 1 123 ? 10.391 18.422 8.125 1 97.88 123 LYS B N 1
ATOM 2766 C CA . LYS B 1 123 ? 10.523 18.047 9.531 1 97.88 123 LYS B CA 1
ATOM 2767 C C . LYS B 1 123 ? 9.273 18.438 10.32 1 97.88 123 LYS B C 1
ATOM 2769 O O . LYS B 1 123 ? 8.945 17.797 11.328 1 97.88 123 LYS B O 1
ATOM 2774 N N . GLN B 1 124 ? 8.547 19.406 9.844 1 97.12 124 GLN B N 1
ATOM 2775 C CA . GLN B 1 124 ? 7.371 19.906 10.547 1 97.12 124 GLN B CA 1
ATOM 2776 C C . GLN B 1 124 ? 6.145 19.062 10.242 1 97.12 124 GLN B C 1
ATOM 2778 O O . GLN B 1 124 ? 5.301 18.844 11.117 1 97.12 124 GLN B O 1
ATOM 2783 N N . THR B 1 125 ? 6.059 18.609 8.992 1 97.12 125 THR B N 1
ATOM 2784 C CA . THR B 1 125 ? 4.828 17.922 8.633 1 97.12 125 THR B CA 1
ATOM 2785 C C . THR B 1 125 ? 5.059 16.984 7.453 1 97.12 125 THR B C 1
ATOM 2787 O O . THR B 1 125 ? 5.742 17.344 6.492 1 97.12 125 THR B O 1
ATOM 2790 N N . GLN B 1 126 ? 4.438 15.844 7.461 1 97 126 GLN B N 1
ATOM 2791 C CA . GLN B 1 126 ? 4.504 14.891 6.359 1 97 126 GLN B CA 1
ATOM 2792 C C . GLN B 1 126 ? 3.814 15.438 5.113 1 97 126 GLN B C 1
ATOM 2794 O O . GLN B 1 126 ? 4.098 14.992 3.998 1 97 126 GLN B O 1
ATOM 2799 N N . VAL B 1 127 ? 2.91 16.391 5.246 1 98.31 127 VAL B N 1
ATOM 2800 C CA . VAL B 1 127 ? 2.189 16.953 4.109 1 98.31 127 VAL B CA 1
ATOM 2801 C C . VAL B 1 127 ? 3.178 17.594 3.135 1 98.31 127 VAL B C 1
ATOM 2803 O O . VAL B 1 127 ? 3.029 17.469 1.917 1 98.31 127 VAL B O 1
ATOM 2806 N N . ALA B 1 128 ? 4.164 18.25 3.703 1 98.81 128 ALA B N 1
ATOM 2807 C CA . ALA B 1 128 ? 5.211 18.828 2.859 1 98.81 128 ALA B CA 1
ATOM 2808 C C . ALA B 1 128 ? 6.008 17.734 2.15 1 98.81 128 ALA B C 1
ATOM 2810 O O . ALA B 1 128 ? 6.387 17.891 0.989 1 98.81 128 ALA B O 1
ATOM 2811 N N . ALA B 1 129 ? 6.266 16.656 2.836 1 98.5 129 ALA B N 1
ATOM 2812 C CA . ALA B 1 129 ? 6.977 15.523 2.24 1 98.5 129 ALA B CA 1
ATOM 2813 C C . ALA B 1 129 ? 6.215 14.969 1.041 1 98.5 129 ALA B C 1
ATOM 2815 O O . ALA B 1 129 ? 6.797 14.734 -0.02 1 98.5 129 ALA B O 1
ATOM 2816 N N . PHE B 1 130 ? 4.918 14.773 1.17 1 98.69 130 PHE B N 1
ATOM 2817 C CA . PHE B 1 130 ? 4.07 14.273 0.093 1 98.69 130 PHE B CA 1
ATOM 2818 C C . PHE B 1 130 ? 4.055 15.25 -1.079 1 98.69 130 PHE B C 1
ATOM 2820 O O . PHE B 1 130 ? 4.09 14.828 -2.24 1 98.69 130 PHE B O 1
ATOM 2827 N N . ALA B 1 131 ? 4.004 16.516 -0.738 1 98.88 131 ALA B N 1
ATOM 2828 C CA . ALA B 1 131 ? 3.998 17.531 -1.787 1 98.88 131 ALA B CA 1
ATOM 2829 C C . ALA B 1 131 ? 5.285 17.469 -2.607 1 98.88 131 ALA B C 1
ATOM 2831 O O . ALA B 1 131 ? 5.246 17.516 -3.838 1 98.88 131 ALA B O 1
ATOM 2832 N N . LEU B 1 132 ? 6.406 17.391 -1.917 1 98.81 132 LEU B N 1
ATOM 2833 C CA . LEU B 1 132 ? 7.695 17.328 -2.6 1 98.81 132 LEU B CA 1
ATOM 2834 C C . LEU B 1 132 ? 7.805 16.062 -3.445 1 98.81 132 LEU B C 1
ATOM 2836 O O . LEU B 1 132 ? 8.289 16.109 -4.578 1 98.81 132 LEU B O 1
ATOM 2840 N N . ALA B 1 133 ? 7.355 14.969 -2.904 1 98.62 133 ALA B N 1
ATOM 2841 C CA . ALA B 1 133 ? 7.363 13.719 -3.652 1 98.62 133 ALA B CA 1
ATOM 2842 C C . ALA B 1 133 ? 6.496 13.82 -4.906 1 98.62 133 ALA B C 1
ATOM 2844 O O . ALA B 1 133 ? 6.883 13.352 -5.977 1 98.62 133 ALA B O 1
ATOM 2845 N N . ALA B 1 134 ? 5.355 14.453 -4.727 1 98.62 134 ALA B N 1
ATOM 2846 C CA . ALA B 1 134 ? 4.438 14.617 -5.852 1 98.62 134 ALA B CA 1
ATOM 2847 C C . ALA B 1 134 ? 5.086 15.43 -6.973 1 98.62 134 ALA B C 1
ATOM 2849 O O . ALA B 1 134 ? 4.945 15.086 -8.148 1 98.62 134 ALA B O 1
ATOM 2850 N N . ASN B 1 135 ? 5.715 16.516 -6.617 1 98.5 135 ASN B N 1
ATOM 2851 C CA . ASN B 1 135 ? 6.402 17.328 -7.609 1 98.5 135 ASN B CA 1
ATOM 2852 C C . ASN B 1 135 ? 7.539 16.562 -8.281 1 98.5 135 ASN B C 1
ATOM 2854 O O . ASN B 1 135 ? 7.703 16.625 -9.5 1 98.5 135 ASN B O 1
ATOM 2858 N N . HIS B 1 136 ? 8.305 15.836 -7.48 1 98.44 136 HIS B N 1
ATOM 2859 C CA . HIS B 1 136 ? 9.453 15.102 -7.988 1 98.44 136 HIS B CA 1
ATOM 2860 C C . HIS B 1 136 ? 9.023 14.023 -8.977 1 98.44 136 HIS B C 1
ATOM 2862 O O . HIS B 1 136 ? 9.672 13.812 -10 1 98.44 136 HIS B O 1
ATOM 2868 N N . TRP B 1 137 ? 7.941 13.367 -8.719 1 97.88 137 TRP B N 1
ATOM 2869 C CA . TRP B 1 137 ? 7.496 12.234 -9.523 1 97.88 137 TRP B CA 1
ATOM 2870 C C . TRP B 1 137 ? 6.371 12.641 -10.469 1 97.88 137 TRP B C 1
ATOM 2872 O O . TRP B 1 137 ? 5.762 11.789 -11.117 1 97.88 137 TRP B O 1
ATOM 2882 N N . ASN B 1 138 ? 5.996 13.914 -10.484 1 97.5 138 ASN B N 1
ATOM 2883 C CA . ASN B 1 138 ? 4.961 14.461 -11.352 1 97.5 138 ASN B CA 1
ATOM 2884 C C . ASN B 1 138 ? 3.627 13.742 -11.156 1 97.5 138 ASN B C 1
ATOM 2886 O O . ASN B 1 138 ? 3.006 13.297 -12.125 1 97.5 138 ASN B O 1
ATOM 2890 N N . LEU B 1 139 ? 3.24 13.602 -9.922 1 97.44 139 LEU B N 1
ATOM 2891 C CA . LEU B 1 139 ? 1.966 12.969 -9.586 1 97.44 139 LEU B CA 1
ATOM 2892 C C . LEU B 1 139 ? 0.81 13.945 -9.797 1 97.44 139 LEU B C 1
ATOM 2894 O O . LEU B 1 139 ? 0.938 15.141 -9.516 1 97.44 139 LEU B O 1
ATOM 2898 N N . THR B 1 140 ? -0.329 13.445 -10.242 1 95.88 140 THR B N 1
ATOM 2899 C CA . THR B 1 140 ? -1.507 14.297 -10.383 1 95.88 140 THR B CA 1
ATOM 2900 C C . THR B 1 140 ? -2.127 14.586 -9.023 1 95.88 140 THR B C 1
ATOM 2902 O O . THR B 1 140 ? -2.121 13.734 -8.133 1 95.88 140 THR B O 1
ATOM 2905 N N . PRO B 1 141 ? -2.734 15.773 -8.914 1 96 141 PRO B N 1
ATOM 2906 C CA . PRO B 1 141 ? -3.297 16.172 -7.617 1 96 141 PRO B CA 1
ATOM 2907 C C . PRO B 1 141 ? -4.363 15.195 -7.117 1 96 141 PRO B C 1
ATOM 2909 O O . PRO B 1 141 ? -4.395 14.867 -5.926 1 96 141 PRO B O 1
ATOM 2912 N N . THR B 1 142 ? -5.141 14.75 -8 1 96.94 142 THR B N 1
ATOM 2913 C CA . THR B 1 142 ? -6.234 13.867 -7.613 1 96.94 142 THR B CA 1
ATOM 2914 C C . THR B 1 142 ? -5.695 12.523 -7.113 1 96.94 142 THR B C 1
ATOM 2916 O O . THR B 1 142 ? -6.145 12.016 -6.086 1 96.94 142 THR B O 1
ATOM 2919 N N . LYS B 1 143 ? -4.719 11.938 -7.797 1 97.19 143 LYS B N 1
ATOM 2920 C CA . LYS B 1 143 ? -4.121 10.672 -7.379 1 97.19 143 LYS B CA 1
ATOM 2921 C C . LYS B 1 143 ? -3.377 10.828 -6.055 1 97.19 143 LYS B C 1
ATOM 2923 O O . LYS B 1 143 ? -3.438 9.945 -5.195 1 97.19 143 LYS B O 1
ATOM 2928 N N . LEU B 1 144 ? -2.705 11.984 -5.973 1 98.38 144 LEU B N 1
ATOM 2929 C CA . LEU B 1 144 ? -1.971 12.25 -4.742 1 98.38 144 LEU B CA 1
ATOM 2930 C C . LEU B 1 144 ? -2.92 12.344 -3.553 1 98.38 144 LEU B C 1
ATOM 2932 O O . LEU B 1 144 ? -2.66 11.758 -2.498 1 98.38 144 LEU B O 1
ATOM 2936 N N . ALA B 1 145 ? -4.023 13.047 -3.742 1 98.69 145 ALA B N 1
ATOM 2937 C CA . ALA B 1 145 ? -5.004 13.227 -2.672 1 98.69 145 ALA B CA 1
ATOM 2938 C C . ALA B 1 145 ? -5.621 11.891 -2.264 1 98.69 145 ALA B C 1
ATOM 2940 O O . ALA B 1 145 ? -5.746 11.594 -1.072 1 98.69 145 ALA B O 1
ATOM 2941 N N . ALA B 1 146 ? -5.977 11.117 -3.211 1 98.69 146 ALA B N 1
ATOM 2942 C CA . ALA B 1 146 ? -6.582 9.812 -2.947 1 98.69 146 ALA B CA 1
ATOM 2943 C C . ALA B 1 146 ? -5.602 8.883 -2.236 1 98.69 146 ALA B C 1
ATOM 2945 O O . ALA B 1 146 ? -5.973 8.18 -1.295 1 98.69 146 ALA B O 1
ATOM 2946 N N . ALA B 1 147 ? -4.375 8.906 -2.658 1 98.56 147 ALA B N 1
ATOM 2947 C CA . ALA B 1 147 ? -3.346 8.062 -2.053 1 98.56 147 ALA B CA 1
ATOM 2948 C C . ALA B 1 147 ? -3.072 8.484 -0.611 1 98.56 147 ALA B C 1
ATOM 2950 O O . ALA B 1 147 ? -2.939 7.641 0.276 1 98.56 147 ALA B O 1
ATOM 2951 N N . TYR B 1 148 ? -2.971 9.773 -0.429 1 98.19 148 TYR B N 1
ATOM 2952 C CA . TYR B 1 148 ? -2.764 10.289 0.922 1 98.19 148 TYR B CA 1
ATOM 2953 C C . TYR B 1 148 ? -3.895 9.859 1.848 1 98.19 148 TYR B C 1
ATOM 2955 O O . TYR B 1 148 ? -3.648 9.375 2.959 1 98.19 148 TYR B O 1
ATOM 2963 N N . ALA B 1 149 ? -5.105 10.039 1.371 1 98.19 149 ALA B N 1
ATOM 2964 C CA . ALA B 1 149 ? -6.281 9.648 2.146 1 98.19 149 ALA B CA 1
ATOM 2965 C C . ALA B 1 149 ? -6.281 8.156 2.43 1 98.19 149 ALA B C 1
ATOM 2967 O O . ALA B 1 149 ? -6.594 7.723 3.541 1 98.19 149 ALA B O 1
ATOM 2968 N N . TRP B 1 150 ? -5.922 7.387 1.484 1 98.12 150 TRP B N 1
ATOM 2969 C CA . TRP B 1 150 ? -5.848 5.941 1.67 1 98.12 150 TRP B CA 1
ATOM 2970 C C . TRP B 1 150 ? -4.824 5.582 2.742 1 98.12 150 TRP B C 1
ATOM 2972 O O . TRP B 1 150 ? -5.098 4.766 3.623 1 98.12 150 TRP B O 1
ATOM 2982 N N . GLY B 1 151 ? -3.609 6.172 2.545 1 96.5 151 GLY B N 1
ATOM 2983 C CA . GLY B 1 151 ? -2.58 5.891 3.533 1 96.5 151 GLY B CA 1
ATOM 2984 C C . GLY B 1 151 ? -3.023 6.18 4.957 1 96.5 151 GLY B C 1
ATOM 2985 O O . GLY B 1 151 ? -2.785 5.379 5.859 1 96.5 151 GLY B O 1
ATOM 2986 N N . TRP B 1 152 ? -3.631 7.305 5.121 1 94.75 152 TRP B N 1
ATOM 2987 C CA . TRP B 1 152 ? -4.18 7.664 6.422 1 94.75 152 TRP B CA 1
ATOM 2988 C C . TRP B 1 152 ? -5.199 6.633 6.891 1 94.75 152 TRP B C 1
ATOM 2990 O O . TRP B 1 152 ? -5.141 6.168 8.031 1 94.75 152 TRP B O 1
ATOM 3000 N N . LEU B 1 153 ? -6.113 6.277 6.047 1 96.19 153 LEU B N 1
ATOM 3001 C CA . LEU B 1 153 ? -7.199 5.363 6.379 1 96.19 153 LEU B CA 1
ATOM 3002 C C . LEU B 1 153 ? -6.66 3.988 6.758 1 96.19 153 LEU B C 1
ATOM 3004 O O . LEU B 1 153 ? -7.086 3.4 7.754 1 96.19 153 LEU B O 1
ATOM 3008 N N . GLU B 1 154 ? -5.789 3.473 5.941 1 95.88 154 GLU B N 1
ATOM 3009 C CA . GLU B 1 154 ? -5.227 2.15 6.195 1 95.88 154 GLU B CA 1
ATOM 3010 C C . GLU B 1 154 ? -4.527 2.098 7.551 1 95.88 154 GLU B C 1
ATOM 3012 O O . GLU B 1 154 ? -4.715 1.149 8.32 1 95.88 154 GLU B O 1
ATOM 3017 N N . ASN B 1 155 ? -3.762 3.102 7.875 1 92.56 155 ASN B N 1
ATOM 3018 C CA . ASN B 1 155 ? -3.09 3.152 9.172 1 92.56 155 ASN B CA 1
ATOM 3019 C C . ASN B 1 155 ? -4.094 3.207 10.32 1 92.56 155 ASN B C 1
ATOM 3021 O O . ASN B 1 155 ? -3.906 2.547 11.344 1 92.56 155 ASN B O 1
ATOM 3025 N N . ALA B 1 156 ? -5.102 4.023 10.141 1 91.94 156 ALA B N 1
ATOM 3026 C CA . ALA B 1 156 ? -6.125 4.141 11.18 1 91.94 156 ALA B CA 1
ATOM 3027 C C . ALA B 1 156 ? -6.832 2.809 11.406 1 91.94 156 ALA B C 1
ATOM 3029 O O . ALA B 1 156 ? -7.125 2.439 12.547 1 91.94 156 ALA B O 1
ATOM 3030 N N . VAL B 1 157 ? -7.137 2.105 10.352 1 93.69 157 VAL B N 1
ATOM 3031 C CA . VAL B 1 157 ? -7.84 0.832 10.453 1 93.69 157 VAL B CA 1
ATOM 3032 C C . VAL B 1 157 ? -6.934 -0.21 11.102 1 93.69 157 VAL B C 1
ATOM 3034 O O . VAL B 1 157 ? -7.387 -1.024 11.914 1 93.69 157 VAL B O 1
ATOM 3037 N N . ILE B 1 158 ? -5.641 -0.218 10.766 1 91.06 158 ILE B N 1
ATOM 3038 C CA . ILE B 1 158 ? -4.68 -1.119 11.391 1 91.06 158 ILE B CA 1
ATOM 3039 C C . ILE B 1 158 ? -4.68 -0.907 12.898 1 91.06 158 ILE B C 1
ATOM 3041 O O . ILE B 1 158 ? -4.719 -1.871 13.672 1 91.06 158 ILE B O 1
ATOM 3045 N N . VAL B 1 159 ? -4.707 0.332 13.297 1 87.81 159 VAL B N 1
ATOM 3046 C CA . VAL B 1 159 ? -4.75 0.666 14.719 1 87.81 159 VAL B CA 1
ATOM 3047 C C . VAL B 1 159 ? -6.074 0.201 15.32 1 87.81 159 VAL B C 1
ATOM 3049 O O . VAL B 1 159 ? -6.102 -0.362 16.422 1 87.81 159 VAL B O 1
ATOM 3052 N N . GLY B 1 160 ? -7.184 0.449 14.625 1 89.44 160 GLY B N 1
ATOM 3053 C CA . GLY B 1 160 ? -8.5 0.025 15.078 1 89.44 160 GLY B CA 1
ATOM 3054 C C . GLY B 1 160 ? -8.609 -1.476 15.273 1 89.44 160 GLY B C 1
ATOM 3055 O O . GLY B 1 160 ? -9.211 -1.938 16.234 1 89.44 160 GLY B O 1
ATOM 3056 N N . ILE B 1 161 ? -8.023 -2.246 14.375 1 89.62 161 ILE B N 1
ATOM 3057 C CA . ILE B 1 161 ? -8.039 -3.703 14.453 1 89.62 161 ILE B CA 1
ATOM 3058 C C . ILE B 1 161 ? -7.391 -4.152 15.758 1 89.62 161 ILE B C 1
ATOM 3060 O O . ILE B 1 161 ? -7.875 -5.082 16.406 1 89.62 161 ILE B O 1
ATOM 3064 N N . LYS B 1 162 ? -6.375 -3.473 16.141 1 87.12 162 LYS B N 1
ATOM 3065 C CA . LYS B 1 162 ? -5.613 -3.846 17.328 1 87.12 162 LYS B CA 1
ATOM 3066 C C . LYS B 1 162 ? -6.328 -3.404 18.609 1 87.12 162 LYS B C 1
ATOM 3068 O O . LYS B 1 162 ? -6.379 -4.148 19.594 1 87.12 162 LYS B O 1
ATOM 3073 N N . LEU B 1 163 ? -6.973 -2.295 18.625 1 85.94 163 LEU B N 1
ATOM 3074 C CA . LEU B 1 163 ? -7.438 -1.679 19.859 1 85.94 163 LEU B CA 1
ATOM 3075 C C . LEU B 1 163 ? -8.906 -2.008 20.125 1 85.94 163 LEU B C 1
ATOM 3077 O O . LEU B 1 163 ? -9.336 -2.09 21.266 1 85.94 163 LEU B O 1
ATOM 3081 N N . VAL B 1 164 ? -9.82 -2.092 19.156 1 86.38 164 VAL B N 1
ATOM 3082 C CA . VAL B 1 164 ? -11.227 -2.459 19.281 1 86.38 164 VAL B CA 1
ATOM 3083 C C . VAL B 1 164 ? -11.383 -3.971 19.125 1 86.38 164 VAL B C 1
ATOM 3085 O O . VAL B 1 164 ? -12.406 -4.535 19.516 1 86.38 164 VAL B O 1
ATOM 3088 N N . PRO B 1 165 ? -10.383 -4.68 18.984 1 81.44 165 PRO B N 1
ATOM 3089 C CA . PRO B 1 165 ? -10.156 -6.055 18.516 1 81.44 165 PRO B CA 1
ATOM 3090 C C . PRO B 1 165 ? -11.195 -6.516 17.5 1 81.44 165 PRO B C 1
ATOM 3092 O O . PRO B 1 165 ? -11.977 -7.43 17.797 1 81.44 165 PRO B O 1
ATOM 3095 N N . LEU B 1 166 ? -11.531 -6.02 16.375 1 86.25 166 LEU B N 1
ATOM 3096 C CA . LEU B 1 166 ? -12.445 -6.281 15.258 1 86.25 166 LEU B CA 1
ATOM 3097 C C . LEU B 1 166 ? -12.078 -7.582 14.555 1 86.25 166 LEU B C 1
ATOM 3099 O O . LEU B 1 166 ? -12.945 -8.25 13.984 1 86.25 166 LEU B O 1
ATOM 3103 N N . GLY B 1 167 ? -11.062 -8.141 14.609 1 88.31 167 GLY B N 1
ATOM 3104 C CA . GLY B 1 167 ? -10.539 -9.188 13.75 1 88.31 167 GLY B CA 1
ATOM 3105 C C . GLY B 1 167 ? -10.039 -8.672 12.414 1 88.31 167 GLY B C 1
ATOM 3106 O O . GLY B 1 167 ? -10.484 -7.625 11.938 1 88.31 167 GLY B O 1
ATOM 3107 N N . GLN B 1 168 ? -9.234 -9.328 11.758 1 89.81 168 GLN B N 1
ATOM 3108 C CA . GLN B 1 168 ? -8.578 -8.914 10.523 1 89.81 168 GLN B CA 1
ATOM 3109 C C . GLN B 1 168 ? -9.578 -8.789 9.375 1 89.81 168 GLN B C 1
ATOM 3111 O O . GLN B 1 168 ? -9.523 -7.84 8.594 1 89.81 168 GLN B O 1
ATOM 3116 N N . SER B 1 169 ? -10.484 -9.68 9.297 1 89.5 169 SER B N 1
ATOM 3117 C CA . SER B 1 169 ? -11.477 -9.672 8.234 1 89.5 169 SER B CA 1
ATOM 3118 C C . SER B 1 169 ? -12.383 -8.445 8.344 1 89.5 169 SER B C 1
ATOM 3120 O O . SER B 1 169 ? -12.672 -7.793 7.34 1 89.5 169 SER B O 1
ATOM 3122 N N . ALA B 1 170 ? -12.781 -8.172 9.492 1 92.19 170 ALA B N 1
ATOM 3123 C CA . ALA B 1 170 ? -13.625 -7.008 9.727 1 92.19 170 ALA B CA 1
ATOM 3124 C C . ALA B 1 170 ? -12.891 -5.715 9.383 1 92.19 170 ALA B C 1
ATOM 3126 O O . ALA B 1 170 ? -13.477 -4.781 8.836 1 92.19 170 ALA B O 1
ATOM 3127 N N . GLY B 1 171 ? -11.625 -5.664 9.742 1 94.88 171 GLY B N 1
ATOM 3128 C CA . GLY B 1 171 ? -10.812 -4.512 9.391 1 94.88 171 GLY B CA 1
ATOM 3129 C C . GLY B 1 171 ? -10.695 -4.285 7.898 1 94.88 171 GLY B C 1
ATOM 3130 O O . GLY B 1 171 ? -10.789 -3.148 7.43 1 94.88 171 GLY B O 1
ATOM 3131 N N . GLN B 1 172 ? -10.586 -5.375 7.168 1 96.19 172 GLN B N 1
ATOM 3132 C CA . GLN B 1 172 ? -10.461 -5.277 5.719 1 96.19 172 GLN B CA 1
ATOM 3133 C C . GLN B 1 172 ? -11.781 -4.867 5.074 1 96.19 172 GLN B C 1
ATOM 3135 O O . GLN B 1 172 ? -11.789 -4.117 4.098 1 96.19 172 GLN B O 1
ATOM 3140 N N . GLN B 1 173 ? -12.812 -5.363 5.598 1 96.62 173 GLN B N 1
ATOM 3141 C CA . GLN B 1 173 ? -14.125 -4.949 5.121 1 96.62 173 GLN B CA 1
ATOM 3142 C C . GLN B 1 173 ? -14.359 -3.463 5.367 1 96.62 173 GLN B C 1
ATOM 3144 O O . GLN B 1 173 ? -14.883 -2.758 4.504 1 96.62 173 GLN B O 1
ATOM 3149 N N . LEU B 1 174 ? -14.016 -3.045 6.566 1 97.19 174 LEU B N 1
ATOM 3150 C CA . LEU B 1 174 ? -14.125 -1.629 6.902 1 97.19 174 LEU B CA 1
ATOM 3151 C C . LEU B 1 174 ? -13.305 -0.775 5.941 1 97.19 174 LEU B C 1
ATOM 3153 O O . LEU B 1 174 ? -13.773 0.262 5.469 1 97.19 174 LEU B O 1
ATOM 3157 N N . LEU B 1 175 ? -12.102 -1.215 5.68 1 97.38 175 LEU B N 1
ATOM 3158 C CA . LEU B 1 175 ? -11.219 -0.508 4.758 1 97.38 175 LEU B CA 1
ATOM 3159 C C . LEU B 1 175 ? -11.867 -0.371 3.385 1 97.38 175 LEU B C 1
ATOM 3161 O O . LEU B 1 175 ? -11.844 0.707 2.785 1 97.38 175 LEU B O 1
ATOM 3165 N N . LEU B 1 176 ? -12.422 -1.444 2.906 1 97.69 176 LEU B N 1
ATOM 3166 C CA . LEU B 1 176 ? -13.102 -1.45 1.614 1 97.69 176 LEU B CA 1
ATOM 3167 C C . LEU B 1 176 ? -14.258 -0.456 1.604 1 97.69 176 LEU B C 1
ATOM 3169 O O . LEU B 1 176 ? -14.398 0.334 0.667 1 97.69 176 LEU B O 1
ATOM 3173 N N . GLU B 1 177 ? -15.055 -0.491 2.619 1 97.5 177 GLU B N 1
ATOM 3174 C CA . GLU B 1 177 ? -16.219 0.382 2.717 1 97.5 177 GLU B CA 1
ATOM 3175 C C . GLU B 1 177 ? -15.812 1.849 2.797 1 97.5 177 GLU B C 1
ATOM 3177 O O . GLU B 1 177 ? -16.391 2.699 2.115 1 97.5 177 GLU B O 1
ATOM 3182 N N . MET B 1 178 ? -14.859 2.102 3.615 1 97.81 178 MET B N 1
ATOM 3183 C CA . MET B 1 178 ? -14.414 3.479 3.809 1 97.81 178 MET B CA 1
ATOM 3184 C C . MET B 1 178 ? -13.703 4 2.564 1 97.81 178 MET B C 1
ATOM 3186 O O . MET B 1 178 ? -13.719 5.203 2.291 1 97.81 178 MET B O 1
ATOM 3190 N N . ALA B 1 179 ? -13.016 3.096 1.837 1 98.12 179 ALA B N 1
ATOM 3191 C CA . ALA B 1 179 ? -12.383 3.492 0.58 1 98.12 179 ALA B CA 1
ATOM 3192 C C . ALA B 1 179 ? -13.406 4.109 -0.373 1 98.12 179 ALA B C 1
ATOM 3194 O O . ALA B 1 179 ? -13.078 5.016 -1.14 1 98.12 179 ALA B O 1
ATOM 3195 N N . ASP B 1 180 ? -14.648 3.717 -0.329 1 97.75 180 ASP B N 1
ATOM 3196 C CA . ASP B 1 180 ? -15.711 4.223 -1.194 1 97.75 180 ASP B CA 1
ATOM 3197 C C . ASP B 1 180 ? -16.031 5.676 -0.867 1 97.75 180 ASP B C 1
ATOM 3199 O O . ASP B 1 180 ? -16.656 6.375 -1.672 1 97.75 180 ASP B O 1
ATOM 3203 N N . VAL B 1 181 ? -15.609 6.164 0.301 1 98.12 181 VAL B N 1
ATOM 3204 C CA . VAL B 1 181 ? -15.891 7.523 0.748 1 98.12 181 VAL B CA 1
ATOM 3205 C C . VAL B 1 181 ? -14.773 8.461 0.3 1 98.12 181 VAL B C 1
ATOM 3207 O O . VAL B 1 181 ? -14.969 9.68 0.242 1 98.12 181 VAL B O 1
ATOM 3210 N N . ILE B 1 182 ? -13.641 7.938 -0.066 1 98.75 182 ILE B N 1
ATOM 3211 C CA . ILE B 1 182 ? -12.438 8.727 -0.345 1 98.75 182 ILE B CA 1
ATOM 3212 C C . ILE B 1 182 ? -12.68 9.625 -1.554 1 98.75 182 ILE B C 1
ATOM 3214 O O . ILE B 1 182 ? -12.32 10.805 -1.541 1 98.75 182 ILE B O 1
ATOM 3218 N N . PRO B 1 183 ? -13.352 9.148 -2.641 1 98.56 183 PRO B N 1
ATOM 3219 C CA . PRO B 1 183 ? -13.594 10.039 -3.775 1 98.56 183 PRO B CA 1
ATOM 3220 C C . PRO B 1 183 ? -14.383 11.289 -3.387 1 98.56 183 PRO B C 1
ATOM 3222 O O . PRO B 1 183 ? -14.094 12.383 -3.871 1 98.56 183 PRO B O 1
ATOM 3225 N N . GLN B 1 184 ? -15.312 11.102 -2.514 1 98.38 184 GLN B N 1
ATOM 3226 C CA . GLN B 1 184 ? -16.094 12.242 -2.041 1 98.38 184 GLN B CA 1
ATOM 3227 C C . GLN B 1 184 ? -15.227 13.211 -1.245 1 98.38 184 GLN B C 1
ATOM 3229 O O . GLN B 1 184 ? -15.359 14.43 -1.387 1 98.38 184 GLN B O 1
ATOM 3234 N N . ALA B 1 185 ? -14.398 12.688 -0.408 1 98.56 185 ALA B N 1
ATOM 3235 C CA . ALA B 1 185 ? -13.492 13.516 0.384 1 98.56 185 ALA B CA 1
ATOM 3236 C C . ALA B 1 185 ? -12.539 14.297 -0.514 1 98.56 185 ALA B C 1
ATOM 3238 O O . ALA B 1 185 ? -12.281 15.484 -0.279 1 98.56 185 ALA B O 1
ATOM 3239 N N . VAL B 1 186 ? -12.023 13.617 -1.513 1 98.75 186 VAL B N 1
ATOM 3240 C CA . VAL B 1 186 ? -11.109 14.258 -2.451 1 98.75 186 VAL B CA 1
ATOM 3241 C C . VAL B 1 186 ? -11.828 15.367 -3.207 1 98.75 186 VAL B C 1
ATOM 3243 O O . VAL B 1 186 ? -11.297 16.469 -3.357 1 98.75 186 VAL B O 1
ATOM 3246 N N . GLU B 1 187 ? -13.016 15.094 -3.684 1 98.44 187 GLU B N 1
ATOM 3247 C CA . GLU B 1 187 ? -13.812 16.094 -4.379 1 98.44 187 GLU B CA 1
ATOM 3248 C C . GLU B 1 187 ? -14.094 17.297 -3.479 1 98.44 187 GLU B C 1
ATOM 3250 O O . GLU B 1 187 ? -13.938 18.453 -3.898 1 98.44 187 GLU B O 1
ATOM 3255 N N . LYS B 1 188 ? -14.492 17.031 -2.287 1 98.38 188 LYS B N 1
ATOM 3256 C CA . LYS B 1 188 ? -14.734 18.094 -1.315 1 98.38 188 LYS B CA 1
ATOM 3257 C C . LYS B 1 188 ? -13.484 18.953 -1.118 1 98.38 188 LYS B C 1
ATOM 3259 O O . LYS B 1 188 ? -13.57 20.188 -1.109 1 98.38 188 LYS B O 1
ATOM 3264 N N . SER B 1 189 ? -12.383 18.328 -0.944 1 98.56 189 SER B N 1
ATOM 3265 C CA . SER B 1 189 ? -11.133 19.031 -0.686 1 98.56 189 SER B CA 1
ATOM 3266 C C . SER B 1 189 ? -10.773 19.969 -1.842 1 98.56 189 SER B C 1
ATOM 3268 O O . SER B 1 189 ? -10.203 21.031 -1.63 1 98.56 189 SER B O 1
ATOM 3270 N N . GLN B 1 190 ? -11.094 19.578 -3.082 1 97 190 GLN B N 1
ATOM 3271 C CA . GLN B 1 190 ? -10.742 20.328 -4.281 1 97 190 GLN B CA 1
ATOM 3272 C C . GLN B 1 190 ? -11.562 21.609 -4.387 1 97 190 GLN B C 1
ATOM 3274 O O . GLN B 1 190 ? -11.117 22.594 -4.992 1 97 190 GLN B O 1
ATOM 3279 N N . HIS B 1 191 ? -12.688 21.609 -3.738 1 96.69 191 HIS B N 1
ATOM 3280 C CA . HIS B 1 191 ? -13.578 22.766 -3.852 1 96.69 191 HIS B CA 1
ATOM 3281 C C . HIS B 1 191 ? -13.711 23.5 -2.518 1 96.69 191 HIS B C 1
ATOM 3283 O O . HIS B 1 191 ? -14.5 24.438 -2.396 1 96.69 191 HIS B O 1
ATOM 3289 N N . TRP B 1 192 ? -13 23.047 -1.601 1 97.44 192 TRP B N 1
ATOM 3290 C CA . TRP B 1 192 ? -13.086 23.656 -0.277 1 97.44 192 TRP B CA 1
ATOM 3291 C C . TRP B 1 192 ? -12.516 25.062 -0.287 1 97.44 192 TRP B C 1
ATOM 3293 O O . TRP B 1 192 ? -11.398 25.281 -0.763 1 97.44 192 TRP B O 1
ATOM 3303 N N . PRO B 1 193 ? -13.258 26.078 0.229 1 97.38 193 PRO B N 1
ATOM 3304 C CA . PRO B 1 193 ? -12.75 27.453 0.215 1 97.38 193 PRO B CA 1
ATOM 3305 C C . PRO B 1 193 ? -11.5 27.625 1.08 1 97.38 193 PRO B C 1
ATOM 3307 O O . PRO B 1 193 ? -11.453 27.125 2.205 1 97.38 193 PRO B O 1
ATOM 3310 N N . GLU B 1 194 ? -10.562 28.375 0.543 1 97.06 194 GLU B N 1
ATOM 3311 C CA . GLU B 1 194 ? -9.281 28.547 1.217 1 97.06 194 GLU B CA 1
ATOM 3312 C C . GLU B 1 194 ? -9.469 29.125 2.617 1 97.06 194 GLU B C 1
ATOM 3314 O O . GLU B 1 194 ? -8.812 28.688 3.566 1 97.06 194 GLU B O 1
ATOM 3319 N N . HIS B 1 195 ? -10.398 30.078 2.775 1 96.25 195 HIS B N 1
ATOM 3320 C CA . HIS B 1 195 ? -10.57 30.781 4.043 1 96.25 195 HIS B CA 1
ATOM 3321 C C . HIS B 1 195 ? -11.25 29.891 5.078 1 96.25 195 HIS B C 1
ATOM 3323 O O . HIS B 1 195 ? -11.328 30.25 6.254 1 96.25 195 HIS B O 1
ATOM 3329 N N . LEU B 1 196 ? -11.688 28.641 4.648 1 97.25 196 LEU B N 1
ATOM 3330 C CA . LEU B 1 196 ? -12.352 27.719 5.559 1 97.25 196 LEU B CA 1
ATOM 3331 C C . LEU B 1 196 ? -11.469 26.516 5.855 1 97.25 196 LEU B C 1
ATOM 3333 O O . LEU B 1 196 ? -11.867 25.594 6.582 1 97.25 196 LEU B O 1
ATOM 3337 N N . ILE B 1 197 ? -10.281 26.5 5.336 1 97.94 197 ILE B N 1
ATOM 3338 C CA . ILE B 1 197 ? -9.375 25.375 5.566 1 97.94 197 ILE B CA 1
ATOM 3339 C C . ILE B 1 197 ? -9.086 25.25 7.059 1 97.94 197 ILE B C 1
ATOM 3341 O O . ILE B 1 197 ? -8.711 26.234 7.711 1 97.94 197 ILE B O 1
ATOM 3345 N N . GLY B 1 198 ? -9.32 24.125 7.609 1 95 198 GLY B N 1
ATOM 3346 C CA . GLY B 1 198 ? -9.172 23.812 9.016 1 95 198 GLY B CA 1
ATOM 3347 C C . GLY B 1 198 ? -9.812 22.5 9.406 1 95 198 GLY B C 1
ATOM 3348 O O . GLY B 1 198 ? -10.438 21.828 8.57 1 95 198 GLY B O 1
ATOM 3349 N N . SER B 1 199 ? -9.492 22.031 10.523 1 90.06 199 SER B N 1
ATOM 3350 C CA . SER B 1 199 ? -10.078 20.797 11.039 1 90.06 199 SER B CA 1
ATOM 3351 C C . SER B 1 199 ? -11.25 21.094 11.969 1 90.06 199 SER B C 1
ATOM 3353 O O . SER B 1 199 ? -11.195 22.031 12.766 1 90.06 199 SER B O 1
ATOM 3355 N N . PHE B 1 200 ? -12.297 20.344 11.812 1 83.81 200 PHE B N 1
ATOM 3356 C CA . PHE B 1 200 ? -13.492 20.469 12.625 1 83.81 200 PHE B CA 1
ATOM 3357 C C . PHE B 1 200 ? -13.844 19.141 13.289 1 83.81 200 PHE B C 1
ATOM 3359 O O . PHE B 1 200 ? -14.883 18.547 12.984 1 83.81 200 PHE B O 1
ATOM 3366 N N . THR B 1 201 ? -12.938 18.688 14.148 1 83.56 201 THR B N 1
ATOM 3367 C CA . THR B 1 201 ? -13.102 17.391 14.797 1 83.56 201 THR B CA 1
ATOM 3368 C C . THR B 1 201 ? -13.016 17.516 16.312 1 83.56 201 THR B C 1
ATOM 3370 O O . THR B 1 201 ? -12.055 17.062 16.938 1 83.56 201 THR B O 1
ATOM 3373 N N . PRO B 1 202 ? -14.055 18.047 16.938 1 83.69 202 PRO B N 1
ATOM 3374 C CA . PRO B 1 202 ? -14.008 18.297 18.375 1 83.69 202 PRO B CA 1
ATOM 3375 C C . PRO B 1 202 ? -13.812 17.016 19.188 1 83.69 202 PRO B C 1
ATOM 3377 O O . PRO B 1 202 ? -13.102 17.031 20.203 1 83.69 202 PRO B O 1
ATOM 3380 N N . ALA B 1 203 ? -14.398 15.969 18.766 1 78.38 203 ALA B N 1
ATOM 3381 C CA . ALA B 1 203 ? -14.273 14.711 19.484 1 78.38 203 ALA B CA 1
ATOM 3382 C C . ALA B 1 203 ? -12.82 14.234 19.5 1 78.38 203 ALA B C 1
ATOM 3384 O O . ALA B 1 203 ? -12.328 13.758 20.531 1 78.38 203 ALA B O 1
ATOM 3385 N N . GLN B 1 204 ? -12.148 14.312 18.422 1 81.44 204 GLN B N 1
ATOM 3386 C CA . GLN B 1 204 ? -10.75 13.914 18.328 1 81.44 204 GLN B CA 1
ATOM 3387 C C . GLN B 1 204 ? -9.875 14.781 19.234 1 81.44 204 GLN B C 1
ATOM 3389 O O . GLN B 1 204 ? -8.977 14.273 19.906 1 81.44 204 GLN B O 1
ATOM 3394 N N . VAL B 1 205 ? -10.156 16.094 19.203 1 79.88 205 VAL B N 1
ATOM 3395 C CA . VAL B 1 205 ? -9.391 17.031 20.016 1 79.88 205 VAL B CA 1
ATOM 3396 C C . VAL B 1 205 ? -9.609 16.734 21.5 1 79.88 205 VAL B C 1
ATOM 3398 O O . VAL B 1 205 ? -8.648 16.688 22.266 1 79.88 205 VAL B O 1
ATOM 3401 N N . LEU B 1 206 ? -10.82 16.516 21.766 1 82.25 206 LEU B N 1
ATOM 3402 C CA . LEU B 1 206 ? -11.133 16.172 23.141 1 82.25 206 LEU B CA 1
ATOM 3403 C C . LEU B 1 206 ? -10.445 14.875 23.547 1 82.25 206 LEU B C 1
ATOM 3405 O O . LEU B 1 206 ? -9.836 14.805 24.625 1 82.25 206 LEU B O 1
ATOM 3409 N N . ALA B 1 207 ? -10.523 13.883 22.766 1 80.75 207 ALA B N 1
ATOM 3410 C CA . ALA B 1 207 ? -9.914 12.586 23.047 1 80.75 207 ALA B CA 1
ATOM 3411 C C . ALA B 1 207 ? -8.406 12.711 23.203 1 80.75 207 ALA B C 1
ATOM 3413 O O . ALA B 1 207 ? -7.824 12.148 24.141 1 80.75 207 ALA B O 1
ATOM 3414 N N . SER B 1 208 ? -7.789 13.414 22.344 1 81.94 208 SER B N 1
ATOM 3415 C CA . SER B 1 208 ? -6.344 13.609 22.406 1 81.94 208 SER B CA 1
ATOM 3416 C C . SER B 1 208 ? -5.938 14.391 23.641 1 81.94 208 SER B C 1
ATOM 3418 O O . SER B 1 208 ? -4.934 14.07 24.281 1 81.94 208 SER B O 1
ATOM 3420 N N . SER B 1 209 ? -6.691 15.398 23.953 1 80.44 209 SER B N 1
ATOM 3421 C CA . SER B 1 209 ? -6.422 16.203 25.141 1 80.44 209 SER B CA 1
ATOM 3422 C C . SER B 1 209 ? -6.516 15.375 26.406 1 80.44 209 SER B C 1
ATOM 3424 O O . SER B 1 209 ? -5.684 15.516 27.312 1 80.44 209 SER B O 1
ATOM 3426 N N . ARG B 1 210 ? -7.48 14.562 26.375 1 80.06 210 ARG B N 1
ATOM 3427 C CA . ARG B 1 210 ? -7.684 13.727 27.562 1 80.06 210 ARG B CA 1
ATOM 3428 C C . ARG B 1 210 ? -6.617 12.641 27.656 1 80.06 210 ARG B C 1
ATOM 3430 O O . ARG B 1 210 ? -6.18 12.281 28.75 1 80.06 210 ARG B O 1
ATOM 3437 N N . HIS B 1 211 ? -6.242 12.141 26.547 1 77 211 HIS B N 1
ATOM 3438 C CA . HIS B 1 211 ? -5.16 11.164 26.516 1 77 211 HIS B CA 1
ATOM 3439 C C . HIS B 1 211 ? -3.869 11.75 27.078 1 77 211 HIS B C 1
ATOM 3441 O O . HIS B 1 211 ? -3.156 11.086 27.828 1 77 211 HIS B O 1
ATOM 3447 N N . GLU B 1 212 ? -3.602 12.961 26.703 1 73.62 212 GLU B N 1
ATOM 3448 C CA . GLU B 1 212 ? -2.418 13.68 27.156 1 73.62 212 GLU B CA 1
ATOM 3449 C C . GLU B 1 212 ? -2.416 13.82 28.688 1 73.62 212 GLU B C 1
ATOM 3451 O O . GLU B 1 212 ? -1.375 13.672 29.328 1 73.62 212 GLU B O 1
ATOM 3456 N N . SER B 1 213 ? -3.604 14.117 29.031 1 70.94 213 SER B N 1
ATOM 3457 C CA . SER B 1 213 ? -3.74 14.336 30.469 1 70.94 213 SER B CA 1
ATOM 3458 C C . SER B 1 213 ? -3.607 13.023 31.25 1 70.94 213 SER B C 1
ATOM 3460 O O . SER B 1 213 ? -3.064 13.008 32.344 1 70.94 213 SER B O 1
ATOM 3462 N N . GLN B 1 214 ? -4.199 11.945 30.688 1 67.56 214 GLN B N 1
ATOM 3463 C CA . GLN B 1 214 ? -4.113 10.633 31.328 1 67.56 214 GLN B CA 1
ATOM 3464 C C . GLN B 1 214 ? -2.67 10.148 31.391 1 67.56 214 GLN B C 1
ATOM 3466 O O . GLN B 1 214 ? -2.232 9.633 32.406 1 67.56 214 GLN B O 1
ATOM 3471 N N . TYR B 1 215 ? -2.012 10.281 30.328 1 59.53 215 TYR B N 1
ATOM 3472 C CA . TYR B 1 215 ? -0.621 9.844 30.281 1 59.53 215 TYR B CA 1
ATOM 3473 C C . TYR B 1 215 ? 0.251 10.719 31.172 1 59.53 215 TYR B C 1
ATOM 3475 O O . TYR B 1 215 ? 1.143 10.219 31.875 1 59.53 215 TYR B O 1
ATOM 3483 N N . THR B 1 216 ? -0.009 12.086 31.141 1 50.03 216 THR B N 1
ATOM 3484 C CA . THR B 1 216 ? 0.742 12.945 32.031 1 50.03 216 THR B CA 1
ATOM 3485 C C . THR B 1 216 ? 0.457 12.578 33.5 1 50.03 216 THR B C 1
ATOM 3487 O O . THR B 1 216 ? 1.34 12.672 34.344 1 50.03 216 THR B O 1
ATOM 3490 N N . ARG B 1 217 ? -0.674 11.945 33.656 1 49.88 217 ARG B N 1
ATOM 3491 C CA . ARG B 1 217 ? -0.999 11.523 35.031 1 49.88 217 ARG B CA 1
ATOM 3492 C C . ARG B 1 217 ? -0.301 10.219 35.375 1 49.88 217 ARG B C 1
ATOM 3494 O O . ARG B 1 217 ? 0.14 10.031 36.5 1 49.88 217 ARG B O 1
ATOM 3501 N N . LEU B 1 218 ? -0.389 9.383 34.312 1 43.09 218 LEU B N 1
ATOM 3502 C CA . LEU B 1 218 ? 0.236 8.102 34.594 1 43.09 218 LEU B CA 1
ATOM 3503 C C . LEU B 1 218 ? 1.739 8.258 34.812 1 43.09 218 LEU B C 1
ATOM 3505 O O . LEU B 1 218 ? 2.355 7.488 35.531 1 43.09 218 LEU B O 1
ATOM 3509 N N . PHE B 1 219 ? 2.418 9.109 34.188 1 40.47 219 PHE B N 1
ATOM 3510 C CA . PHE B 1 219 ? 3.85 9.312 34.406 1 40.47 219 PHE B CA 1
ATOM 3511 C C . PHE B 1 219 ? 4.109 10.375 35.438 1 40.47 219 PHE B C 1
ATOM 3513 O O . PHE B 1 219 ? 5.258 10.609 35.844 1 40.47 219 PHE B O 1
ATOM 3520 N N . ARG B 1 220 ? 3.295 11.227 35.781 1 42.06 220 ARG B N 1
ATOM 3521 C CA . ARG B 1 220 ? 3.518 12.117 36.938 1 42.06 220 ARG B CA 1
ATOM 3522 C C . ARG B 1 220 ? 3.234 11.398 38.25 1 42.06 220 ARG B C 1
ATOM 3524 O O . ARG B 1 220 ? 3.51 11.938 39.312 1 42.06 220 ARG B O 1
ATOM 3531 N N . SER B 1 221 ? 2.596 10.211 38.125 1 34.72 221 SER B N 1
ATOM 3532 C CA . SER B 1 221 ? 2.48 9.609 39.438 1 34.72 221 SER B CA 1
ATOM 3533 C C . SER B 1 221 ? 3.717 8.789 39.781 1 34.72 221 SER B C 1
ATOM 3535 O O . SER B 1 221 ? 4.355 8.219 38.906 1 34.72 221 SER B O 1
#

Solvent-accessible surface area (backbone atoms only — not comparable to full-atom values): 22899 Å² total; per-residue (Å²): 108,67,58,58,53,53,49,52,54,72,40,35,84,81,44,85,36,62,62,85,68,72,54,52,29,56,52,32,28,36,73,73,58,71,28,65,47,70,70,42,42,50,50,52,50,48,47,44,42,56,31,22,39,16,32,24,57,43,38,48,30,56,51,36,30,51,27,57,73,68,64,38,56,68,63,34,47,50,51,51,52,49,55,49,68,65,33,82,33,72,65,51,38,49,48,36,28,51,30,1,42,33,40,58,63,45,38,48,55,71,73,44,79,67,48,90,75,49,40,60,41,15,32,53,23,46,54,48,42,52,20,52,49,28,62,74,62,66,49,53,70,66,62,48,41,48,43,53,51,46,32,54,48,55,43,53,39,55,50,42,29,68,71,52,60,59,43,70,61,51,33,52,32,48,50,56,58,53,54,71,48,45,64,57,26,45,54,48,14,75,66,51,56,76,95,64,56,40,66,66,53,67,67,48,49,50,24,32,46,50,38,52,51,51,50,51,44,62,69,68,96,108,68,59,58,55,52,49,54,54,73,39,35,84,79,44,85,36,60,62,87,72,67,53,56,30,57,52,33,28,35,73,72,58,70,28,64,47,71,69,43,42,50,52,52,51,49,47,45,41,55,30,23,40,16,32,25,57,42,38,48,29,54,50,36,31,53,27,58,73,70,64,37,56,68,65,33,46,51,51,50,51,47,56,49,69,64,33,83,32,72,64,52,37,50,46,36,28,52,28,1,42,33,40,59,64,44,36,50,54,70,71,45,78,67,48,89,73,50,41,61,42,16,32,53,24,48,53,48,42,52,19,52,50,29,62,74,61,66,51,52,68,68,61,49,41,48,43,52,52,46,32,53,48,54,42,53,38,56,50,43,30,68,71,53,59,60,44,71,60,52,35,52,32,48,50,56,59,53,53,70,49,42,64,57,25,46,54,48,14,74,67,51,57,76,94,66,55,40,68,67,51,65,67,51,50,50,23,32,46,49,38,52,51,49,50,50,46,62,68,70,98

Sequence (442 aa):
MLEDLRLYQLISPSLPVGSFTYSQGLEWAIEKGWVTNVTELKHWLSNQLMDSLATLELPVLAKLTQLLQQEEWQQAQDWCDFIIANRETKELRLEERQRGLAFSMLLPKLGIELNQTTLPMVKQTQVAAFALAANHWNLTPTKLAAAYAWGWLENAVIVGIKLVPLGQSAGQQLLLEMADVIPQAVEKSQHWPEHLIGSFTPAQVLASSRHESQYTRLFRSMLEDLRLYQLISPSLPVGSFTYSQGLEWAIEKGWVTNVTELKHWLSNQLMDSLATLELPVLAKLTQLLQQEEWQQAQDWCDFIIANRETKELRLEERQRGLAFSMLLPKLGIELNQTTLPMVKQTQVAAFALAANHWNLTPTKLAAAYAWGWLENAVIVGIKLVPLGQSAGQQLLLEMADVIPQAVEKSQHWPEHLIGSFTPAQVLASSRHESQYTRLFRS

Secondary structure (DSSP, 8-state):
-HHHHHHHHHH-TTSTTTTTT--HHHHHHHHTTS--SHHHHHHHHHHHIIIIIIIIIHHHHHHHHHHHHTT-HHHHHHHHHHHHHT--SHHHHHHHHHHHHHHHHHHHHTT----TTHHHHHHH-HHHHHHHHHHHTT--HHHHHHHHHHHHHHHHHHHHHHHS---HHHHHHHHHHHHTTHHHHHHHHHH--GGG-S---HHHHHHHHHHHHHHHHHHH-/-HHHHHHHHHH-TTSSS-TTT--HHHHHHHHTTS--SHHHHHHHHHHHIIIIIIIIIHHHHHHHHHHHHTT-HHHHHHHHHHHHHT--SHHHHHHHHHHHHHHHHHHHHTT----TTHHHHHHH-HHHHHHHHHHHTT--HHHHHHHHHHHHHHHHHHHHHHHS---HHHHHHHHHHHHTTHHHHHHHHHH--GGG-S---HHHHHHHHHHHHHHHHHHH-

pLDDT: mean 91.37, std 11.92, range [34.72, 98.88]

Foldseek 3Di:
DVLVVLLCQLLPPVQPLQLQPDPQLVLLCLVVPQQQALVSLLVLLLQCLQFALLQALLLLLVVLLVCVLVVVLVVNVVSLVVNLVQQLDPRSQVSFLSSLVSLLVVCVVVVQDDDPRLSVSSNRGVSSSLSSSCNVSVHDSLSSQLSVSLSNLLSSLSNVCVRSVHDPVSSVVSSVVVSVCSNVSSVSSVPHDPVRRHGDNVSSSVSNRVSVVVVCVVVVD/DVLVVLLCQLLPPVQPLCLQPDPQLVLLCLVVPQQQALVSLLVLLLQCLQFALLQALLLLLVVLLVCVLVPVLVVNVVSLVVNLVQQLDPRSQVSFLSSLVSLLVVCVVVVQDDDPRLSVSSNRGVSSSLSSSCNVSVHDSLSSQLSVSLSNLLSSLSNCCVRSVHDPVSSVVSSVVVSVCSNVSSVSSVPHDPVRRHGDNVSSSVSNRVSVVVVCVVVVD